Protein AF-0000000065997576 (afdb_homodimer)

Nearest PDB structures (foldseek):
  6fh1-assembly1_B  TM=9.679E-01  e=5.056E-40  Geobacillus stearothermophilus
  6fh3-assembly1_A  TM=9.622E-01  e=5.826E-39  Geobacillus stearothermophilus
  6fh3-assembly1_B  TM=9.252E-01  e=2.523E-37  Geobacillus stearothermophilus
  8gqd-assembly1_C  TM=8.980E-01  e=2.946E-28  Staphylococcus aureus
  8wtc-assembly2_C  TM=8.946E-01  e=3.321E-25  Bacillus subtilis subsp. subtilis str. 168

Sequence (680 aa):
MNVFEPRLSSWLENAGDDDDVVLSSRIRLARNLKDEQFPIYEQKEEIVDKIAGAFDDNFTLIKMNQISHLEKALLVEKHLISPYMMNKSEYGAVLLNEEENVSIMLNEEDHLRIQCMTPGLRLFDALEAALQIDGYVEEKLSYAFDKQFGYLTSCVTNIGTGMRASVMVHLPGLVTTKRIKSVIEAIRSLGFVVRGIYGEGSLPASSIFQVSNQVTLGKTETEIVEDLTQVMEQIIMQERIARTTLKQKFHIALEDRVFRSYGLLTNCRIISMREASDAISDVRLGVELGFFEHISRQKMNELVLFSQPAFLRREAGRDMDELEEKVIRAKVIREILGDKMNVFEPRLSSWLENAGDDDDVVLSSRIRLARNLKDEQFPIYEQKEEIVDKIAGAFDDNFTLIKMNQISHLEKALLVEKHLISPYMMNKSEYGAVLLNEEENVSIMLNEEDHLRIQCMTPGLRLFDALEAALQIDGYVEEKLSYAFDKQFGYLTSCVTNIGTGMRASVMVHLPGLVTTKRIKSVIEAIRSLGFVVRGIYGEGSLPASSIFQVSNQVTLGKTETEIVEDLTQVMEQIIMQERIARTTLKQKFHIALEDRVFRSYGLLTNCRIISMREASDAISDVRLGVELGFFEHISRQKMNELVLFSQPAFLRREAGRDMDELEEKVIRAKVIREILGDK

Radius of gyration: 35.47 Å; Cα contacts (8 Å, |Δi|>4): 1312; chains: 2; bounding box: 46×111×70 Å

Secondary structure (DSSP, 8-state):
--TTSS---HHHHS--BTTTTEEEEEEEEEE-BTTS--TTT---HHHHHHHHTTS-TTSEEEEGGGS-HHHHHHHHHTTSS-HHHHHH-TT-EEEE-TTS-EEEEESSSSSEEEEEEEEBS-HHHHHHHHHHHHHHHHHHS-B-EETTTEE--SSGGGTBT-EEEEEEEE-HHHHHTT-HHHHHHHHHHTTEEEEESS-SSS--TT-EEEEEE---SSS-HHHHHHHHHHHHHHHHHHHHHHHHHHHHHSHHHHHHHHHHHHHHHHH-SS--HHHHHHHHHHHHHHHHTTS-TT--HHHHHHHHHHTSHHHHHHHHTS---HHHHHHHHHHHHHHHHH--/--TTSS---HHHHS--BTTTTEEEEEEEEEE-BTTS--TTT---HHHHHHHHTTS-TTSEEEEGGGS-HHHHHHHHHTTSS-HHHHHH-TT-EEEE-TTS-EEEEESSSSSEEEEEEEEBS-HHHHHHHHHHHHHHHHHHS-B-EETTTEE--SSGGGTBT-EEEEEEEE-HHHHHTT-HHHHHHHHHHTTEEEEESS-SSS--TT-EEEEEE---SSS-HHHHHHHHHHHHHHHHHHHHHHHHHHHHHSHHHHHHHHHHHHHHHHH-SS--HHHHHHHHHHHHHHHHTTS-TT--HHHHHHHHHHTSHHHHHHHHTS---HHHHHHHHHHHHHHHHH--

pLDDT: mean 92.96, std 9.09, range [34.16, 98.69]

Solvent-accessible surface area (backbone atoms only — not comparable to full-atom values): 34540 Å² total; per-residue (Å²): 130,75,83,84,50,99,64,75,38,44,26,55,59,45,84,37,49,64,45,86,36,21,53,26,14,37,28,35,38,46,40,24,49,49,99,52,74,52,22,76,81,46,72,52,60,64,55,46,53,57,55,55,64,73,53,65,89,68,42,48,80,46,48,48,75,78,53,55,71,60,57,42,43,40,35,33,71,70,66,57,45,50,69,60,37,65,75,67,18,62,67,14,32,36,35,31,36,87,56,54,32,40,25,35,32,23,29,34,64,25,45,32,35,41,33,18,41,24,24,2,70,32,51,66,62,16,43,51,53,41,50,51,52,49,52,57,47,52,76,77,44,60,60,28,66,39,94,88,53,31,33,46,48,76,52,72,68,34,24,16,60,14,49,42,48,36,37,33,32,53,40,54,29,25,51,75,70,68,43,39,65,63,52,51,51,54,43,39,75,71,52,33,43,79,44,47,58,96,25,89,91,54,82,35,49,36,38,31,32,34,41,27,58,60,71,15,57,95,52,52,71,65,55,52,50,51,52,50,50,53,53,47,54,51,50,50,51,52,30,54,51,32,41,50,49,40,56,70,76,36,36,64,62,50,50,19,52,21,29,31,24,44,17,35,50,65,32,32,40,58,39,51,67,57,60,47,34,32,28,49,34,36,34,48,51,29,36,72,72,61,73,37,85,87,54,52,70,47,56,51,45,46,49,67,50,54,53,33,70,45,48,40,35,61,72,66,71,46,91,67,55,74,66,52,47,18,30,49,31,18,51,50,44,24,53,69,72,54,77,112,129,76,84,84,49,99,63,76,36,44,25,55,60,45,85,37,50,64,47,85,35,22,52,25,13,36,28,36,36,45,39,24,52,47,98,52,74,52,23,76,80,45,71,52,59,63,56,44,53,56,56,56,64,73,52,65,90,68,43,48,80,47,49,48,74,76,52,53,71,62,57,42,42,39,35,31,72,69,66,58,44,49,69,59,37,66,74,69,19,62,66,13,32,36,35,32,37,87,55,54,32,38,25,36,32,23,29,35,62,26,45,31,35,41,32,19,42,24,22,3,69,31,50,65,61,16,43,52,54,42,50,53,54,49,51,56,47,51,75,76,42,60,60,29,66,38,95,86,52,31,32,46,46,74,51,73,67,33,24,15,60,14,50,42,47,36,38,34,33,52,40,54,28,26,51,75,71,68,43,40,66,63,51,49,52,54,42,39,75,72,51,32,43,79,43,48,55,92,18,97,90,57,82,36,45,35,37,29,32,35,40,28,59,61,69,16,57,96,50,51,71,67,53,52,49,51,53,52,51,52,54,47,54,51,51,49,51,51,28,53,51,33,41,50,48,40,55,72,76,37,38,66,64,50,49,19,53,22,29,30,26,44,17,34,52,65,32,32,40,58,39,52,67,56,60,45,36,34,28,51,35,35,34,48,53,29,36,73,72,60,73,37,84,87,54,53,70,47,55,50,46,46,48,66,50,54,52,32,70,46,46,41,35,59,72,66,72,45,91,64,55,74,67,52,47,19,30,50,31,18,50,49,42,25,51,70,72,53,75,114

Foldseek 3Di:
DPLLDLDAFLQQQDADPLLLWFFKKKKKFFWAFPPDDWLVVPDDLVLVVLLVVLDDPQWDKDFLLVDDLLSLVLCVLNVQDPPQCSPPPNGKMWIAGPSRQWIWIASRRGRTMIMGMHHDLDHVVRVVVRVVVVVSSCVVGPTCADPQFGGDGNDSQCIARSMKIKIKTQQVLCVVVVNVVVLQVVLVVLQKHKAADPDPPPPRLASIIMIIGRHRHPDDPVRRSVSVSVSVVVSSVVSVVSLVCCCVVVVVVLVVLLVVLVVCLQDPQFDDPSSQNNSLNSVSSCVSVPVDPPDDSSLSSSLSRCLDQSNLCVVVVHDDDPRRSRRSSSVSSNCSVVVD/DPLLDLDAFLQQQDADPLLLWFFKKKKKFFWAFPPDDWLVVPDDLVLVVLLVVLDDPQWDKDFLLVDDLLSLVLCVLNVQDPPQCSPPPNGKMWIAGPSRQWIWIASRQGRTMIMGMHHDLDHVVRVVVRVVVVVSSCVVGPTCADPQFGGDGNDSQCIARSMKIKIKTQQVLCVVVVNVVVLQVVLVVLQKHKAADVDPPHPRLASIIMIIGRHRHPDDPVRRSVSVSVSVVVSSVVSVVSLVCCCPVVVVVLVVLLVVLVVCLQDPQFDDPSSQNNSLNSVSSCVSVPVDPPADSSLSSSLSRCLDQSNLCVVVVHDDDPRRSRRSSSVSSNCSVVPD

InterPro domains:
  IPR000749 ATP:guanido phosphotransferase [PTHR11547] (16-240)
  IPR014746 Glutamine synthetase/guanido kinase, catalytic domain [SSF55931] (4-256)
  IPR022414 ATP:guanido phosphotransferase, catalytic domain [PF00217] (55-240)
  IPR022414 ATP:guanido phosphotransferase, catalytic domain [PS51510] (21-242)
  IPR023660 Protein arginine kinase [MF_00602] (10-338)
  IPR023660 Protein arginine kinase [cd07930] (19-242)
  IPR060285 Protein-arginine kinase McsB, C-terminal domain [PF27454] (253-337)

Organism: Listeria monocytogenes serotype 4a (strain HCC23) (NCBI:txid552536)

Structure (mmCIF, N/CA/C/O backbone):
data_AF-0000000065997576-model_v1
#
loop_
_entity.id
_entity.type
_entity.pdbx_description
1 polymer 'Protein-arginine kinase'
#
loop_
_atom_site.group_PDB
_atom_site.id
_atom_site.type_symbol
_atom_site.label_atom_id
_atom_site.label_alt_id
_atom_site.label_comp_id
_atom_site.label_asym_id
_atom_site.label_entity_id
_atom_site.label_seq_id
_atom_site.pdbx_PDB_ins_code
_atom_site.Cartn_x
_atom_site.Cartn_y
_atom_site.Cartn_z
_atom_site.occupancy
_atom_site.B_iso_or_equiv
_atom_site.auth_seq_id
_atom_site.auth_comp_id
_atom_site.auth_asym_id
_atom_site.auth_atom_id
_atom_site.pdbx_PDB_model_num
ATOM 1 N N . MET A 1 1 ? -12.203 38.438 0.855 1 62.03 1 MET A N 1
ATOM 2 C CA . MET A 1 1 ? -11.359 37.281 1.171 1 62.03 1 MET A CA 1
ATOM 3 C C . MET A 1 1 ? -12.203 36.094 1.597 1 62.03 1 MET A C 1
ATOM 5 O O . MET A 1 1 ? -13.055 36.219 2.479 1 62.03 1 MET A O 1
ATOM 9 N N . ASN A 1 2 ? -12.359 35 0.733 1 80.94 2 ASN A N 1
ATOM 10 C CA . ASN A 1 2 ? -13.047 33.812 1.227 1 80.94 2 ASN A CA 1
ATOM 11 C C . ASN A 1 2 ? -12.078 32.844 1.91 1 80.94 2 ASN A C 1
ATOM 13 O O . ASN A 1 2 ? -11.633 31.891 1.303 1 80.94 2 ASN A O 1
ATOM 17 N N . VAL A 1 3 ? -11.805 33.062 3.219 1 85.94 3 VAL A N 1
ATOM 18 C CA . VAL A 1 3 ? -10.789 32.406 4.031 1 85.94 3 VAL A CA 1
ATOM 19 C C . VAL A 1 3 ? -11.203 30.953 4.293 1 85.94 3 VAL A C 1
ATOM 21 O O . VAL A 1 3 ? -10.375 30.125 4.672 1 85.94 3 VAL A O 1
ATOM 24 N N . PHE A 1 4 ? -12.398 30.594 3.977 1 88.69 4 PHE A N 1
ATOM 25 C CA . PHE A 1 4 ? -12.891 29.266 4.312 1 88.69 4 PHE A CA 1
ATOM 26 C C . PHE A 1 4 ? -12.797 28.328 3.117 1 88.69 4 PHE A C 1
ATOM 28 O O . PHE A 1 4 ? -13.07 27.141 3.232 1 88.69 4 PHE A O 1
ATOM 35 N N . GLU A 1 5 ? -12.367 28.906 2.004 1 87.31 5 GLU A N 1
ATOM 36 C CA . GLU A 1 5 ? -12.156 28.094 0.814 1 87.31 5 GLU A CA 1
ATOM 37 C C . GLU A 1 5 ? -10.867 27.297 0.919 1 87.31 5 GLU A C 1
ATOM 39 O O . GLU A 1 5 ? -9.922 27.703 1.6 1 87.31 5 GLU A O 1
ATOM 44 N N . PRO A 1 6 ? -10.891 26.188 0.248 1 88.5 6 PRO A N 1
ATOM 45 C CA . PRO A 1 6 ? -9.688 25.359 0.268 1 88.5 6 PRO A CA 1
ATOM 46 C C . PRO A 1 6 ? -8.562 25.922 -0.598 1 88.5 6 PRO A C 1
ATOM 48 O O . PRO A 1 6 ? -8.375 25.484 -1.737 1 88.5 6 PRO A O 1
ATOM 51 N N . ARG A 1 7 ? -7.91 26.844 -0.021 1 90.25 7 ARG A N 1
ATOM 52 C CA . ARG A 1 7 ? -6.738 27.453 -0.649 1 90.25 7 ARG A CA 1
ATOM 53 C C . ARG A 1 7 ? -5.578 27.547 0.336 1 90.25 7 ARG A C 1
ATOM 55 O O . ARG A 1 7 ? -5.789 27.75 1.533 1 90.25 7 ARG A O 1
ATOM 62 N N . LEU A 1 8 ? -4.441 27.391 -0.203 1 92.56 8 LEU A N 1
ATOM 63 C CA . LEU A 1 8 ? -3.262 27.484 0.647 1 92.56 8 LEU A CA 1
ATOM 64 C C . LEU A 1 8 ? -2.986 28.938 1.027 1 92.56 8 LEU A C 1
ATOM 66 O O . LEU A 1 8 ? -3.121 29.844 0.196 1 92.56 8 LEU A O 1
ATOM 70 N N . SER A 1 9 ? -2.639 29.125 2.301 1 90.56 9 SER A N 1
ATOM 71 C CA . SER A 1 9 ? -2.072 30.406 2.697 1 90.56 9 SER A CA 1
ATOM 72 C C . SER A 1 9 ? -0.729 30.656 2.018 1 90.56 9 SER A C 1
ATOM 74 O O . SER A 1 9 ? -0.066 29.719 1.582 1 90.56 9 SER A O 1
ATOM 76 N N . SER A 1 10 ? -0.303 31.859 1.94 1 91.38 10 SER A N 1
ATOM 77 C CA . SER A 1 10 ? 0.893 32.219 1.189 1 91.38 10 SER A CA 1
ATOM 78 C C . SER A 1 10 ? 2.135 31.547 1.76 1 91.38 10 SER A C 1
ATOM 80 O O . SER A 1 10 ? 3.066 31.234 1.021 1 91.38 10 SER A O 1
ATOM 82 N N . TRP A 1 11 ? 2.121 31.359 3 1 90.25 11 TRP A N 1
ATOM 83 C CA . TRP A 1 11 ? 3.301 30.797 3.643 1 90.25 11 TRP A CA 1
ATOM 84 C C . TRP A 1 11 ? 3.447 29.312 3.301 1 90.25 11 TRP A C 1
ATOM 86 O O . TRP A 1 11 ? 4.52 28.734 3.471 1 90.25 11 TRP A O 1
ATOM 96 N N . LEU A 1 12 ? 2.432 28.688 2.785 1 91.38 12 LEU A N 1
ATOM 97 C CA . LEU A 1 12 ? 2.484 27.297 2.338 1 91.38 12 LEU A CA 1
ATOM 98 C C . LEU A 1 12 ? 2.57 27.219 0.818 1 91.38 12 LEU A C 1
ATOM 100 O O . LEU A 1 12 ? 2.951 26.188 0.267 1 91.38 12 LEU A O 1
ATOM 104 N N . GLU A 1 13 ? 2.197 28.25 0.17 1 90.69 13 GLU A N 1
ATOM 105 C CA . GLU A 1 13 ? 2.15 28.281 -1.288 1 90.69 13 GLU A CA 1
ATOM 106 C C . GLU A 1 13 ? 3.496 28.703 -1.872 1 90.69 13 GLU A C 1
ATOM 108 O O . GLU A 1 13 ? 3.932 28.172 -2.891 1 90.69 13 GLU A O 1
ATOM 113 N N . ASN A 1 14 ? 4.129 29.609 -1.172 1 90.44 14 ASN A N 1
ATOM 114 C CA . ASN A 1 14 ? 5.355 30.203 -1.7 1 90.44 14 ASN A CA 1
ATOM 115 C C . ASN A 1 14 ? 6.59 29.438 -1.254 1 90.44 14 ASN A C 1
ATOM 117 O O . ASN A 1 14 ? 6.57 28.766 -0.222 1 90.44 14 ASN A O 1
ATOM 121 N N . ALA A 1 15 ? 7.621 29.578 -2.082 1 90.38 15 ALA A N 1
ATOM 122 C CA . ALA A 1 15 ? 8.906 29 -1.725 1 90.38 15 ALA A CA 1
ATOM 123 C C . ALA A 1 15 ? 9.648 29.875 -0.72 1 90.38 15 ALA A C 1
ATOM 125 O O . ALA A 1 15 ? 9.383 31.062 -0.617 1 90.38 15 ALA A O 1
ATOM 126 N N . GLY A 1 16 ? 10.492 29.25 0.082 1 93.19 16 GLY A N 1
ATOM 127 C CA . GLY A 1 16 ? 11.328 29.953 1.044 1 93.19 16 GLY A CA 1
ATOM 128 C C . GLY A 1 16 ? 12.688 29.312 1.235 1 93.19 16 GLY A C 1
ATOM 129 O O . GLY A 1 16 ? 13.016 28.328 0.561 1 93.19 16 GLY A O 1
ATOM 130 N N . ASP A 1 17 ? 13.414 29.875 2.094 1 95 17 ASP A N 1
ATOM 131 C CA . ASP A 1 17 ? 14.742 29.359 2.385 1 95 17 ASP A CA 1
ATOM 132 C C . ASP A 1 17 ? 14.656 27.984 3.061 1 95 17 ASP A C 1
ATOM 134 O O . ASP A 1 17 ? 13.875 27.797 3.998 1 95 17 ASP A O 1
ATOM 138 N N . ASP A 1 18 ? 15.5 27.062 2.523 1 97.5 18 ASP A N 1
ATOM 139 C CA . ASP A 1 18 ? 15.602 25.719 3.09 1 97.5 18 ASP A CA 1
ATOM 140 C C . ASP A 1 18 ? 14.234 25.047 3.129 1 97.5 18 ASP A C 1
ATOM 142 O O . ASP A 1 18 ? 13.914 24.328 4.086 1 97.5 18 ASP A O 1
ATOM 146 N N . ASP A 1 19 ? 13.406 25.297 2.121 1 95.56 19 ASP A N 1
ATOM 147 C CA . ASP A 1 19 ? 12.023 24.828 2.168 1 95.56 19 ASP A CA 1
ATOM 148 C C . ASP A 1 19 ? 11.93 23.328 1.89 1 95.56 19 ASP A C 1
ATOM 150 O O . ASP A 1 19 ? 10.852 22.75 1.997 1 95.56 19 ASP A O 1
ATOM 154 N N . ASP A 1 20 ? 13.062 22.688 1.584 1 96.19 20 ASP A N 1
ATOM 155 C CA . ASP A 1 20 ? 13.07 21.234 1.518 1 96.19 20 ASP A CA 1
ATOM 156 C C . ASP A 1 20 ? 12.945 20.625 2.91 1 96.19 20 ASP A C 1
ATOM 158 O O . ASP A 1 20 ? 12.508 19.484 3.053 1 96.19 20 ASP A O 1
ATOM 162 N N . VAL A 1 21 ? 13.336 21.375 3.938 1 97.56 21 VAL A N 1
ATOM 163 C CA . VAL A 1 21 ? 13.312 20.891 5.312 1 97.56 21 VAL A CA 1
ATOM 164 C C . VAL A 1 21 ? 12.344 21.734 6.141 1 97.56 21 VAL A C 1
ATOM 166 O O . VAL A 1 21 ? 11.578 21.188 6.941 1 97.56 21 VAL A O 1
ATOM 169 N N . VAL A 1 22 ? 12.398 23.047 5.941 1 97.69 22 VAL A N 1
ATOM 170 C CA . VAL A 1 22 ? 11.617 23.984 6.746 1 97.69 22 VAL A CA 1
ATOM 171 C C . VAL A 1 22 ? 10.312 24.312 6.027 1 97.69 22 VAL A C 1
ATOM 173 O O . VAL A 1 22 ? 10.328 24.875 4.93 1 97.69 22 VAL A O 1
ATOM 176 N N . LEU A 1 23 ? 9.234 24.031 6.652 1 94.88 23 LEU A N 1
ATOM 177 C CA . LEU A 1 23 ? 7.938 24.328 6.062 1 94.88 23 LEU A CA 1
ATOM 178 C C . LEU A 1 23 ? 7.59 25.812 6.25 1 94.88 23 LEU A C 1
ATOM 180 O O . LEU A 1 23 ? 7.137 26.469 5.309 1 94.88 23 LEU A O 1
ATOM 184 N N . SER A 1 24 ? 7.828 26.266 7.477 1 96.12 24 SER A N 1
ATOM 185 C CA . SER A 1 24 ? 7.461 27.656 7.727 1 96.12 24 SER A CA 1
ATOM 186 C C . SER A 1 24 ? 8.102 28.172 9.008 1 96.12 24 SER A C 1
ATOM 188 O O . SER A 1 24 ? 8.602 27.391 9.82 1 96.12 24 SER A O 1
ATOM 190 N N . SER A 1 25 ? 8.164 29.453 9.102 1 98.19 25 SER A N 1
ATOM 191 C CA . SER A 1 25 ? 8.547 30.188 10.297 1 98.19 25 SER A CA 1
ATOM 192 C C . SER A 1 25 ? 7.391 31.016 10.828 1 98.19 25 SER A C 1
ATOM 194 O O . SER A 1 25 ? 6.625 31.594 10.055 1 98.19 25 SER A O 1
ATOM 196 N N . ARG A 1 26 ? 7.309 31.031 12.102 1 98 26 ARG A N 1
ATOM 197 C CA . ARG A 1 26 ? 6.188 31.734 12.719 1 98 26 ARG A CA 1
ATOM 198 C C . ARG A 1 26 ? 6.645 32.562 13.922 1 98 26 ARG A C 1
ATOM 200 O O . ARG A 1 26 ? 7.434 32.062 14.742 1 98 26 ARG A O 1
ATOM 207 N N . ILE A 1 27 ? 6.207 33.812 13.992 1 98.56 27 ILE A N 1
ATOM 208 C CA . ILE A 1 27 ? 6.41 34.688 15.156 1 98.56 27 ILE A CA 1
ATOM 209 C C . ILE A 1 27 ? 5.059 35.031 15.766 1 98.56 27 ILE A C 1
ATOM 211 O O . ILE A 1 27 ? 4.129 35.438 15.062 1 98.56 27 ILE A O 1
ATOM 215 N N . ARG A 1 28 ? 4.961 34.781 17.031 1 98 28 ARG A N 1
ATOM 216 C CA . ARG A 1 28 ? 3.77 35.188 17.766 1 98 28 ARG A CA 1
ATOM 217 C C . ARG A 1 28 ? 4.125 36.188 18.891 1 98 28 ARG A C 1
ATOM 219 O O . ARG A 1 28 ? 5.098 35.969 19.609 1 98 28 ARG A O 1
ATOM 226 N N . LEU A 1 29 ? 3.395 37.312 19.016 1 97.5 29 LEU A N 1
ATOM 227 C CA . LEU A 1 29 ? 3.529 38.281 20.094 1 97.5 29 LEU A CA 1
ATOM 228 C C . LEU A 1 29 ? 2.248 38.375 20.922 1 97.5 29 LEU A C 1
ATOM 230 O O . LEU A 1 29 ? 1.159 38.531 20.359 1 97.5 29 LEU A O 1
ATOM 234 N N . ALA A 1 30 ? 2.41 38.25 22.219 1 96.75 30 ALA A N 1
ATOM 235 C CA . ALA A 1 30 ? 1.278 38.406 23.125 1 96.75 30 ALA A CA 1
ATOM 236 C C . ALA A 1 30 ? 1.314 39.781 23.797 1 96.75 30 ALA A C 1
ATOM 238 O O . ALA A 1 30 ? 2.344 40.188 24.344 1 96.75 30 ALA A O 1
ATOM 239 N N . ARG A 1 31 ? 0.227 40.562 23.75 1 97 31 ARG A N 1
ATOM 240 C CA . ARG A 1 31 ? 0.112 41.875 24.359 1 97 31 ARG A CA 1
ATOM 241 C C . ARG A 1 31 ? -1.215 42.031 25.094 1 97 31 ARG A C 1
ATOM 243 O O . ARG A 1 31 ? -2.25 41.562 24.625 1 97 31 ARG A O 1
ATOM 250 N N . ASN A 1 32 ? -1.146 42.688 26.172 1 96.5 32 ASN A N 1
ATOM 251 C CA . ASN A 1 32 ? -2.346 43.094 26.891 1 96.5 32 ASN A CA 1
ATOM 252 C C . ASN A 1 32 ? -2.404 44.625 27.062 1 96.5 32 ASN A C 1
ATOM 254 O O . ASN A 1 32 ? -1.367 45.281 27.109 1 96.5 32 ASN A O 1
ATOM 258 N N . LEU A 1 33 ? -3.645 45.094 27.062 1 95.75 33 LEU A N 1
ATOM 259 C CA . LEU A 1 33 ? -3.842 46.531 27.234 1 95.75 33 LEU A CA 1
ATOM 260 C C . LEU A 1 33 ? -3.668 46.938 28.688 1 95.75 33 LEU A C 1
ATOM 262 O O . LEU A 1 33 ? -4.07 46.219 29.594 1 95.75 33 LEU A O 1
ATOM 266 N N . LYS A 1 34 ? -3.197 48.156 28.797 1 94.75 34 LYS A N 1
ATOM 267 C CA . LYS A 1 34 ? -3.01 48.719 30.125 1 94.75 34 LYS A CA 1
ATOM 268 C C . LYS A 1 34 ? -4.352 48.969 30.812 1 94.75 34 LYS A C 1
ATOM 270 O O . LYS A 1 34 ? -5.305 49.406 30.172 1 94.75 34 LYS A O 1
ATOM 275 N N . ASP A 1 35 ? -4.516 48.656 32.125 1 90.56 35 ASP A N 1
ATOM 276 C CA . ASP A 1 35 ? -5.641 48.969 33 1 90.56 35 ASP A CA 1
ATOM 277 C C . ASP A 1 35 ? -6.891 48.188 32.562 1 90.56 35 ASP A C 1
ATOM 279 O O . ASP A 1 35 ? -8.016 48.656 32.75 1 90.56 35 ASP A O 1
ATOM 283 N N . GLU A 1 36 ? -6.766 47.188 31.812 1 93.19 36 GLU A N 1
ATOM 284 C CA . GLU A 1 36 ? -7.855 46.281 31.469 1 93.19 36 GLU A CA 1
ATOM 285 C C . GLU A 1 36 ? -7.629 44.906 32.094 1 93.19 36 GLU A C 1
ATOM 287 O O . GLU A 1 36 ? -6.492 44.438 32.156 1 93.19 36 GLU A O 1
ATOM 292 N N . GLN A 1 37 ? -8.719 44.281 32.438 1 93.25 37 GLN A N 1
ATOM 293 C CA . GLN A 1 37 ? -8.602 42.906 32.875 1 93.25 37 GLN A CA 1
ATOM 294 C C . GLN A 1 37 ? -8.242 42 31.688 1 93.25 37 GLN A C 1
ATOM 296 O O . GLN A 1 37 ? -8.758 42.156 30.594 1 93.25 37 GLN A O 1
ATOM 301 N N . PHE A 1 38 ? -7.383 41.125 32 1 93.88 38 PHE A N 1
ATOM 302 C CA . PHE A 1 38 ? -6.977 40.219 30.953 1 93.88 38 PHE A CA 1
ATOM 303 C C . PHE A 1 38 ? -8.133 39.312 30.531 1 93.88 38 PHE A C 1
ATOM 305 O O . PHE A 1 38 ? -9 39 31.344 1 93.88 38 PHE A O 1
ATOM 312 N N . PRO A 1 39 ? -8.094 38.938 29.297 1 92.62 39 PRO A N 1
ATOM 313 C CA . PRO A 1 39 ? -9.234 38.188 28.75 1 92.62 39 PRO A CA 1
ATOM 314 C C . PRO A 1 39 ? -9.492 36.875 29.469 1 92.62 39 PRO A C 1
ATOM 316 O O . PRO A 1 39 ? -10.633 36.406 29.5 1 92.62 39 PRO A O 1
ATOM 319 N N . ILE A 1 40 ? -8.469 36.188 29.953 1 88.12 40 ILE A N 1
ATOM 320 C CA . ILE A 1 40 ? -8.641 34.906 30.625 1 88.12 40 ILE A CA 1
ATOM 321 C C . ILE A 1 40 ? -9.617 35.062 31.797 1 88.12 40 ILE A C 1
ATOM 323 O O . ILE A 1 40 ? -10.266 34.094 32.188 1 88.12 40 ILE A O 1
ATOM 327 N N . TYR A 1 41 ? -9.766 36.281 32.281 1 87.94 41 TYR A N 1
ATOM 328 C CA . TYR A 1 41 ? -10.664 36.562 33.375 1 87.94 41 TYR A CA 1
ATOM 329 C C . TYR A 1 41 ? -12.008 37.062 32.875 1 87.94 41 TYR A C 1
ATOM 331 O O . TYR A 1 41 ? -13.062 36.625 33.375 1 87.94 41 TYR A O 1
ATOM 339 N N . GLU A 1 42 ? -11.891 37.969 32 1 89.75 42 GLU A N 1
ATOM 340 C CA . GLU A 1 42 ? -13.117 38.562 31.453 1 89.75 42 GLU A CA 1
ATOM 341 C C . GLU A 1 42 ? -12.898 39.062 30.031 1 89.75 42 GLU A C 1
ATOM 343 O O . GLU A 1 42 ? -12.047 39.938 29.797 1 89.75 42 GLU A O 1
ATOM 348 N N . GLN A 1 43 ? -13.688 38.562 29.156 1 91.38 43 GLN A N 1
ATOM 349 C CA . GLN A 1 43 ? -13.633 39.031 27.781 1 91.38 43 GLN A CA 1
ATOM 350 C C . GLN A 1 43 ? -14.625 40.188 27.562 1 91.38 43 GLN A C 1
ATOM 352 O O . GLN A 1 43 ? -15.805 40.062 27.875 1 91.38 43 GLN A O 1
ATOM 357 N N . LYS A 1 44 ? -14.117 41.188 27.031 1 91.31 44 LYS A N 1
ATOM 358 C CA . LYS A 1 44 ? -14.961 42.344 26.719 1 91.31 44 LYS A CA 1
ATOM 359 C C . LYS A 1 44 ? -15.016 42.594 25.219 1 91.31 44 LYS A C 1
ATOM 361 O O . LYS A 1 44 ? -13.984 42.812 24.594 1 91.31 44 LYS A O 1
ATOM 366 N N . GLU A 1 45 ? -16.141 42.625 24.703 1 91.75 45 GLU A N 1
ATOM 367 C CA . GLU A 1 45 ? -16.328 42.875 23.281 1 91.75 45 GLU A CA 1
ATOM 368 C C . GLU A 1 45 ? -15.82 44.25 22.891 1 91.75 45 GLU A C 1
ATOM 370 O O . GLU A 1 45 ? -15.336 44.469 21.781 1 91.75 45 GLU A O 1
ATOM 375 N N . GLU A 1 46 ? -15.914 45.156 23.812 1 92.31 46 GLU A N 1
ATOM 376 C CA . GLU A 1 46 ? -15.492 46.531 23.562 1 92.31 46 GLU A CA 1
ATOM 377 C C . GLU A 1 46 ? -14 46.594 23.234 1 92.31 46 GLU A C 1
ATOM 379 O O . GLU A 1 46 ? -13.57 47.438 22.453 1 92.31 46 GLU A O 1
ATOM 384 N N . ILE A 1 47 ? -13.312 45.719 23.875 1 92.62 47 ILE A N 1
ATOM 385 C CA . ILE A 1 47 ? -11.875 45.688 23.641 1 92.62 47 ILE A CA 1
ATOM 386 C C . ILE A 1 47 ? -11.586 45.25 22.203 1 92.62 47 ILE A C 1
ATOM 388 O O . ILE A 1 47 ? -10.672 45.781 21.562 1 92.62 47 ILE A O 1
ATOM 392 N N . VAL A 1 48 ? -12.344 44.281 21.672 1 94.81 48 VAL A N 1
ATOM 393 C CA . VAL A 1 48 ? -12.211 43.844 20.297 1 94.81 48 VAL A CA 1
ATOM 394 C C . VAL A 1 48 ? -12.453 45 19.328 1 94.81 48 VAL A C 1
ATOM 396 O O . VAL A 1 48 ? -11.664 45.219 18.406 1 94.81 48 VAL A O 1
ATOM 399 N N . ASP A 1 49 ? -13.484 45.688 19.641 1 93.06 49 ASP A N 1
ATOM 400 C CA . ASP A 1 49 ? -13.828 46.812 18.766 1 93.06 49 ASP A CA 1
ATOM 401 C C . ASP A 1 49 ? -12.773 47.906 18.828 1 93.06 49 ASP A C 1
ATOM 403 O O . ASP A 1 49 ? -12.445 48.531 17.812 1 93.06 49 ASP A O 1
ATOM 407 N N . LYS A 1 50 ? -12.305 48.156 19.969 1 92.44 50 LYS A N 1
ATOM 408 C CA . LYS A 1 50 ? -11.281 49.188 20.188 1 92.44 50 LYS A CA 1
ATOM 409 C C . LYS A 1 50 ? -10.008 48.844 19.406 1 92.44 50 LYS A C 1
ATOM 411 O O . LYS A 1 50 ? -9.469 49.719 18.703 1 92.44 50 LYS A O 1
ATOM 416 N N . ILE A 1 51 ? -9.57 47.625 19.484 1 93.5 51 ILE A N 1
ATOM 417 C CA . ILE A 1 51 ? -8.336 47.219 18.828 1 93.5 51 ILE A CA 1
ATOM 418 C C . ILE A 1 51 ? -8.555 47.156 17.328 1 93.5 51 ILE A C 1
ATOM 420 O O . ILE A 1 51 ? -7.742 47.656 16.547 1 93.5 51 ILE A O 1
ATOM 424 N N . ALA A 1 52 ? -9.641 46.5 16.938 1 93.62 52 ALA A N 1
ATOM 425 C CA . ALA A 1 52 ? -9.953 46.375 15.523 1 93.62 52 ALA A CA 1
ATOM 426 C C . ALA A 1 52 ? -10.039 47.719 14.844 1 93.62 52 ALA A C 1
ATOM 428 O O . ALA A 1 52 ? -9.664 47.875 13.672 1 93.62 52 ALA A O 1
ATOM 429 N N . GLY A 1 53 ? -10.508 48.625 15.57 1 90 53 GLY A N 1
ATOM 430 C CA . GLY A 1 53 ? -10.648 49.969 15.047 1 90 53 GLY A CA 1
ATOM 431 C C . GLY A 1 53 ? -9.32 50.625 14.727 1 90 53 GLY A C 1
ATOM 432 O O . GLY A 1 53 ? -9.266 51.594 13.945 1 90 53 GLY A O 1
ATOM 433 N N . ALA A 1 54 ? -8.289 50.125 15.328 1 87.75 54 ALA A N 1
ATOM 434 C CA . ALA A 1 54 ? -6.957 50.688 15.086 1 87.75 54 ALA A CA 1
ATOM 435 C C . ALA A 1 54 ? -6.418 50.219 13.734 1 87.75 54 ALA A C 1
ATOM 437 O O . ALA A 1 54 ? -5.473 50.812 13.203 1 87.75 54 ALA A O 1
ATOM 438 N N . PHE A 1 55 ? -6.973 49.156 13.141 1 90.56 55 PHE A N 1
ATOM 439 C CA . PHE A 1 55 ? -6.449 48.594 11.906 1 90.56 55 PHE A CA 1
ATOM 440 C C . PHE A 1 55 ? -7.238 49.094 10.703 1 90.56 55 PHE A C 1
ATOM 442 O O . PHE A 1 55 ? -8.414 49.469 10.828 1 90.56 55 PHE A O 1
ATOM 449 N N . ASP A 1 56 ? -6.566 49.219 9.609 1 82.69 56 ASP A N 1
ATOM 450 C CA . ASP A 1 56 ? -7.176 49.719 8.383 1 82.69 56 ASP A CA 1
ATOM 451 C C . ASP A 1 56 ? -7.957 48.625 7.664 1 82.69 56 ASP A C 1
ATOM 453 O O . ASP A 1 56 ? -8.227 47.562 8.242 1 82.69 56 ASP A O 1
ATOM 457 N N . ASP A 1 57 ? -8.289 49 6.391 1 83.12 57 ASP A N 1
ATOM 458 C CA . ASP A 1 57 ? -9.18 48.125 5.609 1 83.12 57 ASP A CA 1
ATOM 459 C C . ASP A 1 57 ? -8.422 46.969 4.965 1 83.12 57 ASP A C 1
ATOM 461 O O . ASP A 1 57 ? -9 46.188 4.223 1 83.12 57 ASP A O 1
ATOM 465 N N . ASN A 1 58 ? -7.168 46.875 5.34 1 89.44 58 ASN A N 1
ATOM 466 C CA . ASN A 1 58 ? -6.391 45.781 4.75 1 89.44 58 ASN A CA 1
ATOM 467 C C . ASN A 1 58 ? -6.574 44.5 5.516 1 89.44 58 ASN A C 1
ATOM 469 O O . ASN A 1 58 ? -6.121 43.438 5.07 1 89.44 58 ASN A O 1
ATOM 473 N N . PHE A 1 59 ? -7.219 44.5 6.633 1 94.56 59 PHE A N 1
ATOM 474 C CA . PHE A 1 59 ? -7.477 43.312 7.445 1 94.56 59 PHE A CA 1
ATOM 475 C C . PHE A 1 59 ? -8.969 43 7.48 1 94.56 59 PHE A C 1
ATOM 477 O O . PHE A 1 59 ? -9.797 43.906 7.512 1 94.56 59 PHE A O 1
ATOM 484 N N . THR A 1 60 ? -9.273 41.75 7.395 1 95 60 THR A N 1
ATOM 485 C CA . THR A 1 60 ? -10.641 41.281 7.543 1 95 60 THR A CA 1
ATOM 486 C C . THR A 1 60 ? -10.906 40.844 8.977 1 95 60 THR A C 1
ATOM 488 O O . THR A 1 60 ? -10.195 39.969 9.5 1 95 60 THR A O 1
ATOM 491 N N . LEU A 1 61 ? -11.93 41.406 9.562 1 96.25 61 LEU A N 1
ATOM 492 C CA . LEU A 1 61 ? -12.305 41.062 10.93 1 96.25 61 LEU A CA 1
ATOM 493 C C . LEU A 1 61 ? -13.312 39.938 10.945 1 96.25 61 LEU A C 1
ATOM 495 O O . LEU A 1 61 ? -14.336 40 10.266 1 96.25 61 LEU A O 1
ATOM 499 N N . ILE A 1 62 ? -12.984 38.875 11.664 1 96.75 62 ILE A N 1
ATOM 500 C CA . ILE A 1 62 ? -13.898 37.75 11.859 1 96.75 62 ILE A CA 1
ATOM 501 C C . ILE A 1 62 ? -14.141 37.531 13.352 1 96.75 62 ILE A C 1
ATOM 503 O O . ILE A 1 62 ? -13.219 37.219 14.102 1 96.75 62 ILE A O 1
ATOM 507 N N . LYS A 1 63 ? -15.328 37.656 13.773 1 96.94 63 LYS A N 1
ATOM 508 C CA . LYS A 1 63 ? -15.688 37.438 15.18 1 96.94 63 LYS A CA 1
ATOM 509 C C . LYS A 1 63 ? -16.125 36 15.438 1 96.94 63 LYS A C 1
ATOM 511 O O . LYS A 1 63 ? -16.906 35.438 14.664 1 96.94 63 LYS A O 1
ATOM 516 N N . MET A 1 64 ? -15.633 35.438 16.516 1 96.88 64 MET A N 1
ATOM 517 C CA . MET A 1 64 ? -15.852 34.031 16.812 1 96.88 64 MET A CA 1
ATOM 518 C C . MET A 1 64 ? -17.328 33.75 17.062 1 96.88 64 MET A C 1
ATOM 520 O O . MET A 1 64 ? -17.812 32.656 16.766 1 96.88 64 MET A O 1
ATOM 524 N N . ASN A 1 65 ? -18.062 34.688 17.594 1 96.06 65 ASN A N 1
ATOM 525 C CA . ASN A 1 65 ? -19.469 34.469 17.906 1 96.06 65 ASN A CA 1
ATOM 526 C C . ASN A 1 65 ? -20.359 34.656 16.688 1 96.06 65 ASN A C 1
ATOM 528 O O . ASN A 1 65 ? -21.578 34.5 16.766 1 96.06 65 ASN A O 1
ATOM 532 N N . GLN A 1 66 ? -19.75 34.938 15.5 1 96.44 66 GLN A N 1
ATOM 533 C CA . GLN A 1 66 ? -20.516 35.188 14.281 1 96.44 66 GLN A CA 1
ATOM 534 C C . GLN A 1 66 ? -20.25 34.094 13.242 1 96.44 66 GLN A C 1
ATOM 536 O O . GLN A 1 66 ? -20.719 34.188 12.102 1 96.44 66 GLN A O 1
ATOM 541 N N . ILE A 1 67 ? -19.438 33.094 13.555 1 96.19 67 ILE A N 1
ATOM 542 C CA . ILE A 1 67 ? -19.125 32.031 12.594 1 96.19 67 ILE A CA 1
ATOM 543 C C . ILE A 1 67 ? -19.391 30.672 13.234 1 96.19 67 ILE A C 1
ATOM 545 O O . ILE A 1 67 ? -19.5 30.562 14.461 1 96.19 67 ILE A O 1
ATOM 549 N N . SER A 1 68 ? -19.547 29.641 12.438 1 94.69 68 SER A N 1
ATOM 550 C CA . SER A 1 68 ? -19.875 28.297 12.898 1 94.69 68 SER A CA 1
ATOM 551 C C . SER A 1 68 ? -18.656 27.594 13.484 1 94.69 68 SER A C 1
ATOM 553 O O . SER A 1 68 ? -17.531 28.047 13.281 1 94.69 68 SER A O 1
ATOM 555 N N . HIS A 1 69 ? -18.875 26.516 14.164 1 94.81 69 HIS A N 1
ATOM 556 C CA . HIS A 1 69 ? -17.797 25.719 14.719 1 94.81 69 HIS A CA 1
ATOM 557 C C . HIS A 1 69 ? -16.906 25.172 13.609 1 94.81 69 HIS A C 1
ATOM 559 O O . HIS A 1 69 ? -15.68 25.109 13.773 1 94.81 69 HIS A O 1
ATOM 565 N N . LEU A 1 70 ? -17.5 24.797 12.539 1 94.81 70 LEU A N 1
ATOM 566 C CA . LEU A 1 70 ? -16.734 24.312 11.398 1 94.81 70 LEU A CA 1
ATOM 567 C C . LEU A 1 70 ? -15.805 25.391 10.867 1 94.81 70 LEU A C 1
ATOM 569 O O . LEU A 1 70 ? -14.641 25.125 10.578 1 94.81 70 LEU A O 1
ATOM 573 N N . GLU A 1 71 ? -16.312 26.547 10.75 1 95.94 71 GLU A N 1
ATOM 574 C CA . GLU A 1 71 ? -15.5 27.656 10.266 1 95.94 71 GLU A CA 1
ATOM 575 C C . GLU A 1 71 ? -14.336 27.938 11.211 1 95.94 71 GLU A C 1
ATOM 577 O O . GLU A 1 71 ? -13.219 28.203 10.758 1 95.94 71 GLU A O 1
ATOM 582 N N . LYS A 1 72 ? -14.57 27.891 12.523 1 97.12 72 LYS A N 1
ATOM 583 C CA . LYS A 1 72 ? -13.492 28.047 13.492 1 97.12 72 LYS A CA 1
ATOM 584 C C . LYS A 1 72 ? -12.43 26.969 13.32 1 97.12 72 LYS A C 1
ATOM 586 O O . LYS A 1 72 ? -11.234 27.25 13.328 1 97.12 72 LYS A O 1
ATOM 591 N N . ALA A 1 73 ? -12.945 25.766 13.094 1 95.56 73 ALA A N 1
ATOM 592 C CA . ALA A 1 73 ? -12.039 24.641 12.938 1 95.56 73 ALA A CA 1
ATOM 593 C C . ALA A 1 73 ? -11.188 24.781 11.68 1 95.56 73 ALA A C 1
ATOM 595 O O . ALA A 1 73 ? -10.008 24.422 11.672 1 95.56 73 ALA A O 1
ATOM 596 N N . LEU A 1 74 ? -11.75 25.312 10.648 1 95.75 74 LEU A N 1
ATOM 597 C CA . LEU A 1 74 ? -11.008 25.562 9.422 1 95.75 74 LEU A CA 1
ATOM 598 C C . LEU A 1 74 ? -9.883 26.562 9.664 1 95.75 74 LEU A C 1
ATOM 600 O O . LEU A 1 74 ? -8.766 26.391 9.18 1 95.75 74 LEU A O 1
ATOM 604 N N . LEU A 1 75 ? -10.188 27.578 10.414 1 96.69 75 LEU A N 1
ATOM 605 C CA . LEU A 1 75 ? -9.188 28.594 10.734 1 96.69 75 LEU A CA 1
ATOM 606 C C . LEU A 1 75 ? -8.047 27.984 11.555 1 96.69 75 LEU A C 1
ATOM 608 O O . LEU A 1 75 ? -6.887 28.375 11.391 1 96.69 75 LEU A O 1
ATOM 612 N N . VAL A 1 76 ? -8.414 27.047 12.43 1 96.31 76 VAL A N 1
ATOM 613 C CA . VAL A 1 76 ? -7.395 26.375 13.234 1 96.31 76 VAL A CA 1
ATOM 614 C C . VAL A 1 76 ? -6.488 25.547 12.32 1 96.31 76 VAL A C 1
ATOM 616 O O . VAL A 1 76 ? -5.262 25.641 12.406 1 96.31 76 VAL A O 1
ATOM 619 N N . GLU A 1 77 ? -7.117 24.781 11.383 1 93.94 77 GLU A N 1
ATOM 620 C CA . GLU A 1 77 ? -6.352 23.906 10.492 1 93.94 77 GLU A CA 1
ATOM 621 C C . GLU A 1 77 ? -5.477 24.719 9.547 1 93.94 77 GLU A C 1
ATOM 623 O O . GLU A 1 77 ? -4.41 24.25 9.125 1 93.94 77 GLU A O 1
ATOM 628 N N . LYS A 1 78 ? -5.871 25.953 9.312 1 94.75 78 LYS A N 1
ATOM 629 C CA . LYS A 1 78 ? -5.062 26.859 8.5 1 94.75 78 LYS A CA 1
ATOM 630 C C . LYS A 1 78 ? -4.012 27.562 9.344 1 94.75 78 LYS A C 1
ATOM 632 O O . LYS A 1 78 ? -3.215 28.359 8.82 1 94.75 78 LYS A O 1
ATOM 637 N N . HIS A 1 79 ? -4.039 27.344 10.656 1 93.88 79 HIS A N 1
ATOM 638 C CA . HIS A 1 79 ? -3.133 27.938 11.633 1 93.88 79 HIS A CA 1
ATOM 639 C C . HIS A 1 79 ? -3.365 29.438 11.758 1 93.88 79 HIS A C 1
ATOM 641 O O . HIS A 1 79 ? -2.422 30.203 12 1 93.88 79 HIS A O 1
ATOM 647 N N . LEU A 1 80 ? -4.605 29.844 11.555 1 96.5 80 LEU A N 1
ATOM 648 C CA . LEU A 1 80 ? -4.934 31.266 11.602 1 96.5 80 LEU A CA 1
ATOM 649 C C . LEU A 1 80 ? -5.457 31.656 12.977 1 96.5 80 LEU A C 1
ATOM 651 O O . LEU A 1 80 ? -5.426 32.844 13.336 1 96.5 80 LEU A O 1
ATOM 655 N N . ILE A 1 81 ? -5.953 30.688 13.688 1 97 81 ILE A N 1
ATOM 656 C CA . ILE A 1 81 ? -6.316 30.891 15.086 1 97 81 ILE A CA 1
ATOM 657 C C . ILE A 1 81 ? -5.879 29.688 15.922 1 97 81 ILE A C 1
ATOM 659 O O . ILE A 1 81 ? -5.488 28.656 15.375 1 97 81 ILE A O 1
ATOM 663 N N . SER A 1 82 ? -5.879 29.844 17.219 1 95.56 82 SER A N 1
ATOM 664 C CA . SER A 1 82 ? -5.496 28.766 18.125 1 95.56 82 SER A CA 1
ATOM 665 C C . SER A 1 82 ? -6.695 27.891 18.484 1 95.56 82 SER A C 1
ATOM 667 O O . SER A 1 82 ? -7.84 28.344 18.406 1 95.56 82 SER A O 1
ATOM 669 N N . PRO A 1 83 ? -6.398 26.688 18.844 1 94.31 83 PRO A N 1
ATOM 670 C CA . PRO A 1 83 ? -7.484 25.875 19.391 1 94.31 83 PRO A CA 1
ATOM 671 C C . PRO A 1 83 ? -8.148 26.516 20.609 1 94.31 83 PRO A C 1
ATOM 673 O O . PRO A 1 83 ? -9.359 26.359 20.812 1 94.31 83 PRO A O 1
ATOM 676 N N . TYR A 1 84 ? -7.359 27.203 21.391 1 93.19 84 TYR A N 1
ATOM 677 C CA . TYR A 1 84 ? -7.914 27.891 22.547 1 93.19 84 TYR A CA 1
ATOM 678 C C . TYR A 1 84 ? -8.992 28.891 22.125 1 93.19 84 TYR A C 1
ATOM 680 O O . TYR A 1 84 ? -10.078 28.906 22.703 1 93.19 84 TYR A O 1
ATOM 688 N N . MET A 1 85 ? -8.672 29.688 21.156 1 94.88 85 MET A N 1
ATOM 689 C CA . MET A 1 85 ? -9.625 30.688 20.688 1 94.88 85 MET A CA 1
ATOM 690 C C . MET A 1 85 ? -10.906 30.031 20.188 1 94.88 85 MET A C 1
ATOM 692 O O . MET A 1 85 ? -12.008 30.516 20.469 1 94.88 85 MET A O 1
ATOM 696 N N . MET A 1 86 ? -10.727 28.969 19.438 1 94.94 86 MET A N 1
ATOM 697 C CA . MET A 1 86 ? -11.875 28.234 18.906 1 94.94 86 MET A CA 1
ATOM 698 C C . MET A 1 86 ? -12.797 27.766 20.016 1 94.94 86 MET A C 1
ATOM 700 O O . MET A 1 86 ? -14.016 27.859 19.906 1 94.94 86 MET A O 1
ATOM 704 N N . ASN A 1 87 ? -12.242 27.391 21.156 1 94.25 87 ASN A N 1
ATOM 705 C CA . ASN A 1 87 ? -13.016 26.672 22.156 1 94.25 87 ASN A CA 1
ATOM 706 C C . ASN A 1 87 ? -13.398 27.578 23.328 1 94.25 87 ASN A C 1
ATOM 708 O O . ASN A 1 87 ? -14.414 27.359 23.984 1 94.25 87 ASN A O 1
ATOM 712 N N . LYS A 1 88 ? -12.578 28.594 23.594 1 92.69 88 LYS A N 1
ATOM 713 C CA . LYS A 1 88 ? -12.719 29.25 24.891 1 92.69 88 LYS A CA 1
ATOM 714 C C . LYS A 1 88 ? -13.016 30.734 24.719 1 92.69 88 LYS A C 1
ATOM 716 O O . LYS A 1 88 ? -13.383 31.422 25.672 1 92.69 88 LYS A O 1
ATOM 721 N N . SER A 1 89 ? -12.867 31.219 23.562 1 93 89 SER A N 1
ATOM 722 C CA . SER A 1 89 ? -13 32.656 23.375 1 93 89 SER A CA 1
ATOM 723 C C . SER A 1 89 ? -14.297 33.031 22.672 1 93 89 SER A C 1
ATOM 725 O O . SER A 1 89 ? -14.281 33.406 21.5 1 93 89 SER A O 1
ATOM 727 N N . GLU A 1 90 ? -15.336 33.062 23.406 1 90.69 90 GLU A N 1
ATOM 728 C CA . GLU A 1 90 ? -16.656 33.344 22.828 1 90.69 90 GLU A CA 1
ATOM 729 C C . GLU A 1 90 ? -16.672 34.688 22.156 1 90.69 90 GLU A C 1
ATOM 731 O O . GLU A 1 90 ? -17.25 34.844 21.078 1 90.69 90 GLU A O 1
ATOM 736 N N . TYR A 1 91 ? -16.031 35.656 22.781 1 93.06 91 TYR A N 1
ATOM 737 C CA . TYR A 1 91 ? -16.016 37.031 22.219 1 93.06 91 TYR A CA 1
ATOM 738 C C . TYR A 1 91 ? -14.656 37.344 21.609 1 93.06 91 TYR A C 1
ATOM 740 O O . TYR A 1 91 ? -14.219 38.5 21.609 1 93.06 91 TYR A O 1
ATOM 748 N N . GLY A 1 92 ? -14.008 36.281 21.203 1 96.38 92 GLY A N 1
ATOM 749 C CA . GLY A 1 92 ? -12.766 36.469 20.469 1 96.38 92 GLY A CA 1
ATOM 750 C C . GLY A 1 92 ? -12.977 36.875 19.031 1 96.38 92 GLY A C 1
ATOM 751 O O . GLY A 1 92 ? -14.094 36.812 18.516 1 96.38 92 GLY A O 1
ATOM 752 N N . ALA A 1 93 ? -11.961 37.375 18.422 1 97.81 93 ALA A N 1
ATOM 753 C CA . ALA A 1 93 ? -11.969 37.75 17 1 97.81 93 ALA A CA 1
ATOM 754 C C . ALA A 1 93 ? -10.57 37.594 16.391 1 97.81 93 ALA A C 1
ATOM 756 O O . ALA A 1 93 ? -9.586 37.469 17.125 1 97.81 93 ALA A O 1
ATOM 757 N N . VAL A 1 94 ? -10.539 37.594 15.086 1 98 94 VAL A N 1
ATOM 758 C CA . VAL A 1 94 ? -9.25 37.531 14.406 1 98 94 VAL A CA 1
ATOM 759 C C . VAL A 1 94 ? -9.258 38.5 13.219 1 98 94 VAL A C 1
ATOM 761 O O . VAL A 1 94 ? -10.266 38.625 12.531 1 98 94 VAL A O 1
ATOM 764 N N . LEU A 1 95 ? -8.203 39.25 13.086 1 97.69 95 LEU A N 1
ATOM 765 C CA . LEU A 1 95 ? -7.93 40.062 11.906 1 97.69 95 LEU A CA 1
ATOM 766 C C . LEU A 1 95 ? -6.957 39.375 10.969 1 97.69 95 LEU A C 1
ATOM 768 O O . LEU A 1 95 ? -5.855 39 11.375 1 97.69 95 LEU A O 1
ATOM 772 N N . LEU A 1 96 ? -7.367 39.188 9.719 1 97.19 96 LEU A N 1
ATOM 773 C CA . LEU A 1 96 ? -6.559 38.438 8.742 1 97.19 96 LEU A CA 1
ATOM 774 C C . LEU A 1 96 ? -6.242 39.344 7.539 1 97.19 96 LEU A C 1
ATOM 776 O O . LEU A 1 96 ? -7.102 40.094 7.07 1 97.19 96 LEU A O 1
ATOM 780 N N . ASN A 1 97 ? -4.996 39.281 7.109 1 95.75 97 ASN A N 1
ATOM 781 C CA . ASN A 1 97 ? -4.699 39.906 5.832 1 95.75 97 ASN A CA 1
ATOM 782 C C . ASN A 1 97 ? -5.039 39 4.66 1 95.75 97 ASN A C 1
ATOM 784 O O . ASN A 1 97 ? -5.352 37.844 4.848 1 95.75 97 ASN A O 1
ATOM 788 N N . GLU A 1 98 ? -4.98 39.469 3.453 1 93.44 98 GLU A N 1
ATOM 789 C CA . GLU A 1 98 ? -5.402 38.75 2.256 1 93.44 98 GLU A CA 1
ATOM 790 C C . GLU A 1 98 ? -4.52 37.531 2.004 1 93.44 98 GLU A C 1
ATOM 792 O O . GLU A 1 98 ? -5.004 36.5 1.547 1 93.44 98 GLU A O 1
ATOM 797 N N . GLU A 1 99 ? -3.262 37.625 2.258 1 94.69 99 GLU A N 1
ATOM 798 C CA . GLU A 1 99 ? -2.293 36.562 1.995 1 94.69 99 GLU A CA 1
ATOM 799 C C . GLU A 1 99 ? -2.365 35.469 3.059 1 94.69 99 GLU A C 1
ATOM 801 O O . GLU A 1 99 ? -1.774 34.406 2.9 1 94.69 99 GLU A O 1
ATOM 806 N N . GLU A 1 100 ? -3.107 35.688 4.117 1 96.38 100 GLU A N 1
ATOM 807 C CA . GLU A 1 100 ? -3.287 34.75 5.238 1 96.38 100 GLU A CA 1
ATOM 808 C C . GLU A 1 100 ? -1.948 34.406 5.883 1 96.38 100 GLU A C 1
ATOM 810 O O . GLU A 1 100 ? -1.739 33.281 6.312 1 96.38 100 GLU A O 1
ATOM 815 N N . ASN A 1 101 ? -0.982 35.312 5.875 1 97.25 101 ASN A N 1
ATOM 816 C CA . ASN A 1 101 ? 0.283 35.094 6.57 1 97.25 101 ASN A CA 1
ATOM 817 C C . ASN A 1 101 ? 0.396 35.969 7.816 1 97.25 101 ASN A C 1
ATOM 819 O O . ASN A 1 101 ? 1.372 35.875 8.562 1 97.25 101 ASN A O 1
ATOM 823 N N . VAL A 1 102 ? -0.59 36.844 8.062 1 97.75 102 VAL A N 1
ATOM 824 C CA . VAL A 1 102 ? -0.711 37.625 9.281 1 97.75 102 VAL A CA 1
ATOM 825 C C . VAL A 1 102 ? -2.076 37.406 9.922 1 97.75 102 VAL A C 1
ATOM 827 O O . VAL A 1 102 ? -3.111 37.562 9.273 1 97.75 102 VAL A O 1
ATOM 830 N N . SER A 1 103 ? -2.031 36.969 11.133 1 97.88 103 SER A N 1
ATOM 831 C CA . SER A 1 103 ? -3.236 36.781 11.938 1 97.88 103 SER A CA 1
ATOM 832 C C . SER A 1 103 ? -3.117 37.469 13.289 1 97.88 103 SER A C 1
ATOM 834 O O . SER A 1 103 ? -2.184 37.188 14.055 1 97.88 103 SER A O 1
ATOM 836 N N . ILE A 1 104 ? -4.043 38.312 13.547 1 97.94 104 ILE A N 1
ATOM 837 C CA . ILE A 1 104 ? -4.078 39 14.836 1 97.94 104 ILE A CA 1
ATOM 838 C C . ILE A 1 104 ? -5.305 38.562 15.625 1 97.94 104 ILE A C 1
ATOM 840 O O . ILE A 1 104 ? -6.43 38.969 15.328 1 97.94 104 ILE A O 1
ATOM 844 N N . MET A 1 105 ? -5.074 37.781 16.578 1 98.06 105 MET A N 1
ATOM 845 C CA . MET A 1 105 ? -6.164 37.281 17.406 1 98.06 105 MET A CA 1
ATOM 846 C C . MET A 1 105 ? -6.461 38.219 18.562 1 98.06 105 MET A C 1
ATOM 848 O O . MET A 1 105 ? -5.543 38.688 19.25 1 98.06 105 MET A O 1
ATOM 852 N N . LEU A 1 106 ? -7.715 38.531 18.75 1 97.75 106 LEU A N 1
ATOM 853 C CA . LEU A 1 106 ? -8.195 39.406 19.812 1 97.75 106 LEU A CA 1
ATOM 854 C C . LEU A 1 106 ? -8.977 38.625 20.859 1 97.75 106 LEU A C 1
ATOM 856 O O . LEU A 1 106 ? -9.773 37.75 20.516 1 97.75 106 LEU A O 1
ATOM 860 N N . ASN A 1 107 ? -8.789 38.938 22.094 1 96.75 107 ASN A N 1
ATOM 861 C CA . ASN A 1 107 ? -9.422 38.25 23.203 1 96.75 107 ASN A CA 1
ATOM 862 C C . ASN A 1 107 ? -9.133 36.75 23.188 1 96.75 107 ASN A C 1
ATOM 864 O O . ASN A 1 107 ? -10.047 35.938 23.344 1 96.75 107 ASN A O 1
ATOM 868 N N . GLU A 1 108 ? -8.016 36.469 22.766 1 94.81 108 GLU A N 1
ATOM 869 C CA . GLU A 1 108 ? -7.527 35.094 22.969 1 94.81 108 GLU A CA 1
ATOM 870 C C . GLU A 1 108 ? -7.117 34.875 24.422 1 94.81 108 GLU A C 1
ATOM 872 O O . GLU A 1 108 ? -7.852 35.219 25.344 1 94.81 108 GLU A O 1
ATOM 877 N N . GLU A 1 109 ? -6.012 34.312 24.734 1 93.44 109 GLU A N 1
ATOM 878 C CA . GLU A 1 109 ? -5.539 34.312 26.125 1 93.44 109 GLU A CA 1
ATOM 879 C C . GLU A 1 109 ? -5.129 35.719 26.562 1 93.44 109 GLU A C 1
ATOM 881 O O . GLU A 1 109 ? -5.277 36.062 27.734 1 93.44 109 GLU A O 1
ATOM 886 N N . ASP A 1 110 ? -4.691 36.469 25.672 1 96.56 110 ASP A N 1
ATOM 887 C CA . ASP A 1 110 ? -4.332 37.875 25.812 1 96.56 110 ASP A CA 1
ATOM 888 C C . ASP A 1 110 ? -5.191 38.75 24.922 1 96.56 110 ASP A C 1
ATOM 890 O O . ASP A 1 110 ? -5.906 38.25 24.047 1 96.56 110 ASP A O 1
ATOM 894 N N . HIS A 1 111 ? -5.164 40.062 25.172 1 96.88 111 HIS A N 1
ATOM 895 C CA . HIS A 1 111 ? -5.988 40.969 24.391 1 96.88 111 HIS A CA 1
ATOM 896 C C . HIS A 1 111 ? -5.598 40.938 22.906 1 96.88 111 HIS A C 1
ATOM 898 O O . HIS A 1 111 ? -6.449 41.125 22.031 1 96.88 111 HIS A O 1
ATOM 904 N N . LEU A 1 112 ? -4.25 40.812 22.672 1 96.12 112 LEU A N 1
ATOM 905 C CA . LEU A 1 112 ? -3.717 40.781 21.328 1 96.12 112 LEU A CA 1
ATOM 906 C C . LEU A 1 112 ? -2.67 39.688 21.172 1 96.12 112 LEU A C 1
ATOM 908 O O . LEU A 1 112 ? -1.755 39.594 22 1 96.12 112 LEU A O 1
ATOM 912 N N . ARG A 1 113 ? -2.865 38.844 20.234 1 97.31 113 ARG A N 1
ATOM 913 C CA . ARG A 1 113 ? -1.839 37.906 19.797 1 97.31 113 ARG A CA 1
ATOM 914 C C . ARG A 1 113 ? -1.521 38.094 18.328 1 97.31 113 ARG A C 1
ATOM 916 O O . ARG A 1 113 ? -2.287 37.656 17.453 1 97.31 113 ARG A O 1
ATOM 923 N N . ILE A 1 114 ? -0.437 38.688 18.031 1 97.88 114 ILE A N 1
ATOM 924 C CA . ILE A 1 114 ? 0.003 38.938 16.656 1 97.88 114 ILE A CA 1
ATOM 925 C C . ILE A 1 114 ? 0.79 37.75 16.141 1 97.88 114 ILE A C 1
ATOM 927 O O . ILE A 1 114 ? 1.773 37.312 16.75 1 97.88 114 ILE A O 1
ATOM 931 N N . GLN A 1 115 ? 0.347 37.188 15.094 1 98.38 115 GLN A N 1
ATOM 932 C CA . GLN A 1 115 ? 1.019 36.031 14.477 1 98.38 115 GLN A CA 1
ATOM 933 C C . GLN A 1 115 ? 1.433 36.344 13.039 1 98.38 115 GLN A C 1
ATOM 935 O O . GLN A 1 115 ? 0.605 36.75 12.227 1 98.38 115 GLN A O 1
ATOM 940 N N . CYS A 1 116 ? 2.65 36.188 12.719 1 98.62 116 CYS A N 1
ATOM 941 C CA . CYS A 1 116 ? 3.193 36.344 11.375 1 98.62 116 CYS A CA 1
ATOM 942 C C . CYS A 1 116 ? 3.914 35.094 10.922 1 98.62 116 CYS A C 1
ATOM 944 O O . CYS A 1 116 ? 4.738 34.531 11.656 1 98.62 116 CYS A O 1
ATOM 946 N N . MET A 1 117 ? 3.537 34.625 9.75 1 97.81 117 MET A N 1
ATOM 947 C CA . MET A 1 117 ? 4.125 33.375 9.219 1 97.81 117 MET A CA 1
ATOM 948 C C . MET A 1 117 ? 4.812 33.656 7.879 1 97.81 117 MET A C 1
ATOM 950 O O . MET A 1 117 ? 4.348 34.469 7.086 1 97.81 117 MET A O 1
ATOM 954 N N . THR A 1 118 ? 5.922 33.062 7.648 1 97.94 118 THR A N 1
ATOM 955 C CA . THR A 1 118 ? 6.676 33.125 6.402 1 97.94 118 THR A CA 1
ATOM 956 C C . THR A 1 118 ? 7.051 31.734 5.91 1 97.94 118 THR A C 1
ATOM 958 O O . THR A 1 118 ? 7.145 30.797 6.707 1 97.94 118 THR A O 1
ATOM 961 N N . PRO A 1 119 ? 7.188 31.609 4.566 1 96.75 119 PRO A N 1
ATOM 962 C CA . PRO A 1 119 ? 7.688 30.328 4.055 1 96.75 119 PRO A CA 1
ATOM 963 C C . PRO A 1 119 ? 9.156 30.094 4.402 1 96.75 119 PRO A C 1
ATOM 965 O O . PRO A 1 119 ? 9.961 31.031 4.383 1 96.75 119 PRO A O 1
ATOM 968 N N . GLY A 1 120 ? 9.523 28.859 4.66 1 97.12 120 GLY A N 1
ATOM 969 C CA . GLY A 1 120 ? 10.906 28.5 4.906 1 97.12 120 GLY A CA 1
ATOM 970 C C . GLY A 1 120 ? 11.477 29.141 6.16 1 97.12 120 GLY A C 1
ATOM 971 O O . GLY A 1 120 ? 10.727 29.484 7.074 1 97.12 120 GLY A O 1
ATOM 972 N N . LEU A 1 121 ? 12.789 29.172 6.211 1 98.12 121 LEU A N 1
ATOM 973 C CA . LEU A 1 121 ? 13.484 29.688 7.387 1 98.12 121 LEU A CA 1
ATOM 974 C C . LEU A 1 121 ? 13.703 31.188 7.273 1 98.12 121 LEU A C 1
ATOM 976 O O . LEU A 1 121 ? 14.828 31.641 7.039 1 98.12 121 LEU A O 1
ATOM 980 N N . ARG A 1 122 ? 12.633 31.906 7.469 1 97.88 122 ARG A N 1
ATOM 981 C CA . ARG A 1 122 ? 12.688 33.375 7.387 1 97.88 122 ARG A CA 1
ATOM 982 C C . ARG A 1 122 ? 12.141 34 8.656 1 97.88 122 ARG A C 1
ATOM 984 O O . ARG A 1 122 ? 11.258 34.875 8.594 1 97.88 122 ARG A O 1
ATOM 991 N N . LEU A 1 123 ? 12.742 33.656 9.734 1 98.38 123 LEU A N 1
ATOM 992 C CA . LEU A 1 123 ? 12.289 34.125 11.039 1 98.38 123 LEU A CA 1
ATOM 993 C C . LEU A 1 123 ? 12.445 35.625 11.172 1 98.38 123 LEU A C 1
ATOM 995 O O . LEU A 1 123 ? 11.594 36.281 11.766 1 98.38 123 LEU A O 1
ATOM 999 N N . PHE A 1 124 ? 13.484 36.188 10.617 1 98.5 124 PHE A N 1
ATOM 1000 C CA . PHE A 1 124 ? 13.727 37.594 10.734 1 98.5 124 PHE A CA 1
ATOM 1001 C C . PHE A 1 124 ? 12.656 38.406 10 1 98.5 124 PHE A C 1
ATOM 1003 O O . PHE A 1 124 ? 12.211 39.438 10.477 1 98.5 124 PHE A O 1
ATOM 1010 N N . ASP A 1 125 ? 12.273 37.906 8.82 1 98.31 125 ASP A N 1
ATOM 1011 C CA . ASP A 1 125 ? 11.188 38.531 8.086 1 98.31 125 ASP A CA 1
ATOM 1012 C C . ASP A 1 125 ? 9.891 38.531 8.891 1 98.31 125 ASP A C 1
ATOM 1014 O O . ASP A 1 125 ? 9.18 39.531 8.938 1 98.31 125 ASP A O 1
ATOM 1018 N N . ALA A 1 126 ? 9.594 37.406 9.477 1 98.56 126 ALA A N 1
ATOM 1019 C CA . ALA A 1 126 ? 8.398 37.281 10.305 1 98.56 126 ALA A CA 1
ATOM 1020 C C . ALA A 1 126 ? 8.469 38.219 11.508 1 98.56 126 ALA A C 1
ATOM 1022 O O . ALA A 1 126 ? 7.473 38.844 11.875 1 98.56 126 ALA A O 1
ATOM 1023 N N . LEU A 1 127 ? 9.633 38.312 12.117 1 98.69 127 LEU A N 1
ATOM 1024 C CA . LEU A 1 127 ? 9.836 39.188 13.266 1 98.69 127 LEU A CA 1
ATOM 1025 C C . LEU A 1 127 ? 9.609 40.656 12.891 1 98.69 127 LEU A C 1
ATOM 1027 O O . LEU A 1 127 ? 8.914 41.375 13.602 1 98.69 127 LEU A O 1
ATOM 1031 N N . GLU A 1 128 ? 10.203 41 11.82 1 98.56 128 GLU A N 1
ATOM 1032 C CA . GLU A 1 128 ? 10.047 42.406 11.359 1 98.56 128 GLU A CA 1
ATOM 1033 C C . GLU A 1 128 ? 8.578 42.75 11.141 1 98.56 128 GLU A C 1
ATOM 1035 O O . GLU A 1 128 ? 8.117 43.812 11.562 1 98.56 128 GLU A O 1
ATOM 1040 N N . ALA A 1 129 ? 7.887 41.875 10.469 1 98.19 129 ALA A N 1
ATOM 1041 C CA . ALA A 1 129 ? 6.465 42.062 10.227 1 98.19 129 ALA A CA 1
ATOM 1042 C C . ALA A 1 129 ? 5.695 42.188 11.539 1 98.19 129 ALA A C 1
ATOM 1044 O O . ALA A 1 129 ? 4.855 43.094 11.703 1 98.19 129 ALA A O 1
ATOM 1045 N N . ALA A 1 130 ? 5.969 41.344 12.477 1 98.44 130 ALA A N 1
ATOM 1046 C CA . ALA A 1 130 ? 5.281 41.312 13.758 1 98.44 130 ALA A CA 1
ATOM 1047 C C . ALA A 1 130 ? 5.547 42.594 14.539 1 98.44 130 ALA A C 1
ATOM 1049 O O . ALA A 1 130 ? 4.629 43.188 15.125 1 98.44 130 ALA A O 1
ATOM 1050 N N . LEU A 1 131 ? 6.801 43.031 14.539 1 97.88 131 LEU A N 1
ATOM 1051 C CA . LEU A 1 131 ? 7.18 44.219 15.289 1 97.88 131 LEU A CA 1
ATOM 1052 C C . LEU A 1 131 ? 6.57 45.469 14.656 1 97.88 131 LEU A C 1
ATOM 1054 O O . LEU A 1 131 ? 6.227 46.406 15.367 1 97.88 131 LEU A O 1
ATOM 1058 N N . GLN A 1 132 ? 6.516 45.469 13.375 1 97.44 132 GLN A N 1
ATOM 1059 C CA . GLN A 1 132 ? 5.863 46.594 12.703 1 97.44 132 GLN A CA 1
ATOM 1060 C C . GLN A 1 132 ? 4.406 46.719 13.133 1 97.44 132 GLN A C 1
ATOM 1062 O O . GLN A 1 132 ? 3.934 47.812 13.422 1 97.44 132 GLN A O 1
ATOM 1067 N N . ILE A 1 133 ? 3.725 45.625 13.141 1 96.81 133 ILE A N 1
ATOM 1068 C CA . ILE A 1 133 ? 2.328 45.625 13.555 1 96.81 133 ILE A CA 1
ATOM 1069 C C . ILE A 1 133 ? 2.227 46 15.031 1 96.81 133 ILE A C 1
ATOM 1071 O O . ILE A 1 133 ? 1.377 46.812 15.406 1 96.81 133 ILE A O 1
ATOM 1075 N N . ASP A 1 134 ? 3.039 45.438 15.82 1 96.62 134 ASP A N 1
ATOM 1076 C CA . ASP A 1 134 ? 3.09 45.719 17.25 1 96.62 134 ASP A CA 1
ATOM 1077 C C . ASP A 1 134 ? 3.283 47.219 17.5 1 96.62 134 ASP A C 1
ATOM 1079 O O . ASP A 1 134 ? 2.584 47.812 18.328 1 96.62 134 ASP A O 1
ATOM 1083 N N . GLY A 1 135 ? 4.27 47.812 16.812 1 95.06 135 GLY A N 1
ATOM 1084 C CA . GLY A 1 135 ? 4.539 49.219 16.922 1 95.06 135 GLY A CA 1
ATOM 1085 C C . GLY A 1 135 ? 3.365 50.094 16.5 1 95.06 135 GLY A C 1
ATOM 1086 O O . GLY A 1 135 ? 3.066 51.094 17.141 1 95.06 135 GLY A O 1
ATOM 1087 N N . TYR A 1 136 ? 2.805 49.656 15.477 1 94.5 136 TYR A N 1
ATOM 1088 C CA . TYR A 1 136 ? 1.645 50.375 14.977 1 94.5 136 TYR A CA 1
ATOM 1089 C C . TYR A 1 136 ? 0.542 50.438 16.031 1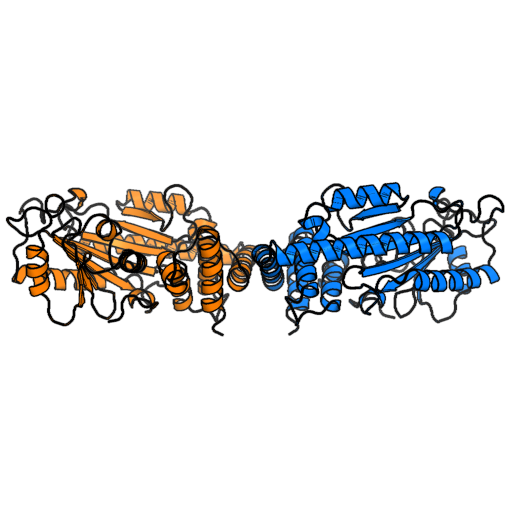 94.5 136 TYR A C 1
ATOM 1091 O O . TYR A 1 136 ? -0.057 51.5 16.25 1 94.5 136 TYR A O 1
ATOM 1099 N N . VAL A 1 137 ? 0.233 49.375 16.656 1 94.44 137 VAL A N 1
ATOM 1100 C CA . VAL A 1 137 ? -0.812 49.312 17.672 1 94.44 137 VAL A CA 1
ATOM 1101 C C . VAL A 1 137 ? -0.393 50.094 18.906 1 94.44 137 VAL A C 1
ATOM 1103 O O . VAL A 1 137 ? -1.209 50.812 19.5 1 94.44 137 VAL A O 1
ATOM 1106 N N . GLU A 1 138 ? 0.819 49.938 19.234 1 92.88 138 GLU A N 1
ATOM 1107 C CA . GLU A 1 138 ? 1.345 50.594 20.422 1 92.88 138 GLU A CA 1
ATOM 1108 C C . GLU A 1 138 ? 1.225 52.125 20.328 1 92.88 138 GLU A C 1
ATOM 1110 O O . GLU A 1 138 ? 1.132 52.812 21.328 1 92.88 138 GLU A O 1
ATOM 1115 N N . GLU A 1 139 ? 1.277 52.625 19.172 1 93.44 139 GLU A N 1
ATOM 1116 C CA . GLU A 1 139 ? 1.121 54.062 18.953 1 93.44 139 GLU A CA 1
ATOM 1117 C C . GLU A 1 139 ? -0.291 54.531 19.297 1 93.44 139 GLU A C 1
ATOM 1119 O O . GLU A 1 139 ? -0.504 55.688 19.641 1 93.44 139 GLU A O 1
ATOM 1124 N N . LYS A 1 140 ? -1.19 53.625 19.234 1 92.38 140 LYS A N 1
ATOM 1125 C CA . LYS A 1 140 ? -2.598 54 19.391 1 92.38 140 LYS A CA 1
ATOM 1126 C C . LYS A 1 140 ? -3.141 53.531 20.734 1 92.38 140 LYS A C 1
ATOM 1128 O O . LYS A 1 140 ? -4.082 54.125 21.281 1 92.38 140 LYS A O 1
ATOM 1133 N N . LEU A 1 141 ? -2.6 52.5 21.188 1 93.38 141 LEU A N 1
ATOM 1134 C CA . LEU A 1 141 ? -3.059 51.875 22.438 1 93.38 141 LEU A CA 1
ATOM 1135 C C . LEU A 1 141 ? -1.893 51.656 23.391 1 93.38 141 LEU A C 1
ATOM 1137 O O . LEU A 1 141 ? -0.757 51.469 22.953 1 93.38 141 LEU A O 1
ATOM 1141 N N . SER A 1 142 ? -2.215 51.656 24.719 1 94.06 142 SER A N 1
ATOM 1142 C CA . SER A 1 142 ? -1.178 51.438 25.734 1 94.06 142 SER A CA 1
ATOM 1143 C C . SER A 1 142 ? -1.169 50 26.203 1 94.06 142 SER A C 1
ATOM 1145 O O . SER A 1 142 ? -2.199 49.469 26.641 1 94.06 142 SER A O 1
ATOM 1147 N N . TYR A 1 143 ? -0.01 49.438 26.156 1 95.69 143 TYR A N 1
ATOM 1148 C CA . TYR A 1 143 ? 0.143 48.031 26.578 1 95.69 143 TYR A CA 1
ATOM 1149 C C . TYR A 1 143 ? 0.43 47.938 28.078 1 95.69 143 TYR A C 1
ATOM 1151 O O . TYR A 1 143 ? 0.99 48.875 28.656 1 95.69 143 TYR A O 1
ATOM 1159 N N . ALA A 1 144 ? 0.021 46.875 28.625 1 95.06 144 ALA A N 1
ATOM 1160 C CA . ALA A 1 144 ? 0.478 46.531 29.969 1 95.06 144 ALA A CA 1
ATOM 1161 C C . ALA A 1 144 ? 1.957 46.156 29.953 1 95.06 144 ALA A C 1
ATOM 1163 O O . ALA A 1 144 ? 2.336 45.094 29.438 1 95.06 144 ALA A O 1
ATOM 1164 N N . PHE A 1 145 ? 2.779 46.969 30.5 1 94.5 145 PHE A N 1
ATOM 1165 C CA . PHE A 1 145 ? 4.227 46.844 30.453 1 94.5 145 PHE A CA 1
ATOM 1166 C C . PHE A 1 145 ? 4.855 47.188 31.797 1 94.5 145 PHE A C 1
ATOM 1168 O O . PHE A 1 145 ? 4.434 48.156 32.438 1 94.5 145 PHE A O 1
ATOM 1175 N N . ASP A 1 146 ? 5.758 46.375 32.219 1 93.69 146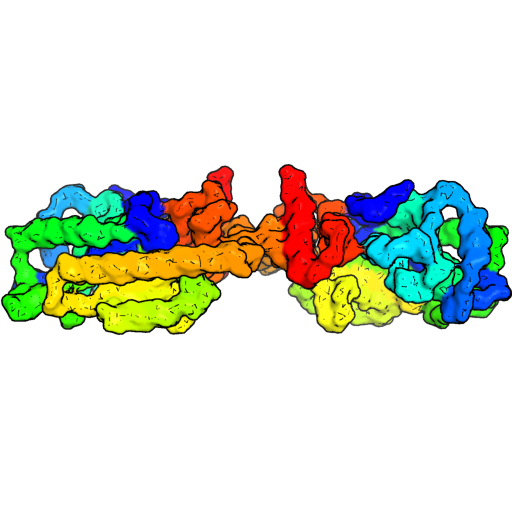 ASP A N 1
ATOM 1176 C CA . ASP A 1 146 ? 6.543 46.625 33.406 1 93.69 146 ASP A CA 1
ATOM 1177 C C . ASP A 1 146 ? 8.023 46.812 33.094 1 93.69 146 ASP A C 1
ATOM 1179 O O . ASP A 1 146 ? 8.594 46.031 32.312 1 93.69 146 ASP A O 1
ATOM 1183 N N . LYS A 1 147 ? 8.656 47.75 33.656 1 91.5 147 LYS A N 1
ATOM 1184 C CA . LYS A 1 147 ? 10.039 48.062 33.312 1 91.5 147 LYS A CA 1
ATOM 1185 C C . LYS A 1 147 ? 10.969 46.906 33.656 1 91.5 147 LYS A C 1
ATOM 1187 O O . LYS A 1 147 ? 11.977 46.688 32.969 1 91.5 147 LYS A O 1
ATOM 1192 N N . GLN A 1 148 ? 10.602 46.188 34.625 1 91.44 148 GLN A N 1
ATOM 1193 C CA . GLN A 1 148 ? 11.453 45.094 35.062 1 91.44 148 GLN A CA 1
ATOM 1194 C C . GLN A 1 148 ? 11.117 43.781 34.344 1 91.44 148 GLN A C 1
ATOM 1196 O O . GLN A 1 148 ? 12.008 43 34 1 91.44 148 GLN A O 1
ATOM 1201 N N . PHE A 1 149 ? 9.891 43.625 34.031 1 91.69 149 PHE A N 1
ATOM 1202 C CA . PHE A 1 149 ? 9.461 42.312 33.562 1 91.69 149 PHE A CA 1
ATOM 1203 C C . PHE A 1 149 ? 9.102 42.312 32.094 1 91.69 149 PHE A C 1
ATOM 1205 O O . PHE A 1 149 ? 8.945 41.25 31.484 1 91.69 149 PHE A O 1
ATOM 1212 N N . GLY A 1 150 ? 8.961 43.531 31.547 1 93.25 150 GLY A N 1
ATOM 1213 C CA . GLY A 1 150 ? 8.57 43.625 30.141 1 93.25 150 GLY A CA 1
ATOM 1214 C C . GLY A 1 150 ? 7.07 43.594 29.938 1 93.25 150 GLY A C 1
ATOM 1215 O O . GLY A 1 150 ? 6.328 44.188 30.734 1 93.25 150 GLY A O 1
ATOM 1216 N N . TYR A 1 151 ? 6.676 43.062 28.875 1 94.69 151 TYR A N 1
ATOM 1217 C CA . TYR A 1 151 ? 5.25 43 28.578 1 94.69 151 TYR A CA 1
ATOM 1218 C C . TYR A 1 151 ? 4.566 41.969 29.5 1 94.69 151 TYR A C 1
ATOM 1220 O O . TYR A 1 151 ? 5.051 40.844 29.672 1 94.69 151 TYR A O 1
ATOM 1228 N N . LEU A 1 152 ? 3.467 42.344 30.062 1 94.38 152 LEU A N 1
ATOM 1229 C CA . LEU A 1 152 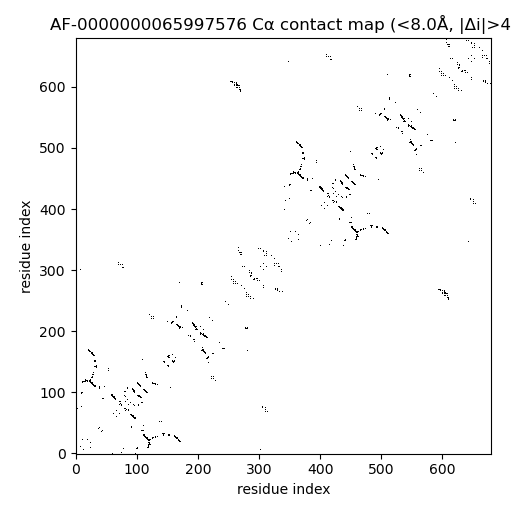? 2.705 41.5 30.953 1 94.38 152 LEU A CA 1
ATOM 1230 C C . LEU A 1 152 ? 1.664 40.688 30.172 1 94.38 152 LEU A C 1
ATOM 1232 O O . LEU A 1 152 ? 0.913 41.25 29.375 1 94.38 152 LEU A O 1
ATOM 1236 N N . THR A 1 153 ? 1.694 39.406 30.344 1 93.38 153 THR A N 1
ATOM 1237 C CA . THR A 1 153 ? 0.805 38.5 29.609 1 93.38 153 THR A CA 1
ATOM 1238 C C . THR A 1 153 ? 0.016 37.625 30.562 1 93.38 153 THR A C 1
ATOM 1240 O O . THR A 1 153 ? 0.294 37.594 31.766 1 93.38 153 THR A O 1
ATOM 1243 N N . SER A 1 154 ? -0.992 37 30.062 1 91.38 154 SER A N 1
ATOM 1244 C CA . SER A 1 154 ? -1.827 36.094 30.859 1 91.38 154 SER A CA 1
ATOM 1245 C C . SER A 1 154 ? -1.037 34.875 31.328 1 91.38 154 SER A C 1
ATOM 1247 O O . SER A 1 154 ? -1.235 34.406 32.469 1 91.38 154 SER A O 1
ATOM 1249 N N . CYS A 1 155 ? -0.238 34.312 30.531 1 88.12 155 CYS A N 1
ATOM 1250 C CA . CYS A 1 155 ? 0.65 33.219 30.875 1 88.12 155 CYS A CA 1
ATOM 1251 C C . CYS A 1 155 ? 2.014 33.75 31.312 1 88.12 155 CYS A C 1
ATOM 1253 O O . CYS A 1 155 ? 2.707 34.406 30.547 1 88.12 155 CYS A O 1
ATOM 1255 N N . VAL A 1 156 ? 2.475 33.438 32.375 1 84.75 156 VAL A N 1
ATOM 1256 C CA . VAL A 1 156 ? 3.682 33.938 33 1 84.75 156 VAL A CA 1
ATOM 1257 C C . VAL A 1 156 ? 4.902 33.594 32.156 1 84.75 156 VAL A C 1
ATOM 1259 O O . VAL A 1 156 ? 5.867 34.375 32.094 1 84.75 156 VAL A O 1
ATOM 1262 N N . THR A 1 157 ? 4.777 32.5 31.469 1 83.06 157 THR A N 1
ATOM 1263 C CA . THR A 1 157 ? 5.926 32.062 30.688 1 83.06 157 THR A CA 1
ATOM 1264 C C . THR A 1 157 ? 6.176 32.969 29.5 1 83.06 157 THR A C 1
ATOM 1266 O O . THR A 1 157 ? 7.238 32.906 28.875 1 83.06 157 THR A O 1
ATOM 1269 N N . ASN A 1 158 ? 5.227 33.75 29.219 1 87.81 158 ASN A N 1
ATOM 1270 C CA . ASN A 1 158 ? 5.352 34.625 28.062 1 87.81 158 ASN A CA 1
ATOM 1271 C C . ASN A 1 158 ? 5.77 36.031 28.469 1 87.81 158 ASN A C 1
ATOM 1273 O O . ASN A 1 158 ? 5.957 36.906 27.609 1 87.81 158 ASN A O 1
ATOM 1277 N N . ILE A 1 159 ? 5.879 36.188 29.828 1 91.25 159 ILE A N 1
ATOM 1278 C CA . ILE A 1 159 ? 6.281 37.531 30.281 1 91.25 159 ILE A CA 1
ATOM 1279 C C . ILE A 1 159 ? 7.66 37.875 29.719 1 91.25 159 ILE A C 1
ATOM 1281 O O . ILE A 1 159 ? 8.484 36.969 29.484 1 91.25 159 ILE A O 1
ATOM 1285 N N . GLY A 1 160 ? 7.957 39.125 29.625 1 93.88 160 GLY A N 1
ATOM 1286 C CA . GLY A 1 160 ? 9.18 39.562 28.969 1 93.88 160 GLY A CA 1
ATOM 1287 C C . GLY A 1 160 ? 8.938 40.125 27.594 1 93.88 160 GLY A C 1
ATOM 1288 O O . GLY A 1 160 ? 8.219 41.125 27.453 1 93.88 160 GLY A O 1
ATOM 1289 N N . THR A 1 161 ? 9.406 39.438 26.609 1 93.56 161 THR A N 1
ATOM 1290 C CA . THR A 1 161 ? 9.164 39.906 25.25 1 93.56 161 THR A CA 1
ATOM 1291 C C . THR A 1 161 ? 7.754 39.562 24.797 1 93.56 161 THR A C 1
ATOM 1293 O O . THR A 1 161 ? 7.23 40.156 23.859 1 93.56 161 THR A O 1
ATOM 1296 N N . GLY A 1 162 ? 7.156 38.5 25.422 1 95.19 162 GLY A N 1
ATOM 1297 C CA . GLY A 1 162 ? 5.863 37.969 24.984 1 95.19 162 GLY A CA 1
ATOM 1298 C C . GLY A 1 162 ? 5.91 37.344 23.609 1 95.19 162 GLY A C 1
ATOM 1299 O O . GLY A 1 162 ? 4.898 37.281 22.906 1 95.19 162 GLY A O 1
ATOM 1300 N N . MET A 1 163 ? 7.113 36.938 23.188 1 96.69 163 MET A N 1
ATOM 1301 C CA . MET A 1 163 ? 7.281 36.438 21.828 1 96.69 163 MET A CA 1
ATOM 1302 C C . MET A 1 163 ? 7.559 34.938 21.828 1 96.69 163 MET A C 1
ATOM 1304 O O . MET A 1 163 ? 8.367 34.438 22.625 1 96.69 163 MET A O 1
ATOM 1308 N N . ARG A 1 164 ? 6.91 34.219 21.031 1 95.88 164 ARG A N 1
ATOM 1309 C CA . ARG A 1 164 ? 7.242 32.844 20.688 1 95.88 164 ARG A CA 1
ATOM 1310 C C . ARG A 1 164 ? 7.641 32.719 19.234 1 95.88 164 ARG A C 1
ATOM 1312 O O . ARG A 1 164 ? 6.887 33.125 18.344 1 95.88 164 ARG A O 1
ATOM 1319 N N . ALA A 1 165 ? 8.844 32.344 19.016 1 97.44 165 ALA A N 1
ATOM 1320 C CA . ALA A 1 165 ? 9.328 32.031 17.672 1 97.44 165 ALA A CA 1
ATOM 1321 C C . ALA A 1 165 ? 9.305 30.516 17.438 1 97.44 165 ALA A C 1
ATOM 1323 O O . ALA A 1 165 ? 9.672 29.734 18.312 1 97.44 165 ALA A O 1
ATOM 1324 N N . SER A 1 166 ? 8.812 30.125 16.297 1 96.75 166 SER A N 1
ATOM 1325 C CA . SER A 1 166 ? 8.75 28.703 16.016 1 96.75 166 SER A CA 1
ATOM 1326 C C . SER A 1 166 ? 9.07 28.422 14.555 1 96.75 166 SER A C 1
ATOM 1328 O O . SER A 1 166 ? 8.891 29.281 13.695 1 96.75 166 SER A O 1
ATOM 1330 N N . VAL A 1 167 ? 9.625 27.297 14.305 1 97.25 167 VAL A N 1
ATOM 1331 C CA . VAL A 1 167 ? 9.914 26.797 12.961 1 97.25 167 VAL A CA 1
ATOM 1332 C C . VAL A 1 167 ? 9.344 25.391 12.789 1 97.25 167 VAL A C 1
ATOM 1334 O O . VAL A 1 167 ? 9.555 24.531 13.633 1 97.25 167 VAL A O 1
ATOM 1337 N N . MET A 1 168 ? 8.547 25.188 11.773 1 94.88 168 MET A N 1
ATOM 1338 C CA . MET A 1 168 ? 8.008 23.891 11.422 1 94.88 168 MET A CA 1
ATOM 1339 C C . MET A 1 168 ? 8.922 23.172 10.438 1 94.88 168 MET A C 1
ATOM 1341 O O . MET A 1 168 ? 9.266 23.719 9.391 1 94.88 168 MET A O 1
ATOM 1345 N N . VAL A 1 169 ? 9.273 21.938 10.75 1 96.25 169 VAL A N 1
ATOM 1346 C CA . VAL A 1 169 ? 10.273 21.25 9.938 1 96.25 169 VAL A CA 1
ATOM 1347 C C . VAL A 1 169 ? 9.812 19.828 9.664 1 96.25 169 VAL A C 1
ATOM 1349 O O . VAL A 1 169 ? 9.078 19.234 10.461 1 96.25 169 VAL A O 1
ATOM 1352 N N . HIS A 1 170 ? 10.172 19.328 8.508 1 96.19 170 HIS A N 1
ATOM 1353 C CA . HIS A 1 170 ? 10.016 17.938 8.117 1 96.19 170 HIS A CA 1
ATOM 1354 C C . HIS A 1 170 ? 11.336 17.172 8.234 1 96.19 170 HIS A C 1
ATOM 1356 O O . HIS A 1 170 ? 12.266 17.422 7.457 1 96.19 170 HIS A O 1
ATOM 1362 N N . LEU A 1 171 ? 11.43 16.172 9.18 1 96.88 171 LEU A N 1
ATOM 1363 C CA . LEU A 1 171 ? 12.711 15.562 9.516 1 96.88 171 LEU A CA 1
ATOM 1364 C C . LEU A 1 171 ? 12.648 14.047 9.352 1 96.88 171 LEU A C 1
ATOM 1366 O O . LEU A 1 171 ? 13.023 13.305 10.258 1 96.88 171 LEU A O 1
ATOM 1370 N N . PRO A 1 172 ? 12.25 13.539 8.18 1 96.38 172 PRO A N 1
ATOM 1371 C CA . PRO A 1 172 ? 12.133 12.086 7.992 1 96.38 172 PRO A CA 1
ATOM 1372 C C . PRO A 1 172 ? 13.477 11.375 8.039 1 96.38 172 PRO A C 1
ATOM 1374 O O . PRO A 1 172 ? 13.555 10.219 8.461 1 96.38 172 PRO A O 1
ATOM 1377 N N . GLY A 1 173 ? 14.555 12.039 7.547 1 96.5 173 GLY A N 1
ATOM 1378 C CA . GLY A 1 173 ? 15.875 11.43 7.602 1 96.5 173 GLY A CA 1
ATOM 1379 C C . GLY A 1 173 ? 16.328 11.102 9.008 1 96.5 173 GLY A C 1
ATOM 1380 O O . GLY A 1 173 ? 16.75 9.977 9.281 1 96.5 173 GLY A O 1
ATOM 1381 N N . LEU A 1 174 ? 16.219 12.109 9.844 1 96.38 174 LEU A N 1
ATOM 1382 C CA . LEU A 1 174 ? 16.625 11.93 11.234 1 96.38 174 LEU A CA 1
ATOM 1383 C C . LEU A 1 174 ? 15.766 10.875 11.922 1 96.38 174 LEU A C 1
ATOM 1385 O O . LEU A 1 174 ? 16.266 10.094 12.742 1 96.38 174 LEU A O 1
ATOM 1389 N N . VAL A 1 175 ? 14.484 10.836 11.617 1 94.56 175 VAL A N 1
ATOM 1390 C CA . VAL A 1 175 ? 13.57 9.867 12.211 1 94.56 175 VAL A CA 1
ATOM 1391 C C . VAL A 1 175 ? 13.938 8.461 11.742 1 94.56 175 VAL A C 1
ATOM 1393 O O . VAL A 1 175 ? 14.086 7.543 12.555 1 94.56 175 VAL A O 1
ATOM 1396 N N . THR A 1 176 ? 14.102 8.289 10.438 1 93.44 176 THR A N 1
ATOM 1397 C CA . THR A 1 176 ? 14.328 6.977 9.844 1 93.44 176 THR A CA 1
ATOM 1398 C C . THR A 1 176 ? 15.688 6.418 10.258 1 93.44 176 THR A C 1
ATOM 1400 O O . THR A 1 176 ? 15.836 5.207 10.445 1 93.44 176 THR A O 1
ATOM 1403 N N . THR A 1 177 ? 16.672 7.254 10.422 1 94.06 177 THR A N 1
ATOM 1404 C CA . THR A 1 177 ? 18.016 6.816 10.82 1 94.06 177 THR A CA 1
ATOM 1405 C C . THR A 1 177 ? 18.109 6.711 12.336 1 94.06 177 THR A C 1
ATOM 1407 O O . THR A 1 177 ? 19.203 6.512 12.883 1 94.06 177 THR A O 1
ATOM 1410 N N . LYS A 1 178 ? 17 6.988 13.109 1 92.62 178 LYS A N 1
ATOM 1411 C CA . LYS A 1 178 ? 16.875 6.848 14.555 1 92.62 178 LYS A CA 1
ATOM 1412 C C . LYS A 1 178 ? 17.797 7.828 15.281 1 92.62 178 LYS A C 1
ATOM 1414 O O . LYS A 1 178 ? 18.328 7.516 16.344 1 92.62 178 LYS A O 1
ATOM 1419 N N . ARG A 1 179 ? 18 8.938 14.719 1 94.19 179 ARG A N 1
ATOM 1420 C CA . ARG A 1 179 ? 18.844 9.961 15.312 1 94.19 179 ARG A CA 1
ATOM 1421 C C . ARG A 1 179 ? 18.016 11.086 15.914 1 94.19 179 ARG A C 1
ATOM 1423 O O . ARG A 1 179 ? 18.547 11.969 16.594 1 94.19 179 ARG A O 1
ATOM 1430 N N . ILE A 1 180 ? 16.75 11.094 15.734 1 93.88 180 ILE A N 1
ATOM 1431 C CA . ILE A 1 180 ? 15.859 12.195 16.078 1 93.88 180 ILE A CA 1
ATOM 1432 C C . ILE A 1 180 ? 15.891 12.422 17.594 1 93.88 180 ILE A C 1
ATOM 1434 O O . ILE A 1 180 ? 15.852 13.57 18.062 1 93.88 180 ILE A O 1
ATOM 1438 N N . LYS A 1 181 ? 15.961 11.367 18.359 1 92.31 181 LYS A N 1
ATOM 1439 C CA . LYS A 1 181 ? 15.93 11.492 19.812 1 92.31 181 LYS A CA 1
ATOM 1440 C C . LYS A 1 181 ? 17.125 12.281 20.312 1 92.31 181 LYS A C 1
ATOM 1442 O O . LYS A 1 181 ? 16.969 13.188 21.141 1 92.31 181 LYS A O 1
ATOM 1447 N N . SER A 1 182 ? 18.297 11.922 19.828 1 94.62 182 SER A N 1
ATOM 1448 C CA . SER A 1 182 ? 19.516 12.625 20.234 1 94.62 182 SER A CA 1
ATOM 1449 C C . SER A 1 182 ? 19.469 14.094 19.828 1 94.62 182 SER A C 1
ATOM 1451 O O . SER A 1 182 ? 19.906 14.969 20.594 1 94.62 182 SER A O 1
ATOM 1453 N N . VAL A 1 183 ? 18.891 14.352 18.672 1 94.25 183 VAL A N 1
ATOM 1454 C CA . VAL A 1 183 ? 18.797 15.719 18.172 1 94.25 183 VAL A CA 1
ATOM 1455 C C . VAL A 1 183 ? 17.828 16.516 19.047 1 94.25 183 VAL A C 1
ATOM 1457 O O . VAL A 1 183 ? 18.109 17.672 19.391 1 94.25 183 VAL A O 1
ATOM 1460 N N . ILE A 1 184 ? 16.734 15.914 19.422 1 92.19 184 ILE A N 1
ATOM 1461 C CA . ILE A 1 184 ? 15.742 16.562 20.266 1 92.19 184 ILE A CA 1
ATOM 1462 C C . ILE A 1 184 ? 16.359 16.906 21.625 1 92.19 184 ILE A C 1
ATOM 1464 O O . ILE A 1 184 ? 16.141 18 22.141 1 92.19 184 ILE A O 1
ATOM 1468 N N . GLU A 1 185 ? 17.109 16.031 22.172 1 94.12 185 GLU A N 1
ATOM 1469 C CA . GLU A 1 185 ? 17.766 16.266 23.453 1 94.12 185 GLU A CA 1
ATOM 1470 C C . GLU A 1 185 ? 18.75 17.422 23.375 1 94.12 185 GLU A C 1
ATOM 1472 O O . GLU A 1 185 ? 18.844 18.234 24.281 1 94.12 185 GLU A O 1
ATOM 1477 N N . ALA A 1 186 ? 19.484 17.406 22.312 1 94 186 ALA A N 1
ATOM 1478 C CA . ALA A 1 186 ? 20.438 18.484 22.109 1 94 186 ALA A CA 1
ATOM 1479 C C . ALA A 1 186 ? 19.734 19.844 22.016 1 94 186 ALA A C 1
ATOM 1481 O O . ALA A 1 186 ? 20.188 20.828 22.578 1 94 186 ALA A O 1
ATOM 1482 N N . ILE A 1 187 ? 18.609 19.906 21.281 1 94.19 187 ILE A N 1
ATOM 1483 C CA . ILE A 1 187 ? 17.828 21.125 21.094 1 94.19 187 ILE A CA 1
ATOM 1484 C C . ILE A 1 187 ? 17.312 21.609 22.453 1 94.19 187 ILE A C 1
ATOM 1486 O O . ILE A 1 187 ? 17.375 22.797 22.766 1 94.19 187 ILE A O 1
ATOM 1490 N N . ARG A 1 188 ? 16.875 20.672 23.203 1 91.75 188 ARG A N 1
ATOM 1491 C CA . ARG A 1 188 ? 16.344 21 24.531 1 91.75 188 ARG A CA 1
ATOM 1492 C C . ARG A 1 188 ? 17.422 21.594 25.422 1 91.75 188 ARG A C 1
ATOM 1494 O O . ARG A 1 188 ? 17.188 22.547 26.156 1 91.75 188 ARG A O 1
ATOM 1501 N N . SER A 1 189 ? 18.578 21.062 25.375 1 93.12 189 SER A N 1
ATOM 1502 C CA . SER A 1 189 ? 19.703 21.531 26.172 1 93.12 189 SER A CA 1
ATOM 1503 C C . SER A 1 189 ? 20.078 22.969 25.812 1 93.12 189 SER A C 1
ATOM 1505 O O . SER A 1 189 ? 20.656 23.688 26.625 1 93.12 189 SER A O 1
ATOM 1507 N N . LEU A 1 190 ? 19.734 23.328 24.625 1 91.44 190 LEU A N 1
ATOM 1508 C CA . LEU A 1 190 ? 20.047 24.672 24.156 1 91.44 190 LEU A CA 1
ATOM 1509 C C . LEU A 1 190 ? 18.938 25.656 24.5 1 91.44 190 LEU A C 1
ATOM 1511 O O . LEU A 1 190 ? 19 26.828 24.141 1 91.44 190 LEU A O 1
ATOM 1515 N N . GLY A 1 191 ? 17.875 25.172 25.156 1 88.69 191 GLY A N 1
ATOM 1516 C CA . GLY A 1 191 ? 16.828 26.062 25.641 1 88.69 191 GLY A CA 1
ATOM 1517 C C . GLY A 1 191 ? 15.656 26.156 24.688 1 88.69 191 GLY A C 1
ATOM 1518 O O . GLY A 1 191 ? 14.883 27.125 24.75 1 88.69 191 GLY A O 1
ATOM 1519 N N . PHE A 1 192 ? 15.539 25.203 23.797 1 94.06 192 PHE A N 1
ATOM 1520 C CA . PHE A 1 192 ? 14.43 25.188 22.844 1 94.06 192 PHE A CA 1
ATOM 1521 C C . PHE A 1 192 ? 13.555 23.953 23.062 1 94.06 192 PHE A C 1
ATOM 1523 O O . PHE A 1 192 ? 13.953 23.016 23.75 1 94.06 192 PHE A O 1
ATOM 1530 N N . VAL A 1 193 ? 12.359 24.047 22.578 1 92.56 193 VAL A N 1
ATOM 1531 C CA . VAL A 1 193 ? 11.391 22.953 22.719 1 92.56 193 VAL A CA 1
ATOM 1532 C C . VAL A 1 193 ? 11.055 22.391 21.344 1 92.56 193 VAL A C 1
ATOM 1534 O O . VAL A 1 193 ? 10.945 23.125 20.375 1 92.56 193 VAL A O 1
ATOM 1537 N N . VAL A 1 194 ? 10.938 21.094 21.297 1 92.31 194 VAL A N 1
ATOM 1538 C CA . VAL A 1 194 ? 10.516 20.406 20.078 1 92.31 194 VAL A CA 1
ATOM 1539 C C . VAL A 1 194 ? 9.164 19.734 20.297 1 92.31 194 VAL A C 1
ATOM 1541 O O . VAL A 1 194 ? 9 18.969 21.25 1 92.31 194 VAL A O 1
ATOM 1544 N N . ARG A 1 195 ? 8.234 20.062 19.531 1 87.81 195 ARG A N 1
ATOM 1545 C CA . ARG A 1 195 ? 6.918 19.438 19.578 1 87.81 195 ARG A CA 1
ATOM 1546 C C . ARG A 1 195 ? 6.586 18.75 18.25 1 87.81 195 ARG A C 1
ATOM 1548 O O . ARG A 1 195 ? 7.004 19.219 17.188 1 87.81 195 ARG A O 1
ATOM 1555 N N . GLY A 1 196 ? 5.91 17.609 18.219 1 77.06 196 GLY A N 1
ATOM 1556 C CA . GLY A 1 196 ? 5.438 16.938 17.031 1 77.06 196 GLY A CA 1
ATOM 1557 C C . GLY A 1 196 ? 4.039 17.359 16.609 1 77.06 196 GLY A C 1
ATOM 1558 O O . GLY A 1 196 ? 3.24 17.766 17.453 1 77.06 196 GLY A O 1
ATOM 1559 N N . ILE A 1 197 ? 3.82 17.656 15.375 1 59.59 197 ILE A N 1
ATOM 1560 C CA . ILE A 1 197 ? 2.486 17.938 14.852 1 59.59 197 ILE A CA 1
ATOM 1561 C C . ILE A 1 197 ? 1.69 16.641 14.758 1 59.59 197 ILE A C 1
ATOM 1563 O O . ILE A 1 197 ? 2.129 15.672 14.125 1 59.59 197 ILE A O 1
ATOM 1567 N N . TYR A 1 198 ? 0.459 16.438 15.539 1 52.22 198 TYR A N 1
ATOM 1568 C CA . TYR A 1 198 ? -0.594 15.445 15.68 1 52.22 198 TYR A CA 1
ATOM 1569 C C . TYR A 1 198 ? -0.159 14.32 16.609 1 52.22 198 TYR A C 1
ATOM 1571 O O . TYR A 1 198 ? -0.927 13.391 16.859 1 52.22 198 TYR A O 1
ATOM 1579 N N . GLY A 1 199 ? 1.222 14.188 17.266 1 40.38 199 GLY A N 1
ATOM 1580 C CA . GLY A 1 199 ? 1.628 13.141 18.188 1 40.38 199 GLY A CA 1
ATOM 1581 C C . GLY A 1 199 ? 1.704 13.609 19.625 1 40.38 199 GLY A C 1
ATOM 1582 O O . GLY A 1 199 ? 2.727 14.141 20.062 1 40.38 199 GLY A O 1
ATOM 1583 N N . GLU A 1 200 ? 0.961 13.914 20.438 1 34.16 200 GLU A N 1
ATOM 1584 C CA . GLU A 1 200 ? 1.312 13.898 21.844 1 34.16 200 GLU A CA 1
ATOM 1585 C C . GLU A 1 200 ? 1.715 12.5 22.312 1 34.16 200 GLU A C 1
ATOM 1587 O O . GLU A 1 200 ? 0.972 11.539 22.109 1 34.16 200 GLU A O 1
ATOM 1592 N N . GLY A 1 201 ? 2.992 11.852 22.781 1 38.59 201 GLY A N 1
ATOM 1593 C CA . GLY A 1 201 ? 3.742 10.703 23.266 1 38.59 201 GLY A CA 1
ATOM 1594 C C . GLY A 1 201 ? 4.234 9.797 22.156 1 38.59 201 GLY A C 1
ATOM 1595 O O . GLY A 1 201 ? 5.125 8.969 22.375 1 38.59 201 GLY A O 1
ATOM 1596 N N . SER A 1 202 ? 3.59 9.25 21.312 1 41.22 202 SER A N 1
ATOM 1597 C CA . SER A 1 202 ? 4.016 8.297 20.297 1 41.22 202 SER A CA 1
ATOM 1598 C C . SER A 1 202 ? 4.625 9.008 19.094 1 41.22 202 SER A C 1
ATOM 1600 O O . SER A 1 202 ? 4.375 10.195 18.875 1 41.22 202 SER A O 1
ATOM 1602 N N . LEU A 1 203 ? 5.824 8.734 18.531 1 47.34 203 LEU A N 1
ATOM 1603 C CA . LEU A 1 203 ? 6.516 9.188 17.328 1 47.34 203 LEU A CA 1
ATOM 1604 C C . LEU A 1 203 ? 5.527 9.758 16.312 1 47.34 203 LEU A C 1
ATOM 1606 O O . LEU A 1 203 ? 4.5 9.141 16.031 1 47.34 203 LEU A O 1
ATOM 1610 N N . PRO A 1 204 ? 5.758 11.211 16.016 1 53.62 204 PRO A N 1
ATOM 1611 C CA . PRO A 1 204 ? 4.82 11.875 15.109 1 53.62 204 PRO A CA 1
ATOM 1612 C C . PRO A 1 204 ? 4.582 11.086 13.82 1 53.62 204 PRO A C 1
ATOM 1614 O O . PRO A 1 204 ? 5.527 10.547 13.242 1 53.62 204 PRO A O 1
ATOM 1617 N N . ALA A 1 205 ? 3.408 10.742 13.445 1 62.97 205 ALA A N 1
ATOM 1618 C CA . ALA A 1 205 ? 2.924 10.039 12.258 1 62.97 205 ALA A CA 1
ATOM 1619 C C . ALA A 1 205 ? 3.42 10.703 10.984 1 62.97 205 ALA A C 1
ATOM 1621 O O . ALA A 1 205 ? 3.555 10.047 9.945 1 62.97 205 ALA A O 1
ATOM 1622 N N . SER A 1 206 ? 4.051 12.062 11 1 81.81 206 SER A N 1
ATOM 1623 C CA . SER A 1 206 ? 4.34 12.766 9.758 1 81.81 206 SER A CA 1
ATOM 1624 C C . SER A 1 206 ? 5.777 13.273 9.727 1 81.81 206 SER A C 1
ATOM 1626 O O . SER A 1 206 ? 6.207 13.875 8.742 1 81.81 206 SER A O 1
ATOM 1628 N N . SER A 1 207 ? 6.645 12.914 10.766 1 91.62 207 SER A N 1
ATOM 1629 C CA . SER A 1 207 ? 8.008 13.422 10.883 1 91.62 207 SER A CA 1
ATOM 1630 C C . SER A 1 207 ? 8.039 14.945 10.789 1 91.62 207 SER A C 1
ATOM 1632 O O . SER A 1 207 ? 8.992 15.523 10.25 1 91.62 207 SER A O 1
ATOM 1634 N N . ILE A 1 208 ? 6.941 15.609 11.062 1 92.94 208 ILE A N 1
ATOM 1635 C CA . ILE A 1 208 ? 6.871 17.062 11.133 1 92.94 208 ILE A CA 1
ATOM 1636 C C . ILE A 1 208 ? 6.965 17.516 12.594 1 92.94 208 ILE A C 1
ATOM 1638 O O . ILE A 1 208 ? 6.293 16.953 13.461 1 92.94 208 ILE A O 1
ATOM 1642 N N . PHE A 1 209 ? 7.812 18.5 12.781 1 93.62 209 PHE A N 1
ATOM 1643 C CA . PHE A 1 209 ? 8.078 18.984 14.133 1 93.62 209 PHE A CA 1
ATOM 1644 C C . PHE A 1 209 ? 8.031 20.516 14.172 1 93.62 209 PHE A C 1
ATOM 1646 O O . PHE A 1 209 ? 8.164 21.172 13.133 1 93.62 209 PHE A O 1
ATOM 1653 N N . GLN A 1 210 ? 7.789 20.969 15.344 1 93.5 210 GLN A N 1
ATOM 1654 C CA . GLN A 1 210 ? 7.887 22.406 15.609 1 93.5 210 GLN A CA 1
ATOM 1655 C C . GLN A 1 210 ? 8.953 22.703 16.656 1 93.5 210 GLN A C 1
ATOM 1657 O O . GLN A 1 210 ? 8.945 22.125 17.75 1 93.5 210 GLN A O 1
ATOM 1662 N N . VAL A 1 211 ? 9.859 23.531 16.328 1 95.62 211 VAL A N 1
ATOM 1663 C CA . VAL A 1 211 ? 10.898 23.969 17.25 1 95.62 211 VAL A CA 1
ATOM 1664 C C . VAL A 1 211 ? 10.656 25.406 17.672 1 95.62 211 VAL A C 1
ATOM 1666 O O . VAL A 1 211 ? 10.484 26.281 16.812 1 95.62 211 VAL A O 1
ATOM 1669 N N . SER A 1 212 ? 10.609 25.656 18.922 1 96 212 SER A N 1
ATOM 1670 C CA . SER A 1 212 ? 10.289 27 19.391 1 96 212 SER A CA 1
ATOM 1671 C C . SER A 1 212 ? 11.086 27.344 20.641 1 96 212 SER A C 1
ATOM 1673 O O . SER A 1 212 ? 11.68 26.469 21.266 1 96 212 SER A O 1
ATOM 1675 N N . ASN A 1 213 ? 11.211 28.578 20.938 1 94.31 213 ASN A N 1
ATOM 1676 C CA . ASN A 1 213 ? 11.891 29.016 22.156 1 94.31 213 ASN A CA 1
ATOM 1677 C C . ASN A 1 213 ? 11.039 28.781 23.391 1 94.31 213 ASN A C 1
ATOM 1679 O O . ASN A 1 213 ? 9.812 28.828 23.328 1 94.31 213 ASN A O 1
ATOM 1683 N N . GLN A 1 214 ? 11.711 28.625 24.453 1 87.44 214 GLN A N 1
ATOM 1684 C CA . GLN A 1 214 ? 11.039 28.422 25.734 1 87.44 214 GLN A CA 1
ATOM 1685 C C . GLN A 1 214 ? 11.094 29.688 26.578 1 87.44 214 GLN A C 1
ATOM 1687 O O . GLN A 1 214 ? 10.164 29.984 27.328 1 87.44 214 GLN A O 1
ATOM 1692 N N . VAL A 1 215 ? 12.125 30.391 26.406 1 84.69 215 VAL A N 1
ATOM 1693 C CA . VAL A 1 215 ? 12.398 31.516 27.297 1 84.69 215 VAL A CA 1
ATOM 1694 C C . VAL A 1 215 ? 12.062 32.812 26.594 1 84.69 215 VAL A C 1
ATOM 1696 O O . VAL A 1 215 ? 12.422 33.031 25.422 1 84.69 215 VAL A O 1
ATOM 1699 N N . THR A 1 216 ? 11.336 33.656 27.266 1 87.75 216 THR A N 1
ATOM 1700 C CA . THR A 1 216 ? 10.938 34.969 26.703 1 87.75 216 THR A CA 1
ATOM 1701 C C . THR A 1 216 ? 11.461 36.094 27.547 1 87.75 216 THR A C 1
ATOM 1703 O O . THR A 1 216 ? 11.352 37.281 27.156 1 87.75 216 THR A O 1
ATOM 1706 N N . LEU A 1 217 ? 12.023 35.75 28.734 1 88.06 217 LEU A N 1
ATOM 1707 C CA . LEU A 1 217 ? 12.555 36.75 29.641 1 88.06 217 LEU A CA 1
ATOM 1708 C C . LEU A 1 217 ? 14.07 36.812 29.547 1 88.06 217 LEU A C 1
ATOM 1710 O O . LEU A 1 217 ? 14.742 35.812 29.453 1 88.06 217 LEU A O 1
ATOM 1714 N N . GLY A 1 218 ? 14.633 38 29.594 1 85.62 218 GLY A N 1
ATOM 1715 C CA . GLY A 1 218 ? 16.078 38.156 29.672 1 85.62 218 GLY A CA 1
ATOM 1716 C C . GLY A 1 218 ? 16.75 38.188 28.328 1 85.62 218 GLY A C 1
ATOM 1717 O O . GLY A 1 218 ? 17.984 38.312 28.25 1 85.62 218 GLY A O 1
ATOM 1718 N N . LYS A 1 219 ? 16.031 38 27.312 1 89.81 219 LYS A N 1
ATOM 1719 C CA . LYS A 1 219 ? 16.531 38.094 25.953 1 89.81 219 LYS A CA 1
ATOM 1720 C C . LYS A 1 219 ? 15.695 39.062 25.109 1 89.81 219 LYS A C 1
ATOM 1722 O O . LYS A 1 219 ? 14.516 39.281 25.406 1 89.81 219 LYS A O 1
ATOM 1727 N N . THR A 1 220 ? 16.344 39.625 24.125 1 93.94 220 THR A N 1
ATOM 1728 C CA . THR A 1 220 ? 15.594 40.438 23.188 1 93.94 220 THR A CA 1
ATOM 1729 C C . THR A 1 220 ? 14.961 39.594 22.094 1 93.94 220 THR A C 1
ATOM 1731 O O . THR A 1 220 ? 15.344 38.438 21.891 1 93.94 220 THR A O 1
ATOM 1734 N N . GLU A 1 221 ? 13.984 40.156 21.469 1 96.31 221 GLU A N 1
ATOM 1735 C CA . GLU A 1 221 ? 13.344 39.438 20.359 1 96.31 221 GLU A CA 1
ATOM 1736 C C . GLU A 1 221 ? 14.367 39.031 19.312 1 96.31 221 GLU A C 1
ATOM 1738 O O . GLU A 1 221 ? 14.344 37.906 18.828 1 96.31 221 GLU A O 1
ATOM 1743 N N . THR A 1 222 ? 15.289 39.906 18.969 1 97.31 222 THR A N 1
ATOM 1744 C CA . THR A 1 222 ? 16.297 39.656 17.953 1 97.31 222 THR A CA 1
ATOM 1745 C C . THR A 1 222 ? 17.234 38.531 18.391 1 97.31 222 THR A C 1
ATOM 1747 O O . THR A 1 222 ? 17.609 37.688 17.578 1 97.31 222 THR A O 1
ATOM 1750 N N . GLU A 1 223 ? 17.609 38.5 19.625 1 96.25 223 GLU A N 1
ATOM 1751 C CA . GLU A 1 223 ? 18.484 37.469 20.156 1 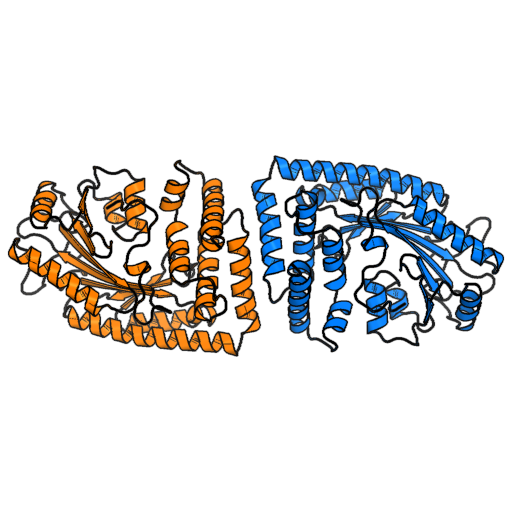96.25 223 GLU A CA 1
ATOM 1752 C C . GLU A 1 223 ? 17.812 36.094 20.062 1 96.25 223 GLU A C 1
ATOM 1754 O O . GLU A 1 223 ? 18.453 35.094 19.719 1 96.25 223 GLU A O 1
ATOM 1759 N N . ILE A 1 224 ? 16.562 36.031 20.438 1 95.94 224 ILE A N 1
ATOM 1760 C CA . ILE A 1 224 ? 15.805 34.781 20.391 1 95.94 224 ILE A CA 1
ATOM 1761 C C . ILE A 1 224 ? 15.789 34.25 18.953 1 95.94 224 ILE A C 1
ATOM 1763 O O . ILE A 1 224 ? 16.078 33.062 18.719 1 95.94 224 ILE A O 1
ATOM 1767 N N . VAL A 1 225 ? 15.492 35.125 18 1 97.75 225 VAL A N 1
ATOM 1768 C CA . VAL A 1 225 ? 15.398 34.75 16.594 1 97.75 225 VAL A CA 1
ATOM 1769 C C . VAL A 1 225 ? 16.766 34.312 16.078 1 97.75 225 VAL A C 1
ATOM 1771 O O . VAL A 1 225 ? 16.875 33.344 15.312 1 97.75 225 VAL A O 1
ATOM 1774 N N . GLU A 1 226 ? 17.797 35.062 16.453 1 97.56 226 GLU A N 1
ATOM 1775 C CA . GLU A 1 226 ? 19.156 34.688 16.062 1 97.56 226 GLU A CA 1
ATOM 1776 C C . GLU A 1 226 ? 19.547 33.312 16.578 1 97.56 226 GLU A C 1
ATOM 1778 O O . GLU A 1 226 ? 20.062 32.5 15.82 1 97.56 226 GLU A O 1
ATOM 1783 N N . ASP A 1 227 ? 19.281 33.062 17.828 1 96.69 227 ASP A N 1
ATOM 1784 C CA . ASP A 1 227 ? 19.625 31.766 18.438 1 96.69 227 ASP A CA 1
ATOM 1785 C C . ASP A 1 227 ? 18.859 30.625 17.766 1 96.69 227 ASP A C 1
ATOM 1787 O O . ASP A 1 227 ? 19.453 29.594 17.438 1 96.69 227 ASP A O 1
ATOM 1791 N N . LEU A 1 228 ? 17.562 30.812 17.625 1 97.88 228 LEU A N 1
ATOM 1792 C CA . LEU A 1 228 ? 16.75 29.781 17 1 97.88 228 LEU A CA 1
ATOM 1793 C C . LEU A 1 228 ? 17.188 29.516 15.562 1 97.88 228 LEU A C 1
ATOM 1795 O O . LEU A 1 228 ? 17.234 28.375 15.125 1 97.88 228 LEU A O 1
ATOM 1799 N N . THR A 1 229 ? 17.484 30.578 14.836 1 98.19 229 THR A N 1
ATOM 1800 C CA . THR A 1 229 ? 17.938 30.438 13.461 1 98.19 229 THR A CA 1
ATOM 1801 C C . THR A 1 229 ? 19.219 29.594 13.398 1 98.19 229 THR A C 1
ATOM 1803 O O . THR A 1 229 ? 19.344 28.719 12.547 1 98.19 229 THR A O 1
ATOM 1806 N N . GLN A 1 230 ? 20.109 29.844 14.297 1 97.31 230 GLN A N 1
ATOM 1807 C CA . GLN A 1 230 ? 21.375 29.094 14.336 1 97.31 230 GLN A CA 1
ATOM 1808 C C . GLN A 1 230 ? 21.125 27.625 14.633 1 97.31 230 GLN A C 1
ATOM 1810 O O . GLN A 1 230 ? 21.734 26.75 13.992 1 97.31 230 GLN A O 1
ATOM 1815 N N . VAL A 1 231 ? 20.312 27.359 15.562 1 97.25 231 VAL A N 1
ATOM 1816 C CA . VAL A 1 231 ? 19.969 25.984 15.906 1 97.25 231 VAL A CA 1
ATOM 1817 C C . VAL A 1 231 ? 19.328 25.281 14.711 1 97.25 231 VAL A C 1
ATOM 1819 O O . VAL A 1 231 ? 19.641 24.125 14.406 1 97.25 231 VAL A O 1
ATOM 1822 N N . MET A 1 232 ? 18.453 25.984 14.047 1 98.06 232 MET A N 1
ATOM 1823 C CA . MET A 1 232 ? 17.734 25.422 12.898 1 98.06 232 MET A CA 1
ATOM 1824 C C . MET A 1 232 ? 18.719 25.094 11.766 1 98.06 232 MET A C 1
ATOM 1826 O O . MET A 1 232 ? 18.547 24.094 11.07 1 98.06 232 MET A O 1
ATOM 1830 N N . GLU A 1 233 ? 19.688 25.969 11.547 1 97.88 233 GLU A N 1
ATOM 1831 C CA . GLU A 1 233 ? 20.688 25.703 10.523 1 97.88 233 GLU A CA 1
ATOM 1832 C C . GLU A 1 233 ? 21.406 24.375 10.781 1 97.88 233 GLU A C 1
ATOM 1834 O O . GLU A 1 233 ? 21.688 23.625 9.852 1 97.88 233 GLU A O 1
ATOM 1839 N N . GLN A 1 234 ? 21.641 24.078 12.039 1 97.12 234 GLN A N 1
ATOM 1840 C CA . GLN A 1 234 ? 22.281 22.828 12.406 1 97.12 234 GLN A CA 1
ATOM 1841 C C . GLN A 1 234 ? 21.344 21.641 12.156 1 97.12 234 GLN A C 1
ATOM 1843 O O . GLN A 1 234 ? 21.766 20.609 11.656 1 97.12 234 GLN A O 1
ATOM 1848 N N . ILE A 1 235 ? 20.125 21.797 12.523 1 97.5 235 ILE A N 1
ATOM 1849 C CA . ILE A 1 235 ? 19.141 20.75 12.352 1 97.5 235 ILE A CA 1
ATOM 1850 C C . ILE A 1 235 ? 18.969 20.438 10.859 1 97.5 235 ILE A C 1
ATOM 1852 O O . ILE A 1 235 ? 18.906 19.266 10.469 1 97.5 235 ILE A O 1
ATOM 1856 N N . ILE A 1 236 ? 18.875 21.516 10.094 1 98.31 236 ILE A N 1
ATOM 1857 C CA . ILE A 1 236 ? 18.734 21.391 8.648 1 98.31 236 ILE A CA 1
ATOM 1858 C C . ILE A 1 236 ? 19.906 20.609 8.078 1 98.31 236 ILE A C 1
ATOM 1860 O O . ILE A 1 236 ? 19.703 19.688 7.277 1 98.31 236 ILE A O 1
ATOM 1864 N N . MET A 1 237 ? 21.109 20.969 8.508 1 97.88 237 MET A N 1
ATOM 1865 C CA . MET A 1 237 ? 22.312 20.281 8.031 1 97.88 237 MET A CA 1
ATOM 1866 C C . MET A 1 237 ? 22.281 18.797 8.422 1 97.88 237 MET A C 1
ATOM 1868 O O . MET A 1 237 ? 22.562 17.938 7.594 1 97.88 237 MET A O 1
ATOM 1872 N N . GLN A 1 238 ? 21.906 18.516 9.641 1 97.81 238 GLN A N 1
ATOM 1873 C CA . GLN A 1 238 ? 21.844 17.125 10.109 1 97.81 238 GLN A CA 1
ATOM 1874 C C . GLN A 1 238 ? 20.797 16.328 9.328 1 97.81 238 GLN A C 1
ATOM 1876 O O . GLN A 1 238 ? 21.016 15.164 9.008 1 97.81 238 GLN A O 1
ATOM 1881 N N . GLU A 1 239 ? 19.672 16.922 9.047 1 98.31 239 GLU A N 1
ATOM 1882 C CA . GLU A 1 239 ? 18.625 16.266 8.273 1 98.31 239 GLU A CA 1
ATOM 1883 C C . GLU A 1 239 ? 19.109 15.938 6.863 1 98.31 239 GLU A C 1
ATOM 1885 O O . GLU A 1 239 ? 18.891 14.828 6.371 1 98.31 239 GLU A O 1
ATOM 1890 N N . ARG A 1 240 ? 19.75 16.922 6.242 1 98.12 240 ARG A N 1
ATOM 1891 C CA . ARG A 1 240 ? 20.25 16.703 4.891 1 98.12 240 ARG A CA 1
ATOM 1892 C C . ARG A 1 240 ? 21.312 15.594 4.871 1 98.12 240 ARG A C 1
ATOM 1894 O O . ARG A 1 240 ? 21.344 14.781 3.947 1 98.12 240 ARG A O 1
ATOM 1901 N N . ILE A 1 241 ? 22.172 15.508 5.906 1 97.56 241 ILE A N 1
ATOM 1902 C CA . ILE A 1 241 ? 23.156 14.438 6.031 1 97.56 241 ILE A CA 1
ATOM 1903 C C . ILE A 1 241 ? 22.438 13.094 6.172 1 97.56 241 ILE A C 1
ATOM 1905 O O . ILE A 1 241 ? 22.812 12.117 5.516 1 97.56 241 ILE A O 1
ATOM 1909 N N . ALA A 1 242 ? 21.469 13.07 7.039 1 97.44 242 ALA A N 1
ATOM 1910 C CA . ALA A 1 242 ? 20.703 11.844 7.258 1 97.44 242 ALA A CA 1
ATOM 1911 C C . ALA A 1 242 ? 20.031 11.375 5.969 1 97.44 242 ALA A C 1
ATOM 1913 O O . ALA A 1 242 ? 20.031 10.18 5.672 1 97.44 242 ALA A O 1
ATOM 1914 N N . ARG A 1 243 ? 19.438 12.289 5.207 1 97.38 243 ARG A N 1
ATOM 1915 C CA . ARG A 1 243 ? 18.828 11.953 3.93 1 97.38 243 ARG A CA 1
ATOM 1916 C C . ARG A 1 243 ? 19.844 11.383 2.957 1 97.38 243 ARG A C 1
ATOM 1918 O O . ARG A 1 243 ? 19.562 10.422 2.238 1 97.38 243 ARG A O 1
ATOM 1925 N N . THR A 1 244 ? 21 11.961 2.906 1 96.44 244 THR A N 1
ATOM 1926 C CA . THR A 1 244 ? 22.078 11.477 2.045 1 96.44 244 THR A CA 1
ATOM 1927 C C . THR A 1 244 ? 22.484 10.055 2.443 1 96.44 244 THR A C 1
ATOM 1929 O O . THR A 1 244 ? 22.703 9.203 1.583 1 96.44 244 THR A O 1
ATOM 1932 N N . THR A 1 245 ? 22.594 9.875 3.727 1 95.75 245 THR A N 1
ATOM 1933 C CA . THR A 1 245 ? 22.922 8.547 4.234 1 95.75 245 THR A CA 1
ATOM 1934 C C . THR A 1 245 ? 21.875 7.52 3.803 1 95.75 245 THR A C 1
ATOM 1936 O O . THR A 1 245 ? 22.219 6.418 3.377 1 95.75 245 THR A O 1
ATOM 1939 N N . LEU A 1 246 ? 20.625 7.875 3.896 1 95 246 LEU A N 1
ATOM 1940 C CA . LEU A 1 246 ? 19.531 6.996 3.488 1 95 246 LEU A CA 1
ATOM 1941 C C . LEU A 1 246 ? 19.641 6.656 2.006 1 95 246 LEU A C 1
ATOM 1943 O O . LEU A 1 246 ? 19.484 5.496 1.617 1 95 246 LEU A O 1
ATOM 1947 N N . LYS A 1 247 ? 19.844 7.648 1.23 1 93.88 247 LYS A N 1
ATOM 1948 C CA . LYS A 1 247 ? 19.906 7.48 -0.218 1 93.88 247 LYS A CA 1
ATOM 1949 C C . LYS A 1 247 ? 21.094 6.602 -0.614 1 93.88 247 LYS A C 1
ATOM 1951 O O . LYS A 1 247 ? 21 5.82 -1.562 1 93.88 247 LYS A O 1
ATOM 1956 N N . GLN A 1 248 ? 22.203 6.656 0.08 1 94.12 248 GLN A N 1
ATOM 1957 C CA . GLN A 1 248 ? 23.422 5.945 -0.284 1 94.12 248 GLN A CA 1
ATOM 1958 C C . GLN A 1 248 ? 23.422 4.527 0.282 1 94.12 248 GLN A C 1
ATOM 1960 O O . GLN A 1 248 ? 23.766 3.574 -0.42 1 94.12 248 GLN A O 1
ATOM 1965 N N . LYS A 1 249 ? 23.031 4.395 1.496 1 93.19 249 LYS A N 1
ATOM 1966 C CA . LYS A 1 249 ? 23.203 3.121 2.189 1 93.19 249 LYS A CA 1
ATOM 1967 C C . LYS A 1 249 ? 21.922 2.287 2.113 1 93.19 249 LYS A C 1
ATOM 1969 O O . LYS A 1 249 ? 21.969 1.058 2.193 1 93.19 249 LYS A O 1
ATOM 1974 N N . PHE A 1 250 ? 20.797 2.938 1.977 1 92.62 250 PHE A N 1
ATOM 1975 C CA . PHE A 1 250 ? 19.516 2.229 2.02 1 92.62 250 PHE A CA 1
ATOM 1976 C C . PHE A 1 250 ? 18.656 2.588 0.817 1 92.62 250 PHE A C 1
ATOM 1978 O O . PHE A 1 250 ? 17.453 2.773 0.948 1 92.62 250 PHE A O 1
ATOM 1985 N N . HIS A 1 251 ? 19.234 2.686 -0.278 1 93.12 251 HIS A N 1
ATOM 1986 C CA . HIS A 1 251 ? 18.609 3.258 -1.466 1 93.12 251 HIS A CA 1
ATOM 1987 C C . HIS A 1 251 ? 17.359 2.479 -1.858 1 93.12 251 HIS A C 1
ATOM 1989 O O . HIS A 1 251 ? 16.266 3.053 -1.96 1 93.12 251 HIS A O 1
ATOM 1995 N N . ILE A 1 252 ? 17.453 1.116 -1.996 1 95.62 252 ILE A N 1
ATOM 1996 C CA . ILE A 1 252 ? 16.328 0.339 -2.527 1 95.62 252 ILE A CA 1
ATOM 1997 C C . ILE A 1 252 ? 15.203 0.279 -1.497 1 95.62 252 ILE A C 1
ATOM 1999 O O . ILE A 1 252 ? 14.023 0.358 -1.851 1 95.62 252 ILE A O 1
ATOM 2003 N N . ALA A 1 253 ? 15.57 0.168 -0.253 1 96.25 253 ALA A N 1
ATOM 2004 C CA . ALA A 1 253 ? 14.578 0.149 0.817 1 96.25 253 ALA A CA 1
ATOM 2005 C C . ALA A 1 253 ? 13.852 1.488 0.916 1 96.25 253 ALA A C 1
ATOM 2007 O O . ALA A 1 253 ? 12.633 1.529 1.133 1 96.25 253 ALA A O 1
ATOM 2008 N N . LEU A 1 254 ? 14.586 2.592 0.805 1 96.94 254 LEU A N 1
ATOM 2009 C CA . LEU A 1 254 ? 14 3.926 0.824 1 96.94 254 LEU A CA 1
ATOM 2010 C C . LEU A 1 254 ? 13.055 4.121 -0.355 1 96.94 254 LEU A C 1
ATOM 2012 O O . LEU A 1 254 ? 11.93 4.613 -0.183 1 96.94 254 LEU A O 1
ATOM 2016 N N . GLU A 1 255 ? 13.508 3.734 -1.497 1 97.56 255 GLU A N 1
ATOM 2017 C CA . GLU A 1 255 ? 12.656 3.836 -2.682 1 97.56 255 GLU A CA 1
ATOM 2018 C C . GLU A 1 255 ? 11.375 3.027 -2.512 1 97.56 255 GLU A C 1
ATOM 2020 O O . GLU A 1 255 ? 10.289 3.488 -2.879 1 97.56 255 GLU A O 1
ATOM 2025 N N . ASP A 1 256 ? 11.531 1.817 -2.006 1 98.31 256 ASP A N 1
ATOM 2026 C CA . ASP A 1 256 ? 10.367 0.966 -1.795 1 98.31 256 ASP A CA 1
ATOM 2027 C C . ASP A 1 256 ? 9.359 1.636 -0.861 1 98.31 256 ASP A C 1
ATOM 2029 O O . ASP A 1 256 ? 8.164 1.676 -1.156 1 98.31 256 ASP A O 1
ATOM 2033 N N . ARG A 1 257 ? 9.852 2.154 0.233 1 97.62 257 ARG A N 1
ATOM 2034 C CA . ARG A 1 257 ? 8.984 2.805 1.212 1 97.62 257 ARG A CA 1
ATOM 2035 C C . ARG A 1 257 ? 8.234 3.979 0.59 1 97.62 257 ARG A C 1
ATOM 2037 O O . ARG A 1 257 ? 7.016 4.09 0.73 1 97.62 257 ARG A O 1
ATOM 2044 N N . VAL A 1 258 ? 8.93 4.84 -0.103 1 97.94 258 VAL A N 1
ATOM 2045 C CA . VAL A 1 258 ? 8.375 6.051 -0.702 1 97.94 258 VAL A CA 1
ATOM 2046 C C . VAL A 1 258 ? 7.348 5.676 -1.766 1 97.94 258 VAL A C 1
ATOM 2048 O O . VAL A 1 258 ? 6.238 6.215 -1.784 1 97.94 258 VAL A O 1
ATOM 2051 N N . PHE A 1 259 ? 7.641 4.719 -2.584 1 98.5 259 PHE A N 1
ATOM 2052 C CA . PHE A 1 259 ? 6.758 4.371 -3.691 1 98.5 259 PHE A CA 1
ATOM 2053 C C . PHE A 1 259 ? 5.551 3.582 -3.195 1 98.5 259 PHE A C 1
ATOM 2055 O O . PHE A 1 259 ? 4.457 3.701 -3.744 1 98.5 259 PHE A O 1
ATOM 2062 N N . ARG A 1 260 ? 5.758 2.721 -2.188 1 98.5 260 ARG A N 1
ATOM 2063 C CA . ARG A 1 260 ? 4.609 2.064 -1.569 1 98.5 260 ARG A CA 1
ATOM 2064 C C . ARG A 1 260 ? 3.631 3.092 -1.007 1 98.5 260 ARG A C 1
ATOM 2066 O O . ARG A 1 260 ? 2.416 2.945 -1.157 1 98.5 260 ARG A O 1
ATOM 2073 N N . SER A 1 261 ? 4.207 4.109 -0.354 1 98.38 261 SER A N 1
ATOM 2074 C CA . SER A 1 261 ? 3.367 5.176 0.182 1 98.38 261 SER A CA 1
ATOM 2075 C C . SER A 1 261 ? 2.635 5.918 -0.933 1 98.38 261 SER A C 1
ATOM 2077 O O . SER A 1 261 ? 1.453 6.242 -0.797 1 98.38 261 SER A O 1
ATOM 2079 N N . TYR A 1 262 ? 3.367 6.168 -2.02 1 98.56 262 TYR A N 1
ATOM 2080 C CA . TYR A 1 262 ? 2.744 6.812 -3.172 1 98.56 262 TYR A CA 1
ATOM 2081 C C . TYR A 1 262 ? 1.611 5.957 -3.725 1 98.56 262 TYR A C 1
ATOM 2083 O O . TYR A 1 262 ? 0.522 6.465 -4.004 1 98.56 262 TYR A O 1
ATOM 2091 N N . GLY A 1 263 ? 1.846 4.688 -3.875 1 98.31 263 GLY A N 1
ATOM 2092 C CA . GLY A 1 263 ? 0.811 3.77 -4.324 1 98.31 263 GLY A CA 1
ATOM 2093 C C . GLY A 1 263 ? -0.401 3.744 -3.412 1 98.31 263 GLY A C 1
ATOM 2094 O O . GLY A 1 263 ? -1.539 3.701 -3.885 1 98.31 263 GLY A O 1
ATOM 2095 N N . LEU A 1 264 ? -0.137 3.721 -2.125 1 98.5 264 LEU A N 1
ATOM 2096 C CA . LEU A 1 264 ? -1.21 3.75 -1.137 1 98.5 264 LEU A CA 1
ATOM 2097 C C . LEU A 1 264 ? -2.074 4.996 -1.308 1 98.5 264 LEU A C 1
ATOM 2099 O O . LEU A 1 264 ? -3.295 4.895 -1.448 1 98.5 264 LEU A O 1
ATOM 2103 N N . LEU A 1 265 ? -1.439 6.18 -1.375 1 98.56 265 LEU A N 1
ATOM 2104 C CA . LEU A 1 265 ? -2.156 7.453 -1.412 1 98.56 265 LEU A CA 1
ATOM 2105 C C . LEU A 1 265 ? -2.939 7.598 -2.713 1 98.56 265 LEU A C 1
ATOM 2107 O O . LEU A 1 265 ? -4.035 8.164 -2.723 1 98.56 265 LEU A O 1
ATOM 2111 N N . THR A 1 266 ? -2.475 7.082 -3.787 1 98.25 266 THR A N 1
ATOM 2112 C CA . THR A 1 266 ? -3.105 7.293 -5.086 1 98.25 266 THR A CA 1
ATOM 2113 C C . THR A 1 266 ? -4.203 6.262 -5.328 1 98.25 266 THR A C 1
ATOM 2115 O O . THR A 1 266 ? -4.973 6.383 -6.281 1 98.25 266 THR A O 1
ATOM 2118 N N . ASN A 1 267 ? -4.297 5.238 -4.41 1 98.31 267 ASN A N 1
ATOM 2119 C CA . ASN A 1 267 ? -5.211 4.164 -4.77 1 98.31 267 ASN A CA 1
ATOM 2120 C C . ASN A 1 267 ? -6.168 3.836 -3.623 1 98.31 267 ASN A C 1
ATOM 2122 O O . ASN A 1 267 ? -7.211 3.217 -3.838 1 98.31 267 ASN A O 1
ATOM 2126 N N . CYS A 1 268 ? -5.875 4.23 -2.387 1 98.31 268 CYS A N 1
ATOM 2127 C CA . CYS A 1 268 ? -6.691 3.857 -1.236 1 98.31 268 CYS A CA 1
ATOM 2128 C C . CYS A 1 268 ? -8.102 4.418 -1.363 1 98.31 268 CYS A C 1
ATOM 2130 O O . CYS A 1 268 ? -8.312 5.445 -2.014 1 98.31 268 CYS A O 1
ATOM 2132 N N . ARG A 1 269 ? -9.109 3.703 -0.701 1 98.5 269 ARG A N 1
ATOM 2133 C CA . ARG A 1 269 ? -10.484 4.188 -0.631 1 98.5 269 ARG A CA 1
ATOM 2134 C C . ARG A 1 269 ? -10.875 4.531 0.802 1 98.5 269 ARG A C 1
ATOM 2136 O O . ARG A 1 269 ? -11.867 5.223 1.033 1 98.5 269 ARG A O 1
ATOM 2143 N N . ILE A 1 270 ? -10.164 4.023 1.725 1 98.38 270 ILE A N 1
ATOM 2144 C CA . ILE A 1 270 ? -10.289 4.285 3.154 1 98.38 270 ILE A CA 1
ATOM 2145 C C . ILE A 1 270 ? -8.914 4.543 3.758 1 98.38 270 ILE A C 1
ATOM 2147 O O . ILE A 1 270 ? -8 3.725 3.619 1 98.38 270 ILE A O 1
ATOM 2151 N N . ILE A 1 271 ? -8.766 5.609 4.449 1 98.06 271 ILE A N 1
ATOM 2152 C CA . ILE A 1 271 ? -7.461 5.844 5.059 1 98.06 271 ILE A CA 1
ATOM 2153 C C . ILE A 1 271 ? -7.629 6.676 6.328 1 98.06 271 ILE A C 1
ATOM 2155 O O . ILE A 1 27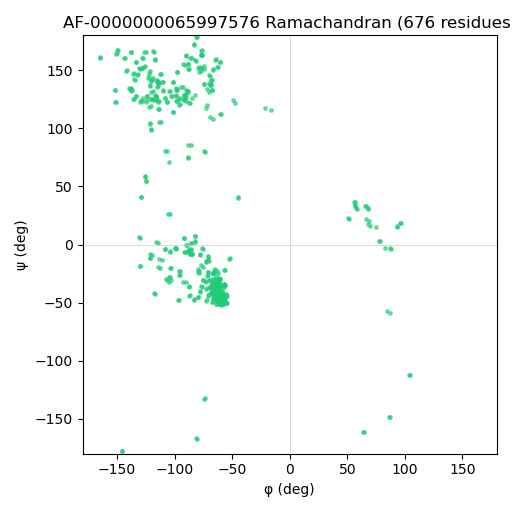1 ? -8.359 7.672 6.336 1 98.06 271 ILE A O 1
ATOM 2159 N N . SER A 1 272 ? -7.016 6.27 7.344 1 96.44 272 SER A N 1
ATOM 2160 C CA . SER A 1 272 ? -7.047 7.008 8.602 1 96.44 272 SER A CA 1
ATOM 2161 C C . SER A 1 272 ? -6.137 8.234 8.555 1 96.44 272 SER A C 1
ATOM 2163 O O . SER A 1 272 ? -5.293 8.344 7.66 1 96.44 272 SER A O 1
ATOM 2165 N N . MET A 1 273 ? -6.316 9.125 9.438 1 93.25 273 MET A N 1
ATOM 2166 C CA . MET A 1 273 ? -5.492 10.328 9.523 1 93.25 273 MET A CA 1
ATOM 2167 C C . MET A 1 273 ? -4.027 9.961 9.758 1 93.25 273 MET A C 1
ATOM 2169 O O . MET A 1 273 ? -3.137 10.531 9.117 1 93.25 273 MET A O 1
ATOM 2173 N N . ARG A 1 274 ? -3.811 9.062 10.641 1 92.75 274 ARG A N 1
ATOM 2174 C CA . ARG A 1 274 ? -2.447 8.656 10.961 1 92.75 274 ARG A CA 1
ATOM 2175 C C . ARG A 1 274 ? -1.758 8.031 9.758 1 92.75 274 ARG A C 1
ATOM 2177 O O . ARG A 1 274 ? -0.633 8.406 9.414 1 92.75 274 ARG A O 1
ATOM 2184 N N . GLU A 1 275 ? -2.416 7.066 9.141 1 95.81 275 GLU A N 1
ATOM 2185 C CA . GLU A 1 275 ? -1.859 6.402 7.965 1 95.81 275 GLU A CA 1
ATOM 2186 C C . GLU A 1 275 ? -1.579 7.402 6.844 1 95.81 275 GLU A C 1
ATOM 2188 O O . GLU A 1 275 ? -0.541 7.328 6.184 1 95.81 275 GLU A O 1
ATOM 2193 N N . ALA A 1 276 ? -2.52 8.32 6.688 1 96.25 276 ALA A N 1
ATOM 2194 C CA . ALA A 1 276 ? -2.352 9.359 5.668 1 96.25 276 ALA A CA 1
ATOM 2195 C C . ALA A 1 276 ? -1.142 10.234 5.973 1 96.25 276 ALA A C 1
ATOM 2197 O O . ALA A 1 276 ? -0.329 10.508 5.09 1 96.25 276 ALA A O 1
ATOM 2198 N N . SER A 1 277 ? -1.008 10.617 7.191 1 94.25 277 SER A N 1
ATOM 2199 C CA . SER A 1 277 ? 0.081 11.5 7.598 1 94.25 277 SER A CA 1
ATOM 2200 C C . SER A 1 277 ? 1.438 10.852 7.367 1 94.25 277 SER A C 1
ATOM 2202 O O . SER A 1 277 ? 2.359 11.484 6.844 1 94.25 277 SER A O 1
ATOM 2204 N N . ASP A 1 278 ? 1.546 9.625 7.699 1 94.75 278 ASP A N 1
ATOM 2205 C CA . ASP A 1 278 ? 2.793 8.891 7.516 1 94.75 278 ASP A CA 1
ATOM 2206 C C . ASP A 1 278 ? 3.133 8.75 6.031 1 94.75 278 ASP A C 1
ATOM 2208 O O . ASP A 1 278 ? 4.281 8.961 5.633 1 94.75 278 ASP A O 1
ATOM 2212 N N . ALA A 1 279 ? 2.139 8.367 5.273 1 97.31 279 ALA A N 1
ATOM 2213 C CA . ALA A 1 279 ? 2.357 8.172 3.842 1 97.31 279 ALA A CA 1
ATOM 2214 C C . ALA A 1 279 ? 2.701 9.484 3.152 1 97.31 279 ALA A C 1
ATOM 2216 O O . ALA A 1 279 ? 3.562 9.523 2.27 1 97.31 279 ALA A O 1
ATOM 2217 N N . ILE A 1 280 ? 2.027 10.531 3.541 1 97 280 ILE A N 1
ATOM 2218 C CA . ILE A 1 280 ? 2.309 11.844 2.969 1 97 280 ILE A CA 1
ATOM 2219 C C . ILE A 1 280 ? 3.742 12.258 3.293 1 97 280 ILE A C 1
ATOM 2221 O O . ILE A 1 280 ? 4.449 12.797 2.439 1 97 280 ILE A O 1
ATOM 2225 N N . SER A 1 281 ? 4.156 12.008 4.508 1 96 281 SER A N 1
ATOM 2226 C CA . SER A 1 281 ? 5.527 12.281 4.918 1 96 281 SER A CA 1
ATOM 2227 C C . SER A 1 281 ? 6.527 11.539 4.035 1 96 281 SER A C 1
ATOM 2229 O O . SER A 1 281 ? 7.516 12.117 3.58 1 96 281 SER A O 1
ATOM 2231 N N . ASP A 1 282 ? 6.285 10.297 3.77 1 97.06 282 ASP A N 1
ATOM 2232 C CA . ASP A 1 282 ? 7.16 9.492 2.926 1 97.06 282 ASP A CA 1
ATOM 2233 C C . ASP A 1 282 ? 7.227 10.055 1.508 1 97.06 282 ASP A C 1
ATOM 2235 O O . ASP A 1 282 ? 8.312 10.188 0.937 1 97.06 282 ASP A O 1
ATOM 2239 N N . VAL A 1 283 ? 6.105 10.375 0.963 1 98.06 283 VAL A N 1
ATOM 2240 C CA . VAL A 1 283 ? 6.059 10.891 -0.402 1 98.06 283 VAL A CA 1
ATOM 2241 C C . VAL A 1 283 ? 6.773 12.234 -0.473 1 98.06 283 VAL A C 1
ATOM 2243 O O . VAL A 1 283 ? 7.469 12.523 -1.447 1 98.06 283 VAL A O 1
ATOM 2246 N N . ARG A 1 284 ? 6.559 13.078 0.576 1 97.25 284 ARG A N 1
ATOM 2247 C CA . ARG A 1 284 ? 7.27 14.352 0.614 1 97.25 284 ARG A CA 1
ATOM 2248 C C . ARG A 1 284 ? 8.781 14.133 0.567 1 97.25 284 ARG A C 1
ATOM 2250 O O . ARG A 1 284 ? 9.484 14.836 -0.158 1 97.25 284 ARG A O 1
ATOM 2257 N N . LEU A 1 285 ? 9.242 13.195 1.401 1 97 285 LEU A N 1
ATOM 2258 C CA . LEU A 1 285 ? 10.656 12.859 1.344 1 97 285 LEU A CA 1
ATOM 2259 C C . LEU A 1 285 ? 11.062 12.461 -0.072 1 97 285 LEU A C 1
ATOM 2261 O O . LEU A 1 285 ? 12.109 12.898 -0.568 1 97 285 LEU A O 1
ATOM 2265 N N . GLY A 1 286 ? 10.242 11.648 -0.744 1 97.19 286 GLY A N 1
ATOM 2266 C CA . GLY A 1 286 ? 10.5 11.258 -2.119 1 97.19 286 GLY A CA 1
ATOM 2267 C C . GLY A 1 286 ? 10.594 12.438 -3.068 1 97.19 286 GLY A C 1
ATOM 2268 O O . GLY A 1 286 ? 11.453 12.461 -3.957 1 97.19 286 GLY A O 1
ATOM 2269 N N . VAL A 1 287 ? 9.703 13.383 -2.91 1 97.12 287 VAL A N 1
ATOM 2270 C CA . VAL A 1 287 ? 9.719 14.586 -3.729 1 97.12 287 VAL A CA 1
ATOM 2271 C C . VAL A 1 287 ? 11.047 15.32 -3.553 1 97.12 287 VAL A C 1
ATOM 2273 O O . VAL A 1 287 ? 11.695 15.688 -4.535 1 97.12 287 VAL A O 1
ATOM 2276 N N . GLU A 1 288 ? 11.492 15.469 -2.332 1 96 288 GLU A N 1
ATOM 2277 C CA . GLU A 1 288 ? 12.727 16.188 -2.035 1 96 288 GLU A CA 1
ATOM 2278 C C . GLU A 1 288 ? 13.945 15.453 -2.574 1 96 288 GLU A C 1
ATOM 2280 O O . GLU A 1 288 ? 14.945 16.078 -2.941 1 96 288 GLU A O 1
ATOM 2285 N N . LEU A 1 289 ? 13.836 14.156 -2.633 1 95.69 289 LEU A N 1
ATOM 2286 C CA . LEU A 1 289 ? 14.961 13.352 -3.102 1 95.69 289 LEU A CA 1
ATOM 2287 C C . LEU A 1 289 ? 14.922 13.195 -4.617 1 95.69 289 LEU A C 1
ATOM 2289 O O . LEU A 1 289 ? 15.805 12.57 -5.203 1 95.69 289 LEU A O 1
ATOM 2293 N N . GLY A 1 290 ? 13.852 13.68 -5.277 1 95 290 GLY A N 1
ATOM 2294 C CA . GLY A 1 290 ? 13.789 13.703 -6.73 1 95 290 GLY A CA 1
ATOM 2295 C C . GLY A 1 290 ? 13.125 12.477 -7.32 1 95 290 GLY A C 1
ATOM 2296 O O . GLY A 1 290 ? 13.25 12.211 -8.516 1 95 290 GLY A O 1
ATOM 2297 N N . PHE A 1 291 ? 12.414 11.711 -6.484 1 95.81 291 PHE A N 1
ATOM 2298 C CA . PHE A 1 291 ? 11.766 10.508 -6.984 1 95.81 291 PHE A CA 1
ATOM 2299 C C . PHE A 1 291 ? 10.523 10.852 -7.793 1 95.81 291 PHE A C 1
ATOM 2301 O O . PHE A 1 291 ? 10.102 10.086 -8.664 1 95.81 291 PHE A O 1
ATOM 2308 N N . PHE A 1 292 ? 9.875 11.953 -7.434 1 96.25 292 PHE A N 1
ATOM 2309 C CA . PHE A 1 292 ? 8.633 12.359 -8.078 1 96.25 292 PHE A CA 1
ATOM 2310 C C . PHE A 1 292 ? 8.781 13.742 -8.711 1 96.25 292 PHE A C 1
ATOM 2312 O O . PHE A 1 292 ? 8.539 14.758 -8.055 1 96.25 292 PHE A O 1
ATOM 2319 N N . GLU A 1 293 ? 9.008 13.867 -9.906 1 93.38 293 GLU A N 1
ATOM 2320 C CA . GLU A 1 293 ? 9.227 15.141 -10.586 1 93.38 293 GLU A CA 1
ATOM 2321 C C . GLU A 1 293 ? 7.902 15.852 -10.852 1 93.38 293 GLU A C 1
ATOM 2323 O O . GLU A 1 293 ? 7.863 17.078 -10.961 1 93.38 293 GLU A O 1
ATOM 2328 N N . HIS A 1 294 ? 6.863 15.07 -10.875 1 93.69 294 HIS A N 1
ATOM 2329 C CA . HIS A 1 294 ? 5.566 15.625 -11.258 1 93.69 294 HIS A CA 1
ATOM 2330 C C . HIS A 1 294 ? 4.801 16.125 -10.031 1 93.69 294 HIS A C 1
ATOM 2332 O O . HIS A 1 294 ? 3.715 16.688 -10.172 1 93.69 294 HIS A O 1
ATOM 2338 N N . ILE A 1 295 ? 5.254 15.922 -8.914 1 96.44 295 ILE A N 1
ATOM 2339 C CA . ILE A 1 295 ? 4.582 16.359 -7.695 1 96.44 295 ILE A CA 1
ATOM 2340 C C . ILE A 1 295 ? 5.324 17.547 -7.094 1 96.44 295 ILE A C 1
ATOM 2342 O O . ILE A 1 295 ? 6.496 17.438 -6.727 1 96.44 295 ILE A O 1
ATOM 2346 N N . SER A 1 296 ? 4.656 18.625 -6.922 1 94.88 296 SER A N 1
ATOM 2347 C CA . SER A 1 296 ? 5.277 19.828 -6.383 1 94.88 296 SER A CA 1
ATOM 2348 C C . SER A 1 296 ? 5.184 19.875 -4.863 1 94.88 296 SER A C 1
ATOM 2350 O O . SER A 1 296 ? 4.371 19.156 -4.27 1 94.88 296 SER A O 1
ATOM 2352 N N . ARG A 1 297 ? 5.973 20.672 -4.25 1 94.06 297 ARG A N 1
ATOM 2353 C CA . ARG A 1 297 ? 5.898 20.906 -2.811 1 94.06 297 ARG A CA 1
ATOM 2354 C C . ARG A 1 297 ? 4.543 21.484 -2.42 1 94.06 297 ARG A C 1
ATOM 2356 O O . ARG A 1 297 ? 4.023 21.188 -1.343 1 94.06 297 ARG A O 1
ATOM 2363 N N . GLN A 1 298 ? 4.035 22.312 -3.301 1 93.38 298 GLN A N 1
ATOM 2364 C CA . GLN A 1 298 ? 2.723 22.906 -3.059 1 93.38 298 GLN A CA 1
ATOM 2365 C C . GLN A 1 298 ? 1.652 21.828 -2.92 1 93.38 298 GLN A C 1
ATOM 2367 O O . GLN A 1 298 ? 0.778 21.906 -2.057 1 93.38 298 GLN A O 1
ATOM 2372 N N . LYS A 1 299 ? 1.752 20.906 -3.789 1 94.75 299 LYS A N 1
ATOM 2373 C CA . LYS A 1 299 ? 0.802 19.797 -3.723 1 94.75 299 LYS A CA 1
ATOM 2374 C C . LYS A 1 299 ? 0.939 19.031 -2.408 1 94.75 299 LYS A C 1
ATOM 2376 O O . LYS A 1 299 ? -0.059 18.594 -1.832 1 94.75 299 LYS A O 1
ATOM 2381 N N . MET A 1 300 ? 2.178 18.828 -1.975 1 95.75 300 MET A N 1
ATOM 2382 C CA . MET A 1 300 ? 2.406 18.172 -0.691 1 95.75 300 MET A CA 1
ATOM 2383 C C . MET A 1 300 ? 1.774 18.969 0.447 1 95.75 300 MET A C 1
ATOM 2385 O O . MET A 1 300 ? 1.183 18.391 1.36 1 95.75 300 MET A O 1
ATOM 2389 N N . ASN A 1 301 ? 1.896 20.281 0.373 1 94.5 301 ASN A N 1
ATOM 2390 C CA . ASN A 1 301 ? 1.28 21.125 1.382 1 94.5 301 ASN A CA 1
ATOM 2391 C C . ASN A 1 301 ? -0.242 21.031 1.354 1 94.5 301 ASN A C 1
ATOM 2393 O O . ASN A 1 301 ? -0.89 21.047 2.4 1 94.5 301 ASN A O 1
ATOM 2397 N N . GLU A 1 302 ? -0.78 20.969 0.148 1 95.25 302 GLU A N 1
ATOM 2398 C CA . GLU A 1 302 ? -2.221 20.766 0.009 1 95.25 302 GLU A CA 1
ATOM 2399 C C . GLU A 1 302 ? -2.674 19.484 0.691 1 95.25 302 GLU A C 1
ATOM 2401 O O . GLU A 1 302 ? -3.703 19.469 1.369 1 95.25 302 GLU A O 1
ATOM 2406 N N . LEU A 1 303 ? -1.918 18.422 0.473 1 95.94 303 LEU A N 1
ATOM 2407 C CA . LEU A 1 303 ? -2.27 17.141 1.07 1 95.94 303 LEU A CA 1
ATOM 2408 C C . LEU A 1 303 ? -2.324 17.25 2.59 1 95.94 303 LEU A C 1
ATOM 2410 O O . LEU A 1 303 ? -3.273 16.781 3.217 1 95.94 303 LEU A O 1
ATOM 2414 N N . VAL A 1 304 ? -1.342 17.875 3.184 1 92.56 304 VAL A N 1
ATOM 2415 C CA . VAL A 1 304 ? -1.245 17.984 4.637 1 92.56 304 VAL A CA 1
ATOM 2416 C C . VAL A 1 304 ? -2.432 18.766 5.176 1 92.56 304 VAL A C 1
ATOM 2418 O O . VAL A 1 304 ? -3.041 18.391 6.176 1 92.56 304 VAL A O 1
ATOM 2421 N N . LEU A 1 305 ? -2.791 19.766 4.457 1 93.12 305 LEU A N 1
ATOM 2422 C CA . LEU A 1 305 ? -3.822 20.688 4.945 1 93.12 305 LEU A CA 1
ATOM 2423 C C . LEU A 1 305 ? -5.215 20.125 4.66 1 93.12 305 LEU A C 1
ATOM 2425 O O . LEU A 1 305 ? -6.043 20.031 5.566 1 93.12 305 LEU A O 1
ATOM 2429 N N . PHE A 1 306 ? -5.438 19.688 3.486 1 94.38 306 PHE A N 1
ATOM 2430 C CA . PHE A 1 306 ? -6.801 19.422 3.037 1 94.38 306 PHE A CA 1
ATOM 2431 C C . PHE A 1 306 ? -7.23 18.016 3.408 1 94.38 306 PHE A C 1
ATOM 2433 O O . PHE A 1 306 ? -8.383 17.641 3.205 1 94.38 306 PHE A O 1
ATOM 2440 N N . SER A 1 307 ? -6.328 17.234 3.98 1 94.25 307 SER A N 1
ATOM 2441 C CA . SER A 1 307 ? -6.719 15.922 4.477 1 94.25 307 SER A CA 1
ATOM 2442 C C . SER A 1 307 ? -7.129 15.984 5.941 1 94.25 307 SER A C 1
ATOM 2444 O O . SER A 1 307 ? -7.445 14.953 6.547 1 94.25 307 SER A O 1
ATOM 2446 N N . GLN A 1 308 ? -7.191 17.156 6.508 1 94.25 308 GLN A N 1
ATOM 2447 C CA . GLN A 1 308 ? -7.559 17.359 7.91 1 94.25 308 GLN A CA 1
ATOM 2448 C C . GLN A 1 308 ? -9.078 17.344 8.086 1 94.25 308 GLN A C 1
ATOM 2450 O O . GLN A 1 308 ? -9.812 17.609 7.133 1 94.25 308 GLN A O 1
ATOM 2455 N N . PRO A 1 309 ? -9.578 17.078 9.281 1 93.75 309 PRO A N 1
ATOM 2456 C CA . PRO A 1 309 ? -11 16.797 9.547 1 93.75 309 PRO A CA 1
ATOM 2457 C C . PRO A 1 309 ? -11.906 17.953 9.133 1 93.75 309 PRO A C 1
ATOM 2459 O O . PRO A 1 309 ? -12.945 17.734 8.5 1 93.75 309 PRO A O 1
ATOM 2462 N N . ALA A 1 310 ? -11.555 19.188 9.445 1 94.19 310 ALA A N 1
ATOM 2463 C CA . ALA A 1 310 ? -12.445 20.312 9.156 1 94.19 310 ALA A CA 1
ATOM 2464 C C . ALA A 1 310 ? -12.594 20.516 7.652 1 94.19 310 ALA A C 1
ATOM 2466 O O . ALA A 1 310 ? -13.703 20.766 7.16 1 94.19 310 ALA A O 1
ATOM 2467 N N . PHE A 1 311 ? -11.523 20.391 6.984 1 94.94 311 PHE A N 1
ATOM 2468 C CA . PHE A 1 311 ? -11.586 20.547 5.535 1 94.94 311 PHE A CA 1
ATOM 2469 C C . PHE A 1 311 ? -12.367 19.406 4.902 1 94.94 311 PHE A C 1
ATOM 2471 O O . PHE A 1 311 ? -13.07 19.594 3.914 1 94.94 311 PHE A O 1
ATOM 2478 N N . LEU A 1 312 ? -12.203 18.219 5.434 1 95.31 312 LEU A N 1
ATOM 2479 C CA . LEU A 1 312 ? -12.977 17.094 4.93 1 95.31 312 LEU A CA 1
ATOM 2480 C C . LEU A 1 312 ? -14.469 17.312 5.129 1 95.31 312 LEU A C 1
ATOM 2482 O O . LEU A 1 312 ? -15.273 16.984 4.254 1 95.31 312 LEU A O 1
ATOM 2486 N N . ARG A 1 313 ? -14.844 17.844 6.316 1 93.81 313 ARG A N 1
ATOM 2487 C CA . ARG A 1 313 ? -16.25 18.125 6.598 1 93.81 313 ARG A CA 1
ATOM 2488 C C . ARG A 1 313 ? -16.797 19.188 5.645 1 93.81 313 ARG A C 1
ATOM 2490 O O . ARG A 1 313 ? -17.938 19.109 5.207 1 93.81 313 ARG A O 1
ATOM 2497 N N . ARG A 1 314 ? -15.953 20.156 5.422 1 91.81 314 ARG A N 1
ATOM 2498 C CA . ARG A 1 314 ? -16.344 21.172 4.449 1 91.81 314 ARG A CA 1
ATOM 2499 C C . ARG A 1 314 ? -16.578 20.547 3.076 1 91.81 314 ARG A C 1
ATOM 2501 O O . ARG A 1 314 ? -17.562 20.891 2.4 1 91.81 314 ARG A O 1
ATOM 2508 N N . GLU A 1 315 ? -15.742 19.688 2.658 1 88.12 315 GLU A N 1
ATOM 2509 C CA . GLU A 1 315 ? -15.852 19 1.377 1 88.12 315 GLU A CA 1
ATOM 2510 C C . GLU A 1 315 ? -17.125 18.156 1.314 1 88.12 315 GLU A C 1
ATOM 2512 O O . GLU A 1 315 ? -17.812 18.141 0.293 1 88.12 315 GLU A O 1
ATOM 2517 N N . ALA A 1 316 ? -17.422 17.484 2.373 1 89.31 316 ALA A N 1
ATOM 2518 C CA . ALA A 1 316 ? -18.594 16.609 2.428 1 89.31 316 ALA A CA 1
ATOM 2519 C C . ALA A 1 316 ? -19.875 17.406 2.508 1 89.31 316 ALA A C 1
ATOM 2521 O O . ALA A 1 316 ? -20.938 16.953 2.053 1 89.31 316 ALA A O 1
ATOM 2522 N N . GLY A 1 317 ? -19.828 18.578 3.156 1 87.06 317 GLY A N 1
ATOM 2523 C CA . GLY A 1 317 ? -20.984 19.422 3.33 1 87.06 317 GLY A CA 1
ATOM 2524 C C . GLY A 1 317 ? -21.922 18.953 4.426 1 87.06 317 GLY A C 1
ATOM 2525 O O . GLY A 1 317 ? -23.062 19.406 4.527 1 87.06 317 GLY A O 1
ATOM 2526 N N . ARG A 1 318 ? -21.469 17.844 5.105 1 86.38 318 ARG A N 1
ATOM 2527 C CA . ARG A 1 318 ? -22.281 17.266 6.164 1 86.38 318 ARG A CA 1
ATOM 2528 C C . ARG A 1 318 ? -21.422 16.625 7.238 1 86.38 318 ARG A C 1
ATOM 2530 O O . ARG A 1 318 ? -20.219 16.484 7.066 1 86.38 318 ARG A O 1
ATOM 2537 N N . ASP A 1 319 ? -22.109 16.328 8.336 1 87.44 319 ASP A N 1
ATOM 2538 C CA . ASP A 1 319 ? -21.438 15.562 9.375 1 87.44 319 ASP A CA 1
ATOM 2539 C C . ASP A 1 319 ? -21.141 14.141 8.906 1 87.44 319 ASP A C 1
ATOM 2541 O O . ASP A 1 319 ? -21.938 13.555 8.156 1 87.44 319 ASP A O 1
ATOM 2545 N N . MET A 1 320 ? -20 13.758 9.336 1 90.94 320 MET A N 1
ATOM 2546 C CA . MET A 1 320 ? -19.547 12.445 8.891 1 90.94 320 MET A CA 1
ATOM 2547 C C . MET A 1 320 ? -19.25 11.531 10.078 1 90.94 320 MET A C 1
ATOM 2549 O O . MET A 1 320 ? -18.797 12 11.125 1 90.94 320 MET A O 1
ATOM 2553 N N . ASP A 1 321 ? -19.562 10.305 9.883 1 92.75 321 ASP A N 1
ATOM 2554 C CA . ASP A 1 321 ? -19.062 9.352 10.859 1 92.75 321 ASP A CA 1
ATOM 2555 C C . ASP A 1 321 ? -17.594 8.992 10.578 1 92.75 321 ASP A C 1
ATOM 2557 O O . ASP A 1 321 ? -17 9.531 9.648 1 92.75 321 ASP A O 1
ATOM 2561 N N . GLU A 1 322 ? -17.062 8.195 11.375 1 93.69 322 GLU A N 1
ATOM 2562 C CA . GLU A 1 322 ? -15.633 7.891 11.305 1 93.69 322 GLU A CA 1
ATOM 2563 C C . GLU A 1 322 ? -15.266 7.273 9.961 1 93.69 322 GLU A C 1
ATOM 2565 O O . GLU A 1 322 ? -14.266 7.652 9.352 1 93.69 322 GLU A O 1
ATOM 2570 N N . LEU A 1 323 ? -16.016 6.32 9.508 1 94.88 323 LEU A N 1
ATOM 2571 C CA . LEU A 1 323 ? -15.727 5.664 8.234 1 94.88 323 LEU A CA 1
ATOM 2572 C C . LEU A 1 323 ? -15.875 6.645 7.074 1 94.88 323 LEU A C 1
ATOM 2574 O O . LEU A 1 323 ? -15.031 6.672 6.172 1 94.88 323 LEU A O 1
ATOM 2578 N N . GLU A 1 324 ? -16.891 7.391 7.117 1 95.69 324 GLU A N 1
ATOM 2579 C CA . GLU A 1 324 ? -17.109 8.383 6.066 1 95.69 324 GLU A CA 1
ATOM 2580 C C . GLU A 1 324 ? -15.93 9.344 5.961 1 95.69 324 GLU A C 1
ATOM 2582 O O . GLU A 1 324 ? -15.523 9.727 4.859 1 95.69 324 GLU A O 1
ATOM 2587 N N . GLU A 1 325 ? -15.422 9.781 7.09 1 96.62 325 GLU A N 1
ATOM 2588 C CA . GLU A 1 325 ? -14.273 10.688 7.102 1 96.62 325 GLU A CA 1
ATOM 2589 C C . GLU A 1 325 ? -13.07 10.047 6.414 1 96.62 325 GLU A C 1
ATOM 2591 O O . GLU A 1 325 ? -12.383 10.703 5.625 1 96.62 325 GLU A O 1
ATOM 2596 N N . LYS A 1 326 ? -12.867 8.789 6.762 1 97.81 326 LYS A N 1
ATOM 2597 C CA . LYS A 1 326 ? -11.742 8.078 6.16 1 97.81 326 LYS A CA 1
ATOM 2598 C C . LYS A 1 326 ? -11.922 7.949 4.648 1 97.81 326 LYS A C 1
ATOM 2600 O O . LYS A 1 326 ? -10.953 8.039 3.896 1 97.81 326 LYS A O 1
ATOM 2605 N N . VAL A 1 327 ? -13.148 7.699 4.215 1 97.56 327 VAL A N 1
ATOM 2606 C CA . VAL A 1 327 ? -13.461 7.543 2.797 1 97.56 327 VAL A CA 1
ATOM 2607 C C . VAL A 1 327 ? -13.266 8.875 2.078 1 97.56 327 VAL A C 1
ATOM 2609 O O . VAL A 1 327 ? -12.656 8.93 1.004 1 97.56 327 VAL A O 1
ATOM 2612 N N . ILE A 1 328 ? -13.75 9.93 2.627 1 97.25 328 ILE A N 1
ATOM 2613 C CA . ILE A 1 328 ? -13.633 11.25 2.02 1 97.25 328 ILE A CA 1
ATOM 2614 C C . ILE A 1 328 ? -12.164 11.68 1.999 1 97.25 328 ILE A C 1
ATOM 2616 O O . ILE A 1 328 ? -11.703 12.297 1.034 1 97.25 328 ILE A O 1
ATOM 2620 N N . ARG A 1 329 ? -11.422 11.414 3.082 1 97.75 329 ARG A N 1
ATOM 2621 C CA . ARG A 1 329 ? -9.992 11.711 3.109 1 97.75 329 ARG A CA 1
ATOM 2622 C C . ARG A 1 329 ? -9.273 11.055 1.938 1 97.75 329 ARG A C 1
ATOM 2624 O O . ARG A 1 329 ? -8.508 11.711 1.226 1 97.75 329 ARG A O 1
ATOM 2631 N N . ALA A 1 330 ? -9.547 9.758 1.796 1 98.12 330 ALA A N 1
ATOM 2632 C CA . ALA A 1 330 ? -8.938 9.031 0.687 1 98.12 330 ALA A CA 1
ATOM 2633 C C . ALA A 1 330 ? -9.273 9.688 -0.649 1 98.12 330 ALA A C 1
ATOM 2635 O O . ALA A 1 330 ? -8.398 9.852 -1.502 1 98.12 330 ALA A O 1
ATOM 2636 N N . LYS A 1 331 ? -10.523 10.039 -0.839 1 97.19 331 LYS A N 1
ATOM 2637 C CA . LYS A 1 331 ? -10.969 10.672 -2.074 1 97.19 331 LYS A CA 1
ATOM 2638 C C . LYS A 1 331 ? -10.234 11.992 -2.311 1 97.19 331 LYS A C 1
ATOM 2640 O O . LYS A 1 331 ? -9.727 12.234 -3.408 1 97.19 331 LYS A O 1
ATOM 2645 N N . VAL A 1 332 ? -10.141 12.82 -1.304 1 96.81 332 VAL A N 1
ATOM 2646 C CA . VAL A 1 332 ? -9.508 14.133 -1.404 1 96.81 332 VAL A CA 1
ATOM 2647 C C . VAL A 1 332 ? -8.031 13.969 -1.756 1 96.81 332 VAL A C 1
ATOM 2649 O O . VAL A 1 332 ? -7.508 14.672 -2.625 1 96.81 332 VAL A O 1
ATOM 2652 N N . ILE A 1 333 ? -7.398 13.039 -1.14 1 97.88 333 ILE A N 1
ATOM 2653 C CA . ILE A 1 333 ? -5.98 12.789 -1.372 1 97.88 333 ILE A CA 1
ATOM 2654 C C . ILE A 1 333 ? -5.762 12.359 -2.82 1 97.88 333 ILE A C 1
ATOM 2656 O O . ILE A 1 333 ? -4.879 12.883 -3.506 1 97.88 333 ILE A O 1
ATOM 2660 N N . ARG A 1 334 ? -6.555 11.406 -3.307 1 97.81 334 ARG A N 1
ATOM 2661 C CA . ARG A 1 334 ? -6.434 10.945 -4.688 1 97.81 334 ARG A CA 1
ATOM 2662 C C . ARG A 1 334 ? -6.684 12.094 -5.664 1 97.81 334 ARG A C 1
ATOM 2664 O O . ARG A 1 334 ? -6.012 12.195 -6.691 1 97.81 334 ARG A O 1
ATOM 2671 N N . GLU A 1 335 ? -7.621 12.945 -5.387 1 96.5 335 GLU A N 1
ATOM 2672 C CA . GLU A 1 335 ? -7.941 14.078 -6.262 1 96.5 335 GLU A CA 1
ATOM 2673 C C . GLU A 1 335 ? -6.781 15.07 -6.328 1 96.5 335 GLU A C 1
ATOM 2675 O O . GLU A 1 335 ? -6.449 15.57 -7.402 1 96.5 335 GLU A O 1
ATOM 2680 N N . ILE A 1 336 ? -6.191 15.32 -5.195 1 96.12 336 ILE A N 1
ATOM 2681 C CA . ILE A 1 336 ? -5.07 16.25 -5.152 1 96.12 336 ILE A CA 1
ATOM 2682 C C . ILE A 1 336 ? -3.893 15.68 -5.941 1 96.12 336 ILE A C 1
ATOM 2684 O O . ILE A 1 336 ? -3.264 16.391 -6.727 1 96.12 336 ILE A O 1
ATOM 2688 N N . LEU A 1 337 ? -3.623 14.375 -5.777 1 96.19 337 LEU A N 1
ATOM 2689 C CA . LEU A 1 337 ? -2.475 13.758 -6.434 1 96.19 337 LEU A CA 1
ATOM 2690 C C . LEU A 1 337 ? -2.77 13.484 -7.902 1 96.19 337 LEU A C 1
ATOM 2692 O O . LEU A 1 337 ? -1.849 13.398 -8.719 1 96.19 337 LEU A O 1
ATOM 2696 N N . GLY A 1 338 ? -4.051 12.992 -8.328 1 85.75 338 GLY A N 1
ATOM 2697 C CA . GLY A 1 338 ? -4.449 12.609 -9.672 1 85.75 338 GLY A CA 1
ATOM 2698 C C . GLY A 1 338 ? -4.625 13.789 -10.602 1 85.75 338 GLY A C 1
ATOM 2699 O O . GLY A 1 338 ? -4.832 13.617 -11.805 1 85.75 338 GLY A O 1
ATOM 2700 N N . ASP A 1 339 ? -4.961 15.07 -10.18 1 65 339 ASP A N 1
ATOM 2701 C CA . ASP A 1 339 ? -5.121 16.234 -11.047 1 65 339 ASP A CA 1
ATOM 2702 C C . ASP A 1 339 ? -3.98 16.328 -12.055 1 65 339 ASP A C 1
ATOM 2704 O O . ASP A 1 339 ? -3.891 17.297 -12.82 1 65 339 ASP A O 1
ATOM 2708 N N . LYS A 1 340 ? -3.551 15.07 -12.625 1 44.44 340 LYS A N 1
ATOM 2709 C CA . LYS A 1 340 ? -2.863 15.211 -13.898 1 44.44 340 LYS A CA 1
ATOM 2710 C C . LYS A 1 340 ? -3.859 15.312 -15.055 1 44.44 340 LYS A C 1
ATOM 2712 O O . LYS A 1 340 ? -4.887 14.625 -15.055 1 44.44 340 LYS A O 1
ATOM 2717 N N . MET B 1 1 ? 10.242 -24.875 -30.781 1 61.56 1 MET B N 1
ATOM 2718 C CA . MET B 1 1 ? 9.508 -24.438 -29.594 1 61.56 1 MET B CA 1
ATOM 2719 C C . MET B 1 1 ? 10.461 -23.922 -28.516 1 61.56 1 MET B C 1
ATOM 2721 O O . MET B 1 1 ? 11.422 -24.625 -28.172 1 61.56 1 MET B O 1
ATOM 2725 N N . ASN B 1 2 ? 10.57 -22.562 -28.281 1 80.5 2 ASN B N 1
ATOM 2726 C CA . ASN B 1 2 ? 11.391 -22.125 -27.141 1 80.5 2 ASN B CA 1
ATOM 2727 C C . ASN B 1 2 ? 10.586 -22.109 -25.844 1 80.5 2 ASN B C 1
ATOM 2729 O O . ASN B 1 2 ? 10.109 -21.047 -25.422 1 80.5 2 ASN B O 1
ATOM 2733 N N . VAL B 1 3 ? 10.484 -23.266 -25.141 1 85.44 3 VAL B N 1
ATOM 2734 C CA . VAL B 1 3 ? 9.641 -23.531 -23.984 1 85.44 3 VAL B CA 1
ATOM 2735 C C . VAL B 1 3 ? 10.172 -22.781 -22.766 1 85.44 3 VAL B C 1
ATOM 2737 O O . VAL B 1 3 ? 9.469 -22.609 -21.781 1 85.44 3 VAL B O 1
ATOM 2740 N N . PHE B 1 4 ? 11.328 -22.219 -22.859 1 88.12 4 PHE B N 1
ATOM 2741 C CA . PHE B 1 4 ? 11.953 -21.609 -21.703 1 88.12 4 PHE B CA 1
ATOM 2742 C C . PHE B 1 4 ? 11.758 -20.094 -21.719 1 88.12 4 PHE B C 1
ATOM 2744 O O . PHE B 1 4 ? 12.125 -19.406 -20.766 1 88.12 4 PHE B O 1
ATOM 2751 N N . GLU B 1 5 ? 11.133 -19.641 -22.797 1 86.94 5 GLU B N 1
ATOM 2752 C CA . GLU B 1 5 ? 10.805 -18.219 -22.875 1 86.94 5 GLU B CA 1
ATOM 2753 C C . GLU B 1 5 ? 9.594 -17.875 -22.031 1 86.94 5 GLU B C 1
ATOM 2755 O O . GLU B 1 5 ? 8.734 -18.719 -21.781 1 86.94 5 GLU B O 1
ATOM 2760 N N . PRO B 1 6 ? 9.602 -16.656 -21.594 1 88.06 6 PRO B N 1
ATOM 2761 C CA . PRO B 1 6 ? 8.461 -16.219 -20.781 1 88.06 6 PRO B CA 1
ATOM 2762 C C . PRO B 1 6 ? 7.199 -15.992 -21.609 1 88.06 6 PRO B C 1
ATOM 2764 O O . PRO B 1 6 ? 6.887 -14.852 -21.969 1 88.06 6 PRO B O 1
ATOM 2767 N N . ARG B 1 7 ? 6.578 -17.078 -21.891 1 90 7 ARG B N 1
ATOM 2768 C CA . ARG B 1 7 ? 5.297 -17.047 -22.578 1 90 7 ARG B CA 1
ATOM 2769 C C . ARG B 1 7 ? 4.277 -17.938 -21.875 1 90 7 ARG B C 1
ATOM 2771 O O . ARG B 1 7 ? 4.633 -18.984 -21.312 1 90 7 ARG B O 1
ATOM 2778 N N . LEU B 1 8 ? 3.09 -17.5 -21.953 1 92.31 8 LEU B N 1
ATOM 2779 C CA . LEU B 1 8 ? 2.031 -18.297 -21.328 1 92.31 8 LEU B CA 1
ATOM 2780 C C . LEU B 1 8 ? 1.72 -19.531 -22.172 1 92.31 8 LEU B C 1
ATOM 2782 O O . LEU B 1 8 ? 1.685 -19.453 -23.406 1 92.31 8 LEU B O 1
ATOM 2786 N N . SER B 1 9 ? 1.539 -20.641 -21.469 1 90.31 9 SER B N 1
ATOM 2787 C CA . SER B 1 9 ? 0.951 -21.812 -22.125 1 90.31 9 SER B CA 1
ATOM 2788 C C . SER B 1 9 ? -0.485 -21.531 -22.547 1 90.31 9 SER B C 1
ATOM 2790 O O . SER B 1 9 ? -1.14 -20.641 -22.016 1 90.31 9 SER B O 1
ATOM 2792 N N . SER B 1 10 ? -0.993 -22.266 -23.484 1 91.06 10 SER B N 1
ATOM 2793 C CA . SER B 1 10 ? -2.299 -22 -24.078 1 91.06 10 SER B CA 1
ATOM 2794 C C . SER B 1 10 ? -3.408 -22.078 -23.031 1 91.06 10 SER B C 1
ATOM 2796 O O . SER B 1 10 ? -4.406 -21.359 -23.125 1 91.06 10 SER B O 1
ATOM 2798 N N . TRP B 1 11 ? -3.217 -22.906 -22.094 1 90 11 TRP B N 1
ATOM 2799 C CA . TRP B 1 11 ? -4.262 -23.109 -21.094 1 90 11 TRP B CA 1
ATOM 2800 C C . TRP B 1 11 ? -4.355 -21.922 -20.156 1 90 11 TRP B C 1
ATOM 2802 O O . TRP B 1 11 ? -5.359 -21.75 -19.469 1 90 11 TRP B O 1
ATOM 2812 N N . LEU B 1 12 ? -3.379 -21.062 -20.156 1 91.25 12 LEU B N 1
ATOM 2813 C CA . LEU B 1 12 ? -3.4 -19.844 -19.359 1 91.25 12 LEU B CA 1
ATOM 2814 C C . LEU B 1 12 ? -3.688 -18.625 -20.234 1 91.25 12 LEU B C 1
ATOM 2816 O O . LEU B 1 12 ? -4.07 -17.578 -19.734 1 91.25 12 LEU B O 1
ATOM 2820 N N . GLU B 1 13 ? -3.475 -18.766 -21.484 1 90.62 13 GLU B N 1
ATOM 2821 C CA . GLU B 1 13 ? -3.633 -17.656 -22.438 1 90.62 13 GLU B CA 1
ATOM 2822 C C . GLU B 1 13 ? -5.07 -17.578 -22.938 1 90.62 13 GLU B C 1
ATOM 2824 O O . GLU B 1 13 ? -5.605 -16.469 -23.094 1 90.62 13 GLU B O 1
ATOM 2829 N N . ASN B 1 14 ? -5.664 -18.734 -23.094 1 90.44 14 ASN B N 1
ATOM 2830 C CA . ASN B 1 14 ? -6.984 -18.781 -23.719 1 90.44 14 ASN B CA 1
ATOM 2831 C C . ASN B 1 14 ? -8.094 -18.719 -22.672 1 90.44 14 ASN B C 1
ATOM 2833 O O . ASN B 1 14 ? -7.891 -19.078 -21.516 1 90.44 14 ASN B O 1
ATOM 2837 N N . ALA B 1 15 ? -9.234 -18.25 -23.172 1 90.44 15 ALA B N 1
ATOM 2838 C CA . ALA B 1 15 ? -10.422 -18.234 -22.328 1 90.44 15 ALA B CA 1
ATOM 2839 C C . ALA B 1 15 ? -11.078 -19.609 -22.25 1 90.44 15 ALA B C 1
ATOM 2841 O O . ALA B 1 15 ? -10.875 -20.438 -23.141 1 90.44 15 ALA B O 1
ATOM 2842 N N . GLY B 1 16 ? -11.758 -19.875 -21.156 1 93.25 16 GLY B N 1
ATOM 2843 C CA . GLY B 1 16 ? -12.5 -21.125 -20.969 1 93.25 16 GLY B CA 1
ATOM 2844 C C . GLY B 1 16 ? -13.773 -20.938 -20.172 1 93.25 16 GLY B C 1
ATOM 2845 O O . GLY B 1 16 ? -14.117 -19.828 -19.781 1 93.25 16 GLY B O 1
ATOM 2846 N N . ASP B 1 17 ? -14.406 -22.016 -19.969 1 95.12 17 ASP B N 1
ATOM 2847 C CA . ASP B 1 17 ? -15.648 -21.984 -19.203 1 95.12 17 ASP B CA 1
ATOM 2848 C C . ASP B 1 17 ? -15.383 -21.625 -17.75 1 95.12 17 ASP B C 1
ATOM 2850 O O . ASP B 1 17 ? -14.477 -22.172 -17.125 1 95.12 17 ASP B O 1
ATOM 2854 N N . ASP B 1 18 ? -16.219 -20.672 -17.266 1 97.5 18 ASP B N 1
ATOM 2855 C CA . ASP B 1 18 ? -16.156 -20.25 -15.867 1 97.5 18 ASP B CA 1
ATOM 2856 C C . ASP B 1 18 ? -14.758 -19.766 -15.5 1 97.5 18 ASP B C 1
ATOM 2858 O O . ASP B 1 18 ? -14.266 -20.016 -14.398 1 97.5 18 ASP B O 1
ATOM 2862 N N . ASP B 1 19 ? -14.094 -19.094 -16.453 1 95.56 19 ASP B N 1
ATOM 2863 C CA . ASP B 1 19 ? -12.695 -18.75 -16.266 1 95.56 19 ASP B CA 1
ATOM 2864 C C . ASP B 1 19 ? -12.539 -17.578 -15.297 1 95.56 19 ASP B C 1
ATOM 2866 O O . ASP B 1 19 ? -11.422 -17.203 -14.938 1 95.56 19 ASP B O 1
ATOM 2870 N N . ASP B 1 20 ? -13.656 -17 -14.844 1 96.12 20 ASP B N 1
ATOM 2871 C CA . ASP B 1 20 ? -13.578 -16.016 -13.766 1 96.12 20 ASP B CA 1
ATOM 2872 C C . ASP B 1 20 ? -13.227 -16.672 -12.438 1 96.12 20 ASP B C 1
ATOM 2874 O O . ASP B 1 20 ? -12.695 -16.031 -11.531 1 96.12 20 ASP B O 1
ATOM 2878 N N . VAL B 1 21 ? -13.523 -17.969 -12.312 1 97.56 21 VAL B N 1
ATOM 2879 C CA . VAL B 1 21 ? -13.273 -18.703 -11.078 1 97.56 21 VAL B CA 1
ATOM 2880 C C . VAL B 1 21 ? -12.266 -19.828 -11.336 1 97.56 21 VAL B C 1
ATOM 2882 O O . VAL B 1 21 ? -11.352 -20.047 -10.531 1 97.56 21 VAL B O 1
ATOM 2885 N N . VAL B 1 22 ? -12.43 -20.516 -12.461 1 97.69 22 VAL B N 1
ATOM 2886 C CA . VAL B 1 22 ? -11.609 -21.688 -12.781 1 97.69 22 VAL B CA 1
ATOM 2887 C C . VAL B 1 22 ? -10.445 -21.266 -13.672 1 97.69 22 VAL B C 1
ATOM 2889 O O . VAL B 1 22 ? -10.648 -20.781 -14.789 1 97.69 22 VAL B O 1
ATOM 2892 N N . LEU B 1 23 ? -9.273 -21.484 -13.211 1 94.88 23 LEU B N 1
ATOM 2893 C CA . LEU B 1 23 ? -8.094 -21.141 -13.992 1 94.88 23 LEU B CA 1
ATOM 2894 C C . LEU B 1 23 ? -7.82 -22.203 -15.055 1 94.88 23 LEU B C 1
ATOM 2896 O O . LEU B 1 23 ? -7.551 -21.875 -16.203 1 94.88 23 LEU B O 1
ATOM 2900 N N . SER B 1 24 ? -7.914 -23.453 -14.594 1 96.06 24 SER B N 1
ATOM 2901 C CA . SER B 1 24 ? -7.609 -24.516 -15.555 1 96.06 24 SER B CA 1
ATOM 2902 C C . SER B 1 24 ? -8.102 -25.859 -15.055 1 96.06 24 SER B C 1
ATOM 2904 O O . SER B 1 24 ? -8.438 -26.016 -13.875 1 96.06 24 SER B O 1
ATOM 2906 N N . SER B 1 25 ? -8.227 -26.766 -15.969 1 98.12 25 SER B N 1
ATOM 2907 C CA . SER B 1 25 ? -8.492 -28.172 -15.727 1 98.12 25 SER B CA 1
ATOM 2908 C C . SER B 1 25 ? -7.324 -29.047 -16.188 1 98.12 25 SER B C 1
ATOM 2910 O O . SER B 1 25 ? -6.703 -28.766 -17.219 1 98.12 25 SER B O 1
ATOM 2912 N N . ARG B 1 26 ? -7.078 -30.031 -15.422 1 97.94 26 ARG B N 1
ATOM 2913 C CA . ARG B 1 26 ? -5.93 -30.875 -15.719 1 97.94 26 ARG B CA 1
ATOM 2914 C C . ARG B 1 26 ? -6.273 -32.344 -15.531 1 97.94 26 ARG B C 1
ATOM 2916 O O . ARG B 1 26 ? -6.906 -32.719 -14.539 1 97.94 26 ARG B O 1
ATOM 2923 N N . ILE B 1 27 ? -5.91 -33.188 -16.531 1 98.5 27 ILE B N 1
ATOM 2924 C CA . ILE B 1 27 ? -6.004 -34.625 -16.422 1 98.5 27 ILE B CA 1
ATOM 2925 C C . ILE B 1 27 ? -4.605 -35.25 -16.5 1 98.5 27 ILE B C 1
ATOM 2927 O O . ILE B 1 27 ? -3.809 -34.875 -17.375 1 98.5 27 ILE B O 1
ATOM 2931 N N . ARG B 1 28 ? -4.32 -36.062 -15.531 1 97.94 28 ARG B N 1
ATOM 2932 C CA . ARG B 1 28 ? -3.07 -36.781 -15.539 1 97.94 28 ARG B CA 1
ATOM 2933 C C . ARG B 1 28 ? -3.33 -38.312 -15.539 1 97.94 28 ARG B C 1
ATOM 2935 O O . ARG B 1 28 ? -4.184 -38.781 -14.797 1 97.94 28 ARG B O 1
ATOM 2942 N N . LEU B 1 29 ? -2.672 -39.094 -16.438 1 97.38 29 LEU B N 1
ATOM 2943 C CA . LEU B 1 29 ? -2.723 -40.531 -16.5 1 97.38 29 LEU B CA 1
ATOM 2944 C C . LEU B 1 29 ? -1.35 -41.156 -16.219 1 97.38 29 LEU B C 1
ATOM 2946 O O . LEU B 1 29 ? -0.359 -40.75 -16.844 1 97.38 29 LEU B O 1
ATOM 2950 N N . ALA B 1 30 ? -1.324 -42.094 -15.289 1 96.69 30 ALA B N 1
ATOM 2951 C CA . ALA B 1 30 ? -0.093 -42.812 -15 1 96.69 30 ALA B CA 1
ATOM 2952 C C . ALA B 1 30 ? -0.123 -44.219 -15.625 1 96.69 30 ALA B C 1
ATOM 2954 O O . ALA B 1 30 ? -1.095 -44.938 -15.453 1 96.69 30 ALA B O 1
ATOM 2955 N N . ARG B 1 31 ? 0.902 -44.594 -16.391 1 96.88 31 ARG B N 1
ATOM 2956 C CA . ARG B 1 31 ? 1.018 -45.875 -17.047 1 96.88 31 ARG B CA 1
ATOM 2957 C C . ARG B 1 31 ? 2.42 -46.469 -16.875 1 96.88 31 ARG B C 1
ATOM 2959 O O . ARG B 1 31 ? 3.41 -45.719 -16.953 1 96.88 31 ARG B O 1
ATOM 2966 N N . ASN B 1 32 ? 2.455 -47.719 -16.688 1 96.44 32 ASN B N 1
ATOM 2967 C CA . ASN B 1 32 ? 3.713 -48.438 -16.719 1 96.44 32 ASN B CA 1
ATOM 2968 C C . ASN B 1 32 ? 3.699 -49.531 -17.781 1 96.44 32 ASN B C 1
ATOM 2970 O O . ASN B 1 32 ? 2.643 -50.094 -18.109 1 96.44 32 ASN B O 1
ATOM 2974 N N . LEU B 1 33 ? 4.895 -49.781 -18.312 1 95.62 33 LEU B N 1
ATOM 2975 C CA . LEU B 1 33 ? 5.02 -50.781 -19.344 1 95.62 33 LEU B CA 1
ATOM 2976 C C . LEU B 1 33 ? 5.023 -52.188 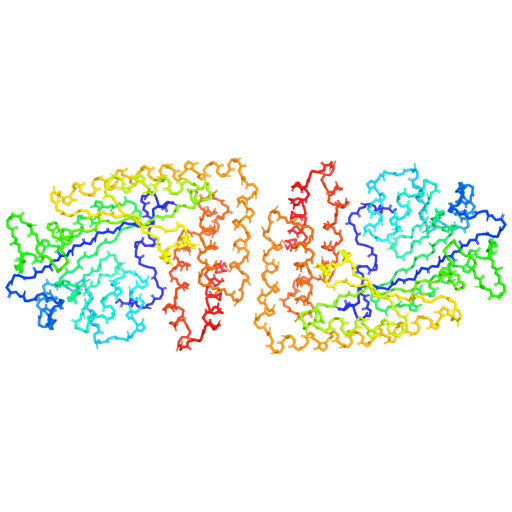-18.719 1 95.62 33 LEU B C 1
ATOM 2978 O O . LEU B 1 33 ? 5.598 -52.406 -17.656 1 95.62 33 LEU B O 1
ATOM 2982 N N . LYS B 1 34 ? 4.496 -53.062 -19.516 1 94.75 34 LYS B N 1
ATOM 2983 C CA . LYS B 1 34 ? 4.461 -54.469 -19.078 1 94.75 34 LYS B CA 1
ATOM 2984 C C . LYS B 1 34 ? 5.863 -55.062 -19.047 1 94.75 34 LYS B C 1
ATOM 2986 O O . LYS B 1 34 ? 6.688 -54.781 -19.906 1 94.75 34 LYS B O 1
ATOM 2991 N N . ASP B 1 35 ? 6.227 -55.844 -18 1 90.62 35 ASP B N 1
ATOM 2992 C CA . ASP B 1 35 ? 7.438 -56.656 -17.859 1 90.62 35 ASP B CA 1
ATOM 2993 C C . ASP B 1 35 ? 8.664 -55.75 -17.688 1 90.62 35 ASP B C 1
ATOM 2995 O O . ASP B 1 35 ? 9.773 -56.125 -18.078 1 90.62 35 ASP B O 1
ATOM 2999 N N . GLU B 1 36 ? 8.5 -54.531 -17.375 1 93.19 36 GLU B N 1
ATOM 3000 C CA . GLU B 1 36 ? 9.586 -53.625 -17.031 1 93.19 36 GLU B CA 1
ATOM 3001 C C . GLU B 1 36 ? 9.531 -53.219 -15.562 1 93.19 36 GLU B C 1
ATOM 3003 O O . GLU B 1 36 ? 8.453 -53.062 -15 1 93.19 36 GLU B O 1
ATOM 3008 N N . GLN B 1 37 ? 10.688 -53.031 -15.008 1 93.19 37 GLN B N 1
ATOM 3009 C CA . GLN B 1 37 ? 10.719 -52.469 -13.656 1 93.19 37 GLN B CA 1
ATOM 3010 C C . GLN B 1 37 ? 10.25 -51.031 -13.648 1 93.19 37 GLN B C 1
ATOM 3012 O O . GLN B 1 37 ? 10.602 -50.25 -14.539 1 93.19 37 GLN B O 1
ATOM 3017 N N . PHE B 1 38 ? 9.508 -50.781 -12.68 1 93.75 38 PHE B N 1
ATOM 3018 C CA . PHE B 1 38 ? 9.016 -49.406 -12.602 1 93.75 38 PHE B CA 1
ATOM 3019 C C . PHE B 1 38 ? 10.164 -48.438 -12.328 1 93.75 38 PHE B C 1
ATOM 3021 O O . PHE B 1 38 ? 11.156 -48.812 -11.695 1 93.75 38 PHE B O 1
ATOM 3028 N N . PRO B 1 39 ? 9.984 -47.25 -12.797 1 92.5 39 PRO B N 1
ATOM 3029 C CA . PRO B 1 39 ? 11.086 -46.281 -12.742 1 92.5 39 PRO B CA 1
ATOM 3030 C C . PRO B 1 39 ? 11.531 -45.969 -11.312 1 92.5 39 PRO B C 1
ATOM 3032 O O . PRO B 1 39 ? 12.688 -45.625 -11.086 1 92.5 39 PRO B O 1
ATOM 3035 N N . ILE B 1 40 ? 10.633 -46 -10.344 1 87.62 40 ILE B N 1
ATOM 3036 C CA . ILE B 1 40 ? 10.977 -45.688 -8.961 1 87.62 40 ILE B CA 1
ATOM 3037 C C . ILE B 1 40 ? 12.094 -46.625 -8.484 1 87.62 40 ILE B C 1
ATOM 3039 O O . ILE B 1 40 ? 12.859 -46.25 -7.582 1 87.62 40 ILE B O 1
ATOM 3043 N N . TYR B 1 41 ? 12.219 -47.75 -9.133 1 87.69 41 TYR B N 1
ATOM 3044 C CA . TYR B 1 41 ? 13.234 -48.719 -8.781 1 87.69 41 TYR B CA 1
ATOM 3045 C C . TYR B 1 41 ? 14.469 -48.562 -9.672 1 87.69 41 TYR B C 1
ATOM 3047 O O . TYR B 1 41 ? 15.602 -48.594 -9.18 1 87.69 41 TYR B O 1
ATOM 3055 N N . GLU B 1 42 ? 14.18 -48.469 -10.898 1 89.38 42 GLU B N 1
ATOM 3056 C CA . GLU B 1 42 ? 15.273 -48.344 -11.859 1 89.38 42 GLU B CA 1
ATOM 3057 C C . GLU B 1 42 ? 14.828 -47.562 -13.109 1 89.38 42 GLU B C 1
ATOM 3059 O O . GLU B 1 42 ? 13.906 -48 -13.805 1 89.38 42 GLU B O 1
ATOM 3064 N N . GLN B 1 43 ? 15.523 -46.531 -13.367 1 90.94 43 GLN B N 1
ATOM 3065 C CA . GLN B 1 43 ? 15.25 -45.781 -14.594 1 90.94 43 GLN B CA 1
ATOM 3066 C C . GLN B 1 43 ? 16.125 -46.281 -15.742 1 90.94 43 GLN B C 1
ATOM 3068 O O . GLN B 1 43 ? 17.344 -46.312 -15.617 1 90.94 43 GLN B O 1
ATOM 3073 N N . LYS B 1 44 ? 15.484 -46.562 -16.766 1 91.19 44 LYS B N 1
ATOM 3074 C CA . LYS B 1 44 ? 16.203 -47 -17.953 1 91.19 44 LYS B CA 1
ATOM 3075 C C . LYS B 1 44 ? 16.031 -46 -19.094 1 91.19 44 LYS B C 1
ATOM 3077 O O . LYS B 1 44 ? 14.914 -45.719 -19.516 1 91.19 44 LYS B O 1
ATOM 3082 N N . GLU B 1 45 ? 17.078 -45.562 -19.594 1 91.69 45 GLU B N 1
ATOM 3083 C CA . GLU B 1 45 ? 17.047 -44.625 -20.719 1 91.69 45 GLU B CA 1
ATOM 3084 C C . GLU B 1 45 ? 16.406 -45.25 -21.953 1 91.69 45 GLU B C 1
ATOM 3086 O O . GLU B 1 45 ? 15.758 -44.562 -22.734 1 91.69 45 GLU B O 1
ATOM 3091 N N . GLU B 1 46 ? 16.562 -46.5 -22.062 1 92.25 46 GLU B N 1
ATOM 3092 C CA . GLU B 1 46 ? 16.031 -47.219 -23.203 1 92.25 46 GLU B CA 1
ATOM 3093 C C . GLU B 1 46 ? 14.508 -47.094 -23.266 1 92.25 46 GLU B C 1
ATOM 3095 O O . GLU B 1 46 ? 13.922 -47.094 -24.344 1 92.25 46 GLU B O 1
ATOM 3100 N N . ILE B 1 47 ? 13.977 -47.094 -22.094 1 92.62 47 ILE B N 1
ATOM 3101 C CA . ILE B 1 47 ? 12.523 -46.969 -22.031 1 92.62 47 ILE B CA 1
ATOM 3102 C C . ILE B 1 47 ? 12.07 -45.625 -22.562 1 92.62 47 ILE B C 1
ATOM 3104 O O . ILE B 1 47 ? 11.047 -45.531 -23.25 1 92.62 47 ILE B O 1
ATOM 3108 N N . VAL B 1 48 ? 12.805 -44.531 -22.266 1 94.75 48 VAL B N 1
ATOM 3109 C CA . VAL B 1 48 ? 12.516 -43.188 -22.75 1 94.75 48 VAL B CA 1
ATOM 3110 C C . VAL B 1 48 ? 12.555 -43.188 -24.281 1 94.75 48 VAL B C 1
ATOM 3112 O O . VAL B 1 48 ? 11.633 -42.688 -24.922 1 94.75 48 VAL B O 1
ATOM 3115 N N . ASP B 1 49 ? 13.562 -43.812 -24.766 1 93 49 ASP B N 1
ATOM 3116 C CA . ASP B 1 49 ? 13.719 -43.844 -26.219 1 93 49 ASP B CA 1
ATOM 3117 C C . ASP B 1 49 ? 12.609 -44.656 -26.875 1 93 49 ASP B C 1
ATOM 3119 O O . ASP B 1 49 ? 12.102 -44.281 -27.938 1 93 49 ASP B O 1
ATOM 3123 N N . LYS B 1 50 ? 12.289 -45.719 -26.281 1 92.5 50 LYS B N 1
ATOM 3124 C CA . LYS B 1 50 ? 11.242 -46.594 -26.781 1 92.5 50 LYS B CA 1
ATOM 3125 C C . LYS B 1 50 ? 9.898 -45.875 -26.859 1 92.5 50 LYS B C 1
ATOM 3127 O O . LYS B 1 50 ? 9.219 -45.906 -27.891 1 92.5 50 LYS B O 1
ATOM 3132 N N . ILE B 1 51 ? 9.547 -45.188 -25.797 1 93.56 51 ILE B N 1
ATOM 3133 C CA . ILE B 1 51 ? 8.266 -44.5 -25.75 1 93.56 51 ILE B CA 1
ATOM 3134 C C . ILE B 1 51 ? 8.289 -43.281 -26.672 1 93.56 51 ILE B C 1
ATOM 3136 O O . ILE B 1 51 ? 7.344 -43.062 -27.438 1 93.56 51 ILE B O 1
ATOM 3140 N N . ALA B 1 52 ? 9.359 -42.5 -26.562 1 93.69 52 ALA B N 1
ATOM 3141 C CA . ALA B 1 52 ? 9.484 -41.312 -27.391 1 93.69 52 ALA B CA 1
ATOM 3142 C C . ALA B 1 52 ? 9.383 -41.656 -28.875 1 93.69 52 ALA B C 1
ATOM 3144 O O . ALA B 1 52 ? 8.859 -40.875 -29.656 1 93.69 52 ALA B O 1
ATOM 3145 N N . GLY B 1 53 ? 9.891 -42.781 -29.172 1 90.06 53 GLY B N 1
ATOM 3146 C CA . GLY B 1 53 ? 9.875 -43.219 -30.547 1 90.06 53 GLY B CA 1
ATOM 3147 C C . GLY B 1 53 ? 8.477 -43.469 -31.078 1 90.06 53 GLY B C 1
ATOM 3148 O O . GLY B 1 53 ? 8.25 -43.5 -32.281 1 90.06 53 GLY B O 1
ATOM 3149 N N . ALA B 1 54 ? 7.57 -43.688 -30.172 1 87.94 54 ALA B N 1
ATOM 3150 C CA . ALA B 1 54 ? 6.184 -43.938 -30.562 1 87.94 54 ALA B CA 1
ATOM 3151 C C . ALA B 1 54 ? 5.492 -42.656 -31 1 87.94 54 ALA B C 1
A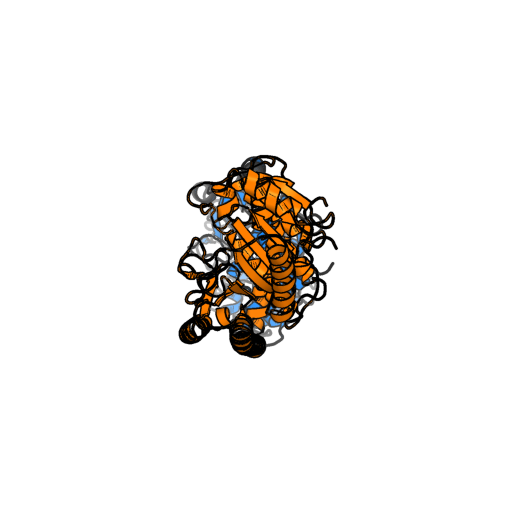TOM 3153 O O . ALA B 1 54 ? 4.445 -42.688 -31.641 1 87.94 54 ALA B O 1
ATOM 3154 N N . PHE B 1 55 ? 6.027 -41.469 -30.625 1 90.56 55 PHE B N 1
ATOM 3155 C CA . PHE B 1 55 ? 5.379 -40.188 -30.891 1 90.56 55 PHE B CA 1
ATOM 3156 C C . PHE B 1 55 ? 5.965 -39.562 -32.125 1 90.56 55 PHE B C 1
ATOM 3158 O O . PHE B 1 55 ? 7.113 -39.812 -32.5 1 90.56 55 PHE B O 1
ATOM 3165 N N . ASP B 1 56 ? 5.133 -38.844 -32.812 1 82.62 56 ASP B N 1
ATOM 3166 C CA . ASP B 1 56 ? 5.539 -38.188 -34.062 1 82.62 56 ASP B CA 1
ATOM 3167 C C . ASP B 1 56 ? 6.277 -36.875 -33.781 1 82.62 56 ASP B C 1
ATOM 3169 O O . ASP B 1 56 ? 6.691 -36.625 -32.656 1 82.62 56 ASP B O 1
ATOM 3173 N N . ASP B 1 57 ? 6.418 -36.094 -34.906 1 83.12 57 ASP B N 1
ATOM 3174 C CA . ASP B 1 57 ? 7.246 -34.906 -34.875 1 83.12 57 ASP B CA 1
ATOM 3175 C C . ASP B 1 57 ? 6.477 -33.719 -34.281 1 83.12 57 ASP B C 1
ATOM 3177 O O . ASP B 1 57 ? 6.988 -32.594 -34.219 1 83.12 57 ASP B O 1
ATOM 3181 N N . ASN B 1 58 ? 5.301 -34.031 -33.781 1 89.44 58 ASN B N 1
ATOM 3182 C CA . ASN B 1 58 ? 4.512 -32.938 -33.188 1 89.44 58 ASN B CA 1
ATOM 3183 C C . ASN B 1 58 ? 4.883 -32.688 -31.75 1 89.44 58 ASN B C 1
ATOM 3185 O O . ASN B 1 58 ? 4.43 -31.703 -31.156 1 89.44 58 ASN B O 1
ATOM 3189 N N . PHE B 1 59 ? 5.688 -33.5 -31.156 1 94.5 59 PHE B N 1
ATOM 3190 C CA . PHE B 1 59 ? 6.125 -33.344 -29.766 1 94.5 59 PHE B CA 1
ATOM 3191 C C . PHE B 1 59 ? 7.625 -33.062 -29.703 1 94.5 59 PHE B C 1
ATOM 3193 O O . PHE B 1 59 ? 8.391 -33.625 -30.5 1 94.5 59 PHE B O 1
ATOM 3200 N N . THR B 1 60 ? 8 -32.188 -28.844 1 95 60 THR B N 1
ATOM 3201 C CA . THR B 1 60 ? 9.406 -31.922 -28.578 1 95 60 THR B CA 1
ATOM 3202 C C . THR B 1 60 ? 9.891 -32.719 -27.359 1 95 60 THR B C 1
ATOM 3204 O O . THR B 1 60 ? 9.312 -32.594 -26.281 1 95 60 THR B O 1
ATOM 3207 N N . LEU B 1 61 ? 10.938 -33.469 -27.578 1 96.25 61 LEU B N 1
ATOM 3208 C CA . LEU B 1 61 ? 11.516 -34.281 -26.516 1 96.25 61 LEU B CA 1
ATOM 3209 C C . LEU B 1 61 ? 12.586 -33.5 -25.75 1 96.25 61 LEU B C 1
ATOM 3211 O O . LEU B 1 61 ? 13.5 -32.938 -26.375 1 96.25 61 LEU B O 1
ATOM 3215 N N . ILE B 1 62 ? 12.43 -33.375 -24.453 1 96.69 62 ILE B N 1
ATOM 3216 C CA . ILE B 1 62 ? 13.422 -32.75 -23.594 1 96.69 62 ILE B CA 1
ATOM 3217 C C . ILE B 1 62 ? 13.883 -33.75 -22.531 1 96.69 62 ILE B C 1
ATOM 3219 O O . ILE B 1 62 ? 13.094 -34.188 -21.688 1 96.69 62 ILE B O 1
ATOM 3223 N N . LYS B 1 63 ? 15.102 -34.062 -22.516 1 96.81 63 LYS B N 1
ATOM 3224 C CA . LYS B 1 63 ? 15.664 -35 -21.531 1 96.81 63 LYS B CA 1
ATOM 3225 C C . LYS B 1 63 ? 16.234 -34.25 -20.328 1 96.81 63 LYS B C 1
ATOM 3227 O O . LYS B 1 63 ? 16.938 -33.25 -20.484 1 96.81 63 LYS B O 1
ATOM 3232 N N . MET B 1 64 ? 15.93 -34.75 -19.141 1 96.81 64 MET B N 1
ATOM 3233 C CA . MET B 1 64 ? 16.266 -34.062 -17.906 1 96.81 64 MET B CA 1
ATOM 3234 C C . MET B 1 64 ? 17.781 -33.969 -17.734 1 96.81 64 MET B C 1
ATOM 3236 O O . MET B 1 64 ? 18.281 -33.031 -17.141 1 96.81 64 MET B O 1
ATOM 3240 N N . ASN B 1 65 ? 18.516 -34.938 -18.219 1 95.94 65 ASN B N 1
ATOM 3241 C CA . ASN B 1 65 ? 19.953 -34.969 -18.047 1 95.94 65 ASN B CA 1
ATOM 3242 C C . ASN B 1 65 ? 20.656 -34.094 -19.078 1 95.94 65 ASN B C 1
ATOM 3244 O O . ASN B 1 65 ? 21.891 -33.969 -19.078 1 95.94 65 ASN B O 1
ATOM 3248 N N . GLN B 1 66 ? 19.875 -33.375 -19.953 1 96.38 66 GLN B N 1
ATOM 3249 C CA . GLN B 1 66 ? 20.453 -32.562 -21 1 96.38 66 GLN B CA 1
ATOM 3250 C C . GLN B 1 66 ? 20.125 -31.078 -20.797 1 96.38 66 GLN B C 1
ATOM 3252 O O . GLN B 1 66 ? 20.438 -30.25 -21.656 1 96.38 66 GLN B O 1
ATOM 3257 N N . ILE B 1 67 ? 19.422 -30.734 -19.719 1 96.12 67 ILE B N 1
ATOM 3258 C CA . ILE B 1 67 ? 19.062 -29.344 -19.469 1 96.12 67 ILE B CA 1
ATOM 3259 C C . ILE B 1 67 ? 19.484 -28.953 -18.062 1 96.12 67 ILE B C 1
ATOM 3261 O O . ILE B 1 67 ? 19.766 -29.812 -17.219 1 96.12 67 ILE B O 1
ATOM 3265 N N . SER B 1 68 ? 19.609 -27.656 -17.797 1 94.62 68 SER B N 1
ATOM 3266 C CA . SER B 1 68 ? 20.078 -27.141 -16.516 1 94.62 68 SER B CA 1
ATOM 3267 C C . SER B 1 68 ? 19 -27.219 -15.453 1 94.62 68 SER B C 1
ATOM 3269 O O . SER B 1 68 ? 17.828 -27.422 -15.766 1 94.62 68 SER B O 1
ATOM 3271 N N . HIS B 1 69 ? 19.375 -27.031 -14.227 1 94.75 69 HIS B N 1
ATOM 3272 C CA . HIS B 1 69 ? 18.422 -27.016 -13.117 1 94.75 69 HIS B CA 1
ATOM 3273 C C . HIS B 1 69 ? 17.422 -25.875 -13.266 1 94.75 69 HIS B C 1
ATOM 3275 O O . HIS B 1 69 ? 16.25 -26.031 -12.953 1 94.75 69 HIS B O 1
ATOM 3281 N N . LEU B 1 70 ? 17.906 -24.781 -13.742 1 94.69 70 LEU B N 1
ATOM 3282 C CA . LEU B 1 70 ? 17.016 -23.641 -13.977 1 94.69 70 LEU B CA 1
ATOM 3283 C C . LEU B 1 70 ? 15.961 -23.984 -15.016 1 94.69 70 LEU B C 1
ATOM 3285 O O . LEU B 1 70 ? 14.781 -23.672 -14.836 1 94.69 70 LEU B O 1
ATOM 3289 N N . GLU B 1 71 ? 16.375 -24.609 -16.047 1 95.88 71 GLU B N 1
ATOM 3290 C CA . GLU B 1 71 ? 15.438 -25 -17.094 1 95.88 71 GLU B CA 1
ATOM 3291 C C . GLU B 1 71 ? 14.391 -25.969 -16.562 1 95.88 71 GLU B C 1
ATOM 3293 O O . GLU B 1 71 ? 13.211 -25.859 -16.891 1 95.88 71 GLU B O 1
ATOM 3298 N N . LYS B 1 72 ? 14.805 -26.938 -15.719 1 97.06 72 LYS B N 1
ATOM 3299 C CA . LYS B 1 72 ? 13.859 -27.844 -15.086 1 97.06 72 LYS B CA 1
ATOM 3300 C C . LYS B 1 72 ? 12.859 -27.078 -14.219 1 97.06 72 LYS B C 1
ATOM 3302 O O . LYS B 1 72 ? 11.656 -27.344 -14.273 1 97.06 72 LYS B O 1
ATOM 3307 N N . ALA B 1 73 ? 13.406 -26.109 -13.516 1 95.44 73 ALA B N 1
ATOM 3308 C CA . ALA B 1 73 ? 12.562 -25.328 -12.625 1 95.44 73 ALA B CA 1
ATOM 3309 C C . ALA B 1 73 ? 11.539 -24.516 -13.414 1 95.44 73 ALA B C 1
ATOM 3311 O O . ALA B 1 73 ? 10.398 -24.344 -12.977 1 95.44 73 ALA B O 1
ATOM 3312 N N . LEU B 1 74 ? 11.93 -24.031 -14.531 1 95.75 74 LEU B N 1
ATOM 3313 C CA . LEU B 1 74 ? 11.016 -23.297 -15.406 1 95.75 74 LEU B CA 1
ATOM 3314 C C . LEU B 1 74 ? 9.875 -24.203 -15.867 1 95.75 74 LEU B C 1
ATOM 3316 O O . LEU B 1 74 ? 8.711 -23.781 -15.875 1 95.75 74 LEU B O 1
ATOM 3320 N N . LEU B 1 75 ? 10.211 -25.391 -16.203 1 96.62 75 LEU B N 1
ATOM 3321 C CA . LEU B 1 75 ? 9.203 -26.344 -16.641 1 96.62 75 LEU B CA 1
ATOM 3322 C C . LEU B 1 75 ? 8.227 -26.672 -15.516 1 96.62 75 LEU B C 1
ATOM 3324 O O . LEU B 1 75 ? 7.035 -26.844 -15.758 1 96.62 75 LEU B O 1
ATOM 3328 N N . VAL B 1 76 ? 8.766 -26.719 -14.297 1 96.25 76 VAL B N 1
ATOM 3329 C CA . VAL B 1 76 ? 7.91 -26.969 -13.133 1 96.25 76 VAL B CA 1
ATOM 3330 C C . VAL B 1 76 ? 6.945 -25.797 -12.953 1 96.25 76 VAL B C 1
ATOM 3332 O O . VAL B 1 76 ? 5.734 -26 -12.805 1 96.25 76 VAL B O 1
ATOM 3335 N N . GLU B 1 77 ? 7.484 -24.547 -13.039 1 93.75 77 GLU B N 1
ATOM 3336 C CA . GLU B 1 77 ? 6.668 -23.359 -12.82 1 93.75 77 GLU B CA 1
ATOM 3337 C C . GLU B 1 77 ? 5.617 -23.203 -13.914 1 93.75 77 GLU B C 1
ATOM 3339 O O . GLU B 1 77 ? 4.539 -22.656 -13.68 1 93.75 77 GLU B O 1
ATOM 3344 N N . LYS B 1 78 ? 5.902 -23.781 -15.062 1 94.69 78 LYS B N 1
ATOM 3345 C CA . LYS B 1 78 ? 4.934 -23.781 -16.156 1 94.69 78 LYS B CA 1
ATOM 3346 C C . LYS B 1 78 ? 3.965 -24.953 -16.031 1 94.69 78 LYS B C 1
ATOM 3348 O O . LYS B 1 78 ? 3.059 -25.109 -16.859 1 94.69 78 LYS B O 1
ATOM 3353 N N . HIS B 1 79 ? 4.18 -25.812 -15.047 1 93.75 79 HIS B N 1
ATOM 3354 C CA . HIS B 1 79 ? 3.377 -27 -14.766 1 93.75 79 HIS B CA 1
ATOM 3355 C C . HIS B 1 79 ? 3.533 -28.047 -15.859 1 93.75 79 HIS B C 1
ATOM 3357 O O . HIS B 1 79 ? 2.588 -28.781 -16.172 1 93.75 79 HIS B O 1
ATOM 3363 N N . LEU B 1 80 ? 4.703 -28.062 -16.469 1 96.44 80 LEU B N 1
ATOM 3364 C CA . LEU B 1 80 ? 4.945 -28.984 -17.578 1 96.44 80 LEU B CA 1
ATOM 3365 C C . LEU B 1 80 ? 5.625 -30.25 -17.078 1 96.44 80 LEU B C 1
ATOM 3367 O O . LEU B 1 80 ? 5.582 -31.281 -17.766 1 96.44 80 LEU B O 1
ATOM 3371 N N . ILE B 1 81 ? 6.273 -30.156 -15.953 1 96.94 81 ILE B N 1
ATOM 3372 C CA . ILE B 1 81 ? 6.809 -31.328 -15.289 1 96.94 81 ILE B CA 1
ATOM 3373 C C . ILE B 1 81 ? 6.562 -31.234 -13.781 1 96.94 81 ILE B C 1
ATOM 3375 O O . ILE B 1 81 ? 6.172 -30.172 -13.281 1 96.94 81 ILE B O 1
ATOM 3379 N N . SER B 1 82 ? 6.723 -32.312 -13.078 1 95.44 82 SER B N 1
ATOM 3380 C CA . SER B 1 82 ? 6.539 -32.344 -11.633 1 95.44 82 SER B CA 1
ATOM 3381 C C . SER B 1 82 ? 7.828 -32 -10.906 1 95.44 82 SER B C 1
ATOM 3383 O O . SER B 1 82 ? 8.922 -32.156 -11.453 1 95.44 82 SER B O 1
ATOM 3385 N N . PRO B 1 83 ? 7.664 -31.516 -9.703 1 94.19 83 PRO B N 1
ATOM 3386 C CA . PRO B 1 83 ? 8.867 -31.344 -8.891 1 94.19 83 PRO B CA 1
ATOM 3387 C C . PRO B 1 83 ? 9.641 -32.656 -8.711 1 94.19 83 PRO B C 1
ATOM 3389 O O . PRO B 1 83 ? 10.875 -32.625 -8.625 1 94.19 83 PRO B O 1
ATOM 3392 N N . TYR B 1 84 ? 8.93 -33.719 -8.641 1 93.06 84 TYR B N 1
ATOM 3393 C CA . TYR B 1 84 ? 9.594 -35.031 -8.523 1 93.06 84 TYR B CA 1
ATOM 3394 C C . TYR B 1 84 ? 10.531 -35.25 -9.695 1 93.06 84 TYR B C 1
ATOM 3396 O O . TYR B 1 84 ? 11.688 -35.656 -9.5 1 93.06 84 TYR B O 1
ATOM 3404 N N . MET B 1 85 ? 10.031 -35.062 -10.875 1 94.75 85 MET B N 1
ATOM 3405 C CA . MET B 1 85 ? 10.844 -35.281 -12.062 1 94.75 85 MET B CA 1
ATOM 3406 C C . MET B 1 85 ? 12.086 -34.406 -12.055 1 94.75 85 MET B C 1
ATOM 3408 O O . MET B 1 85 ? 13.18 -34.844 -12.398 1 94.75 85 MET B O 1
ATOM 3412 N N . MET B 1 86 ? 11.883 -33.156 -11.672 1 94.81 86 MET B N 1
ATOM 3413 C CA . MET B 1 86 ? 12.992 -32.219 -11.609 1 94.81 86 MET B CA 1
ATOM 3414 C C . MET B 1 86 ? 14.086 -32.719 -10.68 1 94.81 86 MET B C 1
ATOM 3416 O O . MET B 1 86 ? 15.273 -32.594 -10.992 1 94.81 86 MET B O 1
ATOM 3420 N N . ASN B 1 87 ? 13.719 -33.375 -9.602 1 94.12 87 ASN B N 1
ATOM 3421 C CA . ASN B 1 87 ? 14.672 -33.625 -8.523 1 94.12 87 ASN B CA 1
ATOM 3422 C C . ASN B 1 87 ? 15.148 -35.094 -8.539 1 94.12 87 ASN B C 1
ATOM 3424 O O . ASN B 1 87 ? 16.266 -35.375 -8.094 1 94.12 87 ASN B O 1
ATOM 3428 N N . LYS B 1 88 ? 14.305 -36 -9.039 1 92.5 88 LYS B N 1
ATOM 3429 C CA . LYS B 1 88 ? 14.578 -37.406 -8.75 1 92.5 88 LYS B CA 1
ATOM 3430 C C . LYS B 1 88 ? 14.75 -38.188 -10.039 1 92.5 88 LYS B C 1
ATOM 3432 O O . LYS B 1 88 ? 15.188 -39.344 -10 1 92.5 88 LYS B O 1
ATOM 3437 N N . SER B 1 89 ? 14.43 -37.625 -11.117 1 92.81 89 SER B N 1
ATOM 3438 C CA . SER B 1 89 ? 14.438 -38.406 -12.352 1 92.81 89 SER B CA 1
ATOM 3439 C C . SER B 1 89 ? 15.602 -38 -13.25 1 92.81 89 SER B C 1
ATOM 3441 O O . SER B 1 89 ? 15.406 -37.312 -14.273 1 92.81 89 SER B O 1
ATOM 3443 N N . GLU B 1 90 ? 16.719 -38.5 -12.961 1 90.56 90 GLU B N 1
ATOM 3444 C CA . GLU B 1 90 ? 17.922 -38.156 -13.719 1 90.56 90 GLU B CA 1
ATOM 3445 C C . GLU B 1 90 ? 17.766 -38.5 -15.195 1 90.56 90 GLU B C 1
ATOM 3447 O O . GLU B 1 90 ? 18.172 -37.75 -16.062 1 90.56 90 GLU B O 1
ATOM 3452 N N . TYR B 1 91 ? 17.156 -39.656 -15.453 1 92.88 91 TYR B N 1
ATOM 3453 C CA . TYR B 1 91 ? 16.969 -40.094 -16.828 1 92.88 91 TYR B CA 1
ATOM 3454 C C . TYR B 1 91 ? 15.523 -39.906 -17.281 1 92.88 91 TYR B C 1
ATOM 3456 O O . TYR B 1 91 ? 15.016 -40.688 -18.094 1 92.88 91 TYR B O 1
ATOM 3464 N N . GLY B 1 92 ? 14.906 -38.969 -16.641 1 96.25 92 GLY B N 1
ATOM 3465 C CA . GLY B 1 92 ? 13.562 -38.594 -17.062 1 96.25 92 GLY B CA 1
ATOM 3466 C C . GLY B 1 92 ? 13.547 -37.75 -18.312 1 96.25 92 GLY B C 1
ATOM 3467 O O . GLY B 1 92 ? 14.578 -37.219 -18.734 1 96.25 92 GLY B O 1
ATOM 3468 N N . ALA B 1 93 ? 12.43 -37.656 -18.938 1 97.75 93 ALA B N 1
ATOM 3469 C CA . ALA B 1 93 ? 12.219 -36.812 -20.094 1 97.75 93 ALA B CA 1
ATOM 3470 C C . ALA B 1 93 ? 10.766 -36.344 -20.188 1 97.75 93 ALA B C 1
ATOM 3472 O O . ALA B 1 93 ? 9.898 -36.875 -19.484 1 97.75 93 ALA B O 1
ATOM 3473 N N . VAL B 1 94 ? 10.555 -35.344 -20.984 1 98 94 VAL B N 1
ATOM 3474 C CA . VAL B 1 94 ? 9.195 -34.875 -21.203 1 98 94 VAL B CA 1
ATOM 3475 C C . VAL B 1 94 ? 8.977 -34.562 -22.688 1 98 94 VAL B C 1
ATOM 3477 O O . VAL B 1 94 ? 9.875 -34.062 -23.359 1 98 94 VAL B O 1
ATOM 3480 N N . LEU B 1 95 ? 7.863 -35.031 -23.203 1 97.62 95 LEU B N 1
ATOM 3481 C CA . LEU B 1 95 ? 7.383 -34.656 -24.531 1 97.62 95 LEU B CA 1
ATOM 3482 C C . LEU B 1 95 ? 6.34 -33.562 -24.453 1 97.62 95 LEU B C 1
ATOM 3484 O O . LEU B 1 95 ? 5.332 -33.688 -23.75 1 97.62 95 LEU B O 1
ATOM 3488 N N . LEU B 1 96 ? 6.59 -32.438 -25.156 1 97.19 96 LEU B N 1
ATOM 3489 C CA . LEU B 1 96 ? 5.707 -31.297 -25.094 1 97.19 96 LEU B CA 1
ATOM 3490 C C . LEU B 1 96 ? 5.176 -30.953 -26.484 1 97.19 96 LEU B C 1
ATOM 3492 O O . LEU B 1 96 ? 5.914 -31.016 -27.469 1 97.19 96 LEU B O 1
ATOM 3496 N N . ASN B 1 97 ? 3.889 -30.656 -26.547 1 95.69 97 ASN B N 1
ATOM 3497 C CA . ASN B 1 97 ? 3.381 -30.109 -27.797 1 95.69 97 ASN B CA 1
ATOM 3498 C C . ASN B 1 97 ? 3.617 -28.609 -27.875 1 95.69 97 ASN B C 1
ATOM 3500 O O . ASN B 1 97 ? 4.027 -27.984 -26.906 1 95.69 97 ASN B O 1
ATOM 3504 N N . GLU B 1 98 ? 3.357 -27.984 -28.984 1 93.31 98 GLU B N 1
ATOM 3505 C CA . GLU B 1 98 ? 3.656 -26.578 -29.25 1 93.31 98 GLU B CA 1
ATOM 3506 C C . GLU B 1 98 ? 2.828 -25.656 -28.344 1 93.31 98 GLU B C 1
ATOM 3508 O O . GLU B 1 98 ? 3.311 -24.625 -27.906 1 93.31 98 GLU B O 1
ATOM 3513 N N . GLU B 1 99 ? 1.606 -26 -28.094 1 94.69 99 GLU B N 1
ATOM 3514 C CA . GLU B 1 99 ? 0.679 -25.188 -27.312 1 94.69 99 GLU B CA 1
ATOM 3515 C C . GLU B 1 99 ? 0.963 -25.312 -25.812 1 94.69 99 GLU B C 1
ATOM 3517 O O . GLU B 1 99 ? 0.419 -24.547 -25.016 1 94.69 99 GLU B O 1
ATOM 3522 N N . GLU B 1 100 ? 1.831 -26.203 -25.406 1 96.25 100 GLU B N 1
ATOM 3523 C CA . GLU B 1 100 ? 2.219 -26.453 -24.016 1 96.25 100 GLU B CA 1
ATOM 3524 C C . GLU B 1 100 ? 1.007 -26.812 -23.172 1 96.25 100 GLU B C 1
ATOM 3526 O O . GLU B 1 100 ? 0.933 -26.438 -22 1 96.25 100 GLU B O 1
ATOM 3531 N N . ASN B 1 101 ? -0.008 -27.453 -23.75 1 97.19 101 ASN B N 1
ATOM 3532 C CA . ASN B 1 101 ? -1.152 -27.922 -22.969 1 97.19 101 ASN B CA 1
ATOM 3533 C C . ASN B 1 101 ? -1.146 -29.438 -22.844 1 97.19 101 ASN B C 1
ATOM 3535 O O . ASN B 1 101 ? -1.998 -30.016 -22.156 1 97.19 101 ASN B O 1
ATOM 3539 N N . VAL B 1 102 ? -0.196 -30.125 -23.5 1 97.69 102 VAL B N 1
ATOM 3540 C CA . VAL B 1 102 ? 0.043 -31.562 -23.344 1 97.69 102 VAL B CA 1
ATOM 3541 C C . VAL B 1 102 ? 1.495 -31.797 -22.938 1 97.69 102 VAL B C 1
ATOM 3543 O O . VAL B 1 102 ? 2.42 -31.328 -23.609 1 97.69 102 VAL B O 1
ATOM 3546 N N . SER B 1 103 ? 1.646 -32.469 -21.844 1 97.88 103 SER B N 1
ATOM 3547 C CA . SER B 1 103 ? 2.959 -32.875 -21.359 1 97.88 103 SER B CA 1
ATOM 3548 C C . SER B 1 103 ? 2.982 -34.344 -21.016 1 97.88 103 SER B C 1
ATOM 3550 O O . SER B 1 103 ? 2.18 -34.812 -20.203 1 97.88 103 SER B O 1
ATOM 3552 N N . ILE B 1 104 ? 3.875 -35.062 -21.641 1 97.94 104 ILE B N 1
ATOM 3553 C CA . ILE B 1 104 ? 4.039 -36.469 -21.375 1 97.94 104 ILE B CA 1
ATOM 3554 C C . ILE B 1 104 ? 5.391 -36.719 -20.688 1 97.94 104 ILE B C 1
ATOM 3556 O O . ILE B 1 104 ? 6.434 -36.656 -21.344 1 97.94 104 ILE B O 1
ATOM 3560 N N . MET B 1 105 ? 5.332 -36.969 -19.469 1 98 105 MET B N 1
ATOM 3561 C CA . MET B 1 105 ? 6.559 -37.188 -18.703 1 98 105 MET B CA 1
ATOM 3562 C C . MET B 1 105 ? 6.949 -38.656 -18.734 1 98 105 MET B C 1
ATOM 3564 O O . MET B 1 105 ? 6.102 -39.531 -18.531 1 98 105 MET B O 1
ATOM 3568 N N . LEU B 1 106 ? 8.203 -38.938 -19.016 1 97.69 106 LEU B N 1
ATOM 3569 C CA . LEU B 1 106 ? 8.766 -40.281 -19.094 1 97.69 106 LEU B CA 1
ATOM 3570 C C . LEU B 1 106 ? 9.734 -40.531 -17.953 1 97.69 106 LEU B C 1
ATOM 3572 O O . LEU B 1 106 ? 10.523 -39.625 -17.594 1 97.69 106 LEU B O 1
ATOM 3576 N N . ASN B 1 107 ? 9.688 -41.688 -17.406 1 96.69 107 ASN B N 1
ATOM 3577 C CA . ASN B 1 107 ? 10.516 -42.062 -16.266 1 96.69 107 ASN B CA 1
ATOM 3578 C C . ASN B 1 107 ? 10.328 -41.125 -15.086 1 96.69 107 ASN B C 1
ATOM 3580 O O . ASN B 1 107 ? 11.305 -40.688 -14.477 1 96.69 107 ASN B O 1
ATOM 3584 N N . GLU B 1 108 ? 9.172 -40.656 -14.961 1 94.81 108 GLU B N 1
ATOM 3585 C CA . GLU B 1 108 ? 8.812 -39.969 -13.719 1 94.81 108 GLU B CA 1
ATOM 3586 C C . GLU B 1 108 ? 8.617 -40.969 -12.578 1 94.81 108 GLU B C 1
ATOM 3588 O O . GLU B 1 108 ? 9.453 -41.844 -12.359 1 94.81 108 GLU B O 1
ATOM 3593 N N . GLU B 1 109 ? 7.602 -40.938 -11.82 1 93.31 109 GLU B N 1
ATOM 3594 C CA . GLU B 1 109 ? 7.316 -42.031 -10.891 1 93.31 109 GLU B CA 1
ATOM 3595 C C . GLU B 1 109 ? 6.879 -43.281 -11.633 1 93.31 109 GLU B C 1
ATOM 3597 O O . GLU B 1 109 ? 7.16 -44.406 -11.188 1 93.31 109 GLU B O 1
ATOM 3602 N N . ASP B 1 110 ? 6.281 -43.125 -12.703 1 96.44 110 ASP B N 1
ATOM 3603 C CA . ASP B 1 110 ? 5.859 -44.156 -13.648 1 96.44 110 ASP B CA 1
ATOM 3604 C C . ASP B 1 110 ? 6.531 -43.969 -15 1 96.44 110 ASP B C 1
ATOM 3606 O O . ASP B 1 110 ? 7.145 -42.938 -15.266 1 96.44 110 ASP B O 1
ATOM 3610 N N . HIS B 1 111 ? 6.453 -45 -15.859 1 96.81 111 HIS B N 1
ATOM 3611 C CA . HIS B 1 111 ? 7.102 -44.938 -17.156 1 96.81 111 HIS B CA 1
ATOM 3612 C C . HIS B 1 111 ? 6.516 -43.812 -18.016 1 96.81 111 HIS B C 1
ATOM 3614 O O . HIS B 1 111 ? 7.23 -43.156 -18.781 1 96.81 111 HIS B O 1
ATOM 3620 N N . LEU B 1 112 ? 5.16 -43.625 -17.875 1 96.06 112 LEU B N 1
ATOM 3621 C CA . LEU B 1 112 ? 4.445 -42.594 -18.625 1 96.06 112 LEU B CA 1
ATOM 3622 C C . LEU B 1 112 ? 3.467 -41.844 -17.719 1 96.06 112 LEU B C 1
ATOM 3624 O O . LEU B 1 112 ? 2.688 -42.469 -17 1 96.06 112 LEU B O 1
ATOM 3628 N N . ARG B 1 113 ? 3.584 -40.594 -17.688 1 97.25 113 ARG B N 1
ATOM 3629 C CA . ARG B 1 113 ? 2.572 -39.719 -17.094 1 97.25 113 ARG B CA 1
ATOM 3630 C C . ARG B 1 113 ? 2.047 -38.719 -18.125 1 97.25 113 ARG B C 1
ATOM 3632 O O . ARG B 1 113 ? 2.717 -37.719 -18.438 1 97.25 113 ARG B O 1
ATOM 3639 N N . ILE B 1 114 ? 0.9 -38.938 -18.625 1 97.88 114 ILE B N 1
ATOM 3640 C CA . ILE B 1 114 ? 0.263 -38.094 -19.609 1 97.88 114 ILE B CA 1
ATOM 3641 C C . ILE B 1 114 ? -0.51 -36.969 -18.906 1 97.88 114 ILE B C 1
ATOM 3643 O O . ILE B 1 114 ? -1.37 -37.25 -18.078 1 97.88 114 ILE B O 1
ATOM 3647 N N . GLN B 1 115 ? -0.184 -35.781 -19.203 1 98.38 115 GLN B N 1
ATOM 3648 C CA . GLN B 1 115 ? -0.858 -34.625 -18.625 1 98.38 115 GLN B CA 1
ATOM 3649 C C . GLN B 1 115 ? -1.484 -33.75 -19.703 1 98.38 115 GLN B C 1
ATOM 3651 O O . GLN B 1 115 ? -0.806 -33.344 -20.641 1 98.38 115 GLN B O 1
ATOM 3656 N N . CYS B 1 116 ? -2.717 -33.469 -19.625 1 98.62 116 CYS B N 1
ATOM 3657 C CA . CYS B 1 116 ? -3.447 -32.594 -20.516 1 98.62 116 CYS B CA 1
ATOM 3658 C C . CYS B 1 116 ? -4.141 -31.484 -19.734 1 98.62 116 CYS B C 1
ATOM 3660 O O . CYS B 1 116 ? -4.824 -31.75 -18.75 1 98.62 116 CYS B O 1
ATOM 3662 N N . MET B 1 117 ? -3.906 -30.266 -20.156 1 97.81 117 MET B N 1
ATOM 3663 C CA . MET B 1 117 ? -4.477 -29.109 -19.469 1 97.81 117 MET B CA 1
ATOM 3664 C C . MET B 1 117 ? -5.359 -28.297 -20.422 1 97.81 117 MET B C 1
ATOM 3666 O O . MET B 1 117 ? -5.059 -28.188 -21.609 1 97.81 117 MET B O 1
ATOM 3670 N N . THR B 1 118 ? -6.445 -27.797 -19.953 1 97.94 118 THR B N 1
ATOM 3671 C CA . THR B 1 118 ? -7.367 -26.938 -20.688 1 97.94 118 THR B CA 1
ATOM 3672 C C . THR B 1 118 ? -7.715 -25.703 -19.875 1 97.94 118 THR B C 1
ATOM 3674 O O . THR B 1 118 ? -7.637 -25.703 -18.656 1 97.94 118 THR B O 1
ATOM 3677 N N . PRO B 1 119 ? -8.039 -24.609 -20.625 1 96.81 119 PRO B N 1
ATOM 3678 C CA . PRO B 1 119 ? -8.516 -23.438 -19.891 1 96.81 119 PRO B CA 1
ATOM 3679 C C . PRO B 1 119 ? -9.898 -23.641 -19.281 1 96.81 119 PRO B C 1
ATOM 3681 O O . PRO B 1 119 ? -10.758 -24.281 -19.891 1 96.81 119 PRO B O 1
ATOM 3684 N N . GLY B 1 120 ? -10.133 -23.062 -18.125 1 97.19 120 GLY B N 1
ATOM 3685 C CA . GLY B 1 120 ? -11.453 -23.109 -17.5 1 97.19 120 GLY B CA 1
ATOM 3686 C C . GLY B 1 120 ? -11.875 -24.516 -17.125 1 97.19 120 GLY B C 1
ATOM 3687 O O . GLY B 1 120 ? -11.039 -25.391 -16.938 1 97.19 120 GLY B O 1
ATOM 3688 N N . LEU B 1 121 ? -13.172 -24.656 -16.922 1 98.12 121 LEU B N 1
ATOM 3689 C CA . LEU B 1 121 ? -13.734 -25.938 -16.484 1 98.12 121 LEU B CA 1
ATOM 3690 C C . LEU B 1 121 ? -14.062 -26.812 -17.688 1 98.12 121 LEU B C 1
ATOM 3692 O O . LEU B 1 121 ? -15.234 -27 -18.016 1 98.12 121 LEU B O 1
ATOM 3696 N N . ARG B 1 122 ? -13.008 -27.359 -18.266 1 97.81 122 ARG B N 1
ATOM 3697 C CA . ARG B 1 122 ? -13.172 -28.234 -19.422 1 97.81 122 ARG B CA 1
ATOM 3698 C C . ARG B 1 122 ? -12.492 -29.578 -19.188 1 97.81 122 ARG B C 1
ATOM 3700 O O . ARG B 1 122 ? -11.688 -30.016 -20.016 1 97.81 122 ARG B O 1
ATOM 3707 N N . LEU B 1 123 ? -12.938 -30.219 -18.172 1 98.31 123 LEU B N 1
ATOM 3708 C CA . LEU B 1 123 ? -12.344 -31.5 -17.766 1 98.31 123 LEU B CA 1
ATOM 3709 C C . LEU B 1 123 ? -12.57 -32.562 -18.828 1 98.31 123 LEU B C 1
ATOM 3711 O O . LEU B 1 123 ? -11.688 -33.406 -19.078 1 98.31 123 LEU B O 1
ATOM 3715 N N . PHE B 1 124 ? -13.703 -32.562 -19.453 1 98.44 124 PHE B N 1
ATOM 3716 C CA . PHE B 1 124 ? -14.016 -33.594 -20.453 1 98.44 124 PHE B CA 1
ATOM 3717 C C . PHE B 1 124 ? -13.109 -33.469 -21.656 1 98.44 124 PHE B C 1
ATOM 3719 O O . PHE B 1 124 ? -12.672 -34.469 -22.219 1 98.44 124 PHE B O 1
ATOM 3726 N N . ASP B 1 125 ? -12.867 -32.219 -22.062 1 98.31 125 ASP B N 1
ATOM 3727 C CA . ASP B 1 125 ? -11.938 -31.984 -23.172 1 98.31 125 ASP B CA 1
ATOM 3728 C C . ASP B 1 125 ? -10.547 -32.5 -22.828 1 98.31 125 ASP B C 1
ATOM 3730 O O . ASP B 1 125 ? -9.898 -33.156 -23.656 1 98.31 125 ASP B O 1
ATOM 3734 N N . ALA B 1 126 ? -10.102 -32.219 -21.641 1 98.56 126 ALA B N 1
ATOM 3735 C CA . ALA B 1 126 ? -8.797 -32.719 -21.203 1 98.56 126 ALA B CA 1
ATOM 3736 C C . ALA B 1 126 ? -8.766 -34.25 -21.156 1 98.56 126 ALA B C 1
ATOM 3738 O O . ALA B 1 126 ? -7.77 -34.844 -21.531 1 98.56 126 ALA B O 1
ATOM 3739 N N . LEU B 1 127 ? -9.836 -34.844 -20.672 1 98.69 127 LEU B N 1
ATOM 3740 C CA . LEU B 1 127 ? -9.938 -36.281 -20.594 1 98.69 127 LEU B CA 1
ATOM 3741 C C . LEU B 1 127 ? -9.852 -36.906 -21.984 1 98.69 127 LEU B C 1
ATOM 3743 O O . LEU B 1 127 ? -9.102 -37.875 -22.188 1 98.69 127 LEU B O 1
ATOM 3747 N N . GLU B 1 128 ? -10.609 -36.375 -22.859 1 98.5 128 GLU B N 1
ATOM 3748 C CA . GLU B 1 128 ? -10.609 -36.906 -24.219 1 98.5 128 GLU B CA 1
ATOM 3749 C C . GLU B 1 128 ? -9.211 -36.844 -24.828 1 98.5 128 GLU B C 1
ATOM 3751 O O . GLU B 1 128 ? -8.758 -37.812 -25.438 1 98.5 128 GLU B O 1
ATOM 3756 N N . ALA B 1 129 ? -8.562 -35.719 -24.672 1 98.12 129 ALA B N 1
ATOM 3757 C CA . ALA B 1 129 ? -7.203 -35.594 -25.188 1 98.12 129 ALA B CA 1
ATOM 3758 C C . ALA B 1 129 ? -6.27 -36.625 -24.547 1 98.12 129 ALA B C 1
ATOM 3760 O O . ALA B 1 129 ? -5.48 -37.25 -25.25 1 98.12 129 ALA B O 1
ATOM 3761 N N . ALA B 1 130 ? -6.359 -36.812 -23.281 1 98.38 130 ALA B N 1
ATOM 3762 C CA . ALA B 1 130 ? -5.504 -37.75 -22.547 1 98.38 130 ALA B CA 1
ATOM 3763 C C . ALA B 1 130 ? -5.746 -39.188 -23 1 98.38 130 ALA B C 1
ATOM 3765 O O . ALA B 1 130 ? -4.797 -39.938 -23.219 1 98.38 130 ALA B O 1
ATOM 3766 N N . LEU B 1 131 ? -7.008 -39.531 -23.172 1 97.81 131 LEU B N 1
ATOM 3767 C CA . LEU B 1 131 ? -7.359 -40.875 -23.562 1 97.81 131 LEU B CA 1
ATOM 3768 C C . LEU B 1 131 ? -6.918 -41.156 -25 1 97.81 131 LEU B C 1
ATOM 3770 O O . LEU B 1 131 ? -6.543 -42.281 -25.328 1 97.81 131 LEU B O 1
ATOM 3774 N N . GLN B 1 132 ? -7.039 -40.156 -25.797 1 97.38 132 GLN B N 1
ATOM 3775 C CA . GLN B 1 132 ? -6.559 -40.312 -27.172 1 97.38 132 GLN B CA 1
ATOM 3776 C C . GLN B 1 132 ? -5.066 -40.625 -27.188 1 97.38 132 GLN B C 1
ATOM 3778 O O . GLN B 1 132 ? -4.633 -41.531 -27.922 1 97.38 132 GLN B O 1
ATOM 3783 N N . ILE B 1 133 ? -4.32 -39.906 -26.453 1 96.75 133 ILE B N 1
ATOM 3784 C CA . ILE B 1 133 ? -2.879 -40.125 -26.375 1 96.75 133 ILE B CA 1
ATOM 3785 C C . ILE B 1 133 ? -2.605 -41.5 -25.766 1 96.75 133 ILE B C 1
ATOM 3787 O O . ILE B 1 133 ? -1.771 -42.25 -26.266 1 96.75 133 ILE B O 1
ATOM 3791 N N . ASP B 1 134 ? -3.271 -41.812 -24.719 1 96.56 134 ASP B N 1
ATOM 3792 C CA . ASP B 1 134 ? -3.148 -43.094 -24.031 1 96.56 134 ASP B CA 1
ATOM 3793 C C . ASP B 1 134 ? -3.398 -44.25 -25 1 96.56 134 ASP B C 1
ATOM 3795 O O . ASP B 1 134 ? -2.629 -45.219 -25.031 1 96.56 134 ASP B O 1
ATOM 3799 N N . GLY B 1 135 ? -4.504 -44.156 -25.734 1 95 135 GLY B N 1
ATOM 3800 C CA . GLY B 1 135 ? -4.844 -45.188 -26.719 1 95 135 GLY B CA 1
ATOM 3801 C C . GLY B 1 135 ? -3.799 -45.344 -27.812 1 95 135 GLY B C 1
ATOM 3802 O O . GLY B 1 135 ? -3.469 -46.438 -28.219 1 95 135 GLY B O 1
ATOM 3803 N N . TYR B 1 136 ? -3.355 -44.219 -28.188 1 94.5 136 TYR B N 1
ATOM 3804 C CA . TYR B 1 136 ? -2.326 -44.219 -29.219 1 94.5 136 TYR B CA 1
ATOM 3805 C C . TYR B 1 136 ? -1.095 -45 -28.766 1 94.5 136 TYR B C 1
ATOM 3807 O O . TYR B 1 136 ? -0.541 -45.812 -29.516 1 94.5 136 TYR B O 1
ATOM 3815 N N . VAL B 1 137 ? -0.629 -44.781 -27.594 1 94.38 137 VAL B N 1
ATOM 3816 C CA . VAL B 1 137 ? 0.549 -45.438 -27.047 1 94.38 137 VAL B CA 1
ATOM 3817 C C . VAL B 1 137 ? 0.254 -46.938 -26.828 1 94.38 137 VAL B C 1
ATOM 3819 O O . VAL B 1 137 ? 1.092 -47.781 -27.125 1 94.38 137 VAL B O 1
ATOM 3822 N N . GLU B 1 138 ? -0.895 -47.156 -26.328 1 92.81 138 GLU B N 1
ATOM 3823 C CA . GLU B 1 138 ? -1.29 -48.531 -26.016 1 92.81 138 GLU B CA 1
ATOM 3824 C C . GLU B 1 138 ? -1.285 -49.406 -27.266 1 92.81 138 GLU B C 1
ATOM 3826 O O . GLU B 1 138 ? -1.106 -50.625 -27.172 1 92.81 138 GLU B O 1
ATOM 3831 N N . GLU B 1 139 ? -1.53 -48.844 -28.375 1 93.5 139 GLU B N 1
ATOM 3832 C CA . GLU B 1 139 ? -1.501 -49.594 -29.625 1 93.5 139 GLU B CA 1
ATOM 3833 C C . GLU B 1 139 ? -0.087 -50.062 -29.953 1 93.5 139 GLU B C 1
ATOM 3835 O O . GLU B 1 139 ? 0.094 -51.062 -30.672 1 93.5 139 GLU B O 1
ATOM 3840 N N . LYS B 1 140 ? 0.862 -49.375 -29.438 1 92.38 140 LYS B N 1
ATOM 3841 C CA . LYS B 1 140 ? 2.25 -49.625 -29.812 1 92.38 140 LYS B CA 1
ATOM 3842 C C . LYS B 1 140 ? 3.004 -50.344 -28.688 1 92.38 140 LYS B C 1
ATOM 3844 O O . LYS B 1 140 ? 3.967 -51.062 -28.922 1 92.38 140 LYS B O 1
ATOM 3849 N N . LEU B 1 141 ? 2.596 -50.062 -27.531 1 93.38 141 LEU B N 1
ATOM 3850 C CA . LEU B 1 141 ? 3.26 -50.594 -26.344 1 93.38 141 LEU B CA 1
ATOM 3851 C C . LEU B 1 141 ? 2.252 -51.25 -25.406 1 93.38 141 LEU B C 1
ATOM 3853 O O . LEU B 1 141 ? 1.085 -50.844 -25.375 1 93.38 141 LEU B O 1
ATOM 3857 N N . SER B 1 142 ? 2.746 -52.25 -24.625 1 94.06 142 SER B N 1
ATOM 3858 C CA . SER B 1 142 ? 1.871 -52.938 -23.688 1 94.06 142 SER B CA 1
ATOM 3859 C C . SER B 1 142 ? 2.023 -52.406 -22.281 1 94.06 142 SER B C 1
ATOM 3861 O O . SER B 1 142 ? 3.135 -52.344 -21.75 1 94.06 142 SER B O 1
ATOM 3863 N N . TYR B 1 143 ? 0.913 -52.062 -21.719 1 95.62 143 TYR B N 1
ATOM 3864 C CA . TYR B 1 143 ? 0.908 -51.531 -20.375 1 95.62 143 TYR B CA 1
ATOM 3865 C C . TYR B 1 143 ? 0.833 -52.625 -19.328 1 95.62 143 TYR B C 1
ATOM 3867 O O . TYR B 1 143 ? 0.298 -53.719 -19.594 1 95.62 143 TYR B O 1
ATOM 3875 N N . ALA B 1 144 ? 1.384 -52.344 -18.219 1 94.88 144 ALA B N 1
ATOM 3876 C CA . ALA B 1 144 ? 1.135 -53.156 -17.031 1 94.88 144 ALA B CA 1
ATOM 3877 C C . ALA B 1 144 ? -0.306 -53.031 -16.562 1 94.88 144 ALA B C 1
ATOM 3879 O O . ALA B 1 144 ? -0.689 -51.969 -16.031 1 94.88 144 ALA B O 1
ATOM 3880 N N . PHE B 1 145 ? -1.1 -54.031 -16.734 1 94.25 145 PHE B N 1
ATOM 3881 C CA . PHE B 1 145 ? -2.531 -54 -16.453 1 94.25 145 PHE B CA 1
ATOM 3882 C C . PHE B 1 145 ? -2.99 -55.312 -15.797 1 94.25 145 PHE B C 1
ATOM 3884 O O . PHE B 1 145 ? -2.543 -56.375 -16.188 1 94.25 145 PHE B O 1
ATOM 3891 N N . ASP B 1 146 ? -3.777 -55.156 -14.781 1 93.56 146 ASP B N 1
ATOM 3892 C CA . ASP B 1 146 ? -4.406 -56.281 -14.109 1 93.56 146 ASP B CA 1
ATOM 3893 C C . ASP B 1 146 ? -5.926 -56.25 -14.266 1 93.56 146 ASP B C 1
ATOM 3895 O O . ASP B 1 146 ? -6.543 -55.188 -14.062 1 93.56 146 ASP B O 1
ATOM 3899 N N . LYS B 1 147 ? -6.539 -57.312 -14.539 1 91.31 147 LYS B N 1
ATOM 3900 C CA . LYS B 1 147 ? -7.973 -57.344 -14.797 1 91.31 147 LYS B CA 1
ATOM 3901 C C . LYS B 1 147 ? -8.773 -56.938 -13.57 1 91.31 147 LYS B C 1
ATOM 3903 O O . LYS B 1 147 ? -9.844 -56.312 -13.695 1 91.31 147 LYS B O 1
ATOM 3908 N N . GLN B 1 148 ? -8.234 -57.156 -12.461 1 91.31 148 GLN B N 1
ATOM 3909 C CA . GLN B 1 148 ? -8.938 -56.875 -11.211 1 91.31 148 GLN B CA 1
ATOM 3910 C C . GLN B 1 148 ? -8.617 -55.469 -10.719 1 91.31 148 GLN B C 1
ATOM 3912 O O . GLN B 1 148 ? -9.492 -54.75 -10.211 1 91.31 148 GLN B O 1
ATOM 3917 N N . PHE B 1 149 ? -7.434 -55.031 -11 1 91.44 149 PHE B N 1
ATOM 3918 C CA . PHE B 1 149 ? -6.988 -53.812 -10.32 1 91.44 149 PHE B CA 1
ATOM 3919 C C . PHE B 1 149 ? -6.828 -52.656 -11.312 1 91.44 149 PHE B C 1
ATOM 3921 O O . PHE B 1 149 ? -6.695 -51.5 -10.906 1 91.44 149 PHE B O 1
ATOM 3928 N N . GLY B 1 150 ? -6.852 -53 -12.594 1 92.94 150 GLY B N 1
ATOM 3929 C CA . GLY B 1 150 ? -6.664 -51.969 -13.594 1 92.94 150 GLY B CA 1
ATOM 3930 C C . GLY B 1 150 ? -5.203 -51.719 -13.914 1 92.94 150 GLY B C 1
ATOM 3931 O O . GLY B 1 150 ? -4.395 -52.625 -13.953 1 92.94 150 GLY B O 1
ATOM 3932 N N . TYR B 1 151 ? -4.918 -50.531 -14.242 1 94.38 151 TYR B N 1
ATOM 3933 C CA . TYR B 1 151 ? -3.541 -50.156 -14.547 1 94.38 151 TYR B CA 1
ATOM 3934 C C . TYR B 1 151 ? -2.68 -50.156 -13.297 1 94.38 151 TYR B C 1
ATOM 3936 O O . TYR B 1 151 ? -3.072 -49.625 -12.258 1 94.38 151 TYR B O 1
ATOM 3944 N N . LEU B 1 152 ? -1.555 -50.781 -13.375 1 94.12 152 LEU B N 1
ATOM 3945 C CA . LEU B 1 152 ? -0.624 -50.844 -12.25 1 94.12 152 LEU B CA 1
ATOM 3946 C C . LEU B 1 152 ? 0.352 -49.688 -12.273 1 94.12 152 LEU B C 1
ATOM 3948 O O . LEU B 1 152 ? 0.952 -49.375 -13.305 1 94.12 152 LEU B O 1
ATOM 3952 N N . THR B 1 153 ? 0.429 -49 -11.172 1 93.12 153 THR B N 1
ATOM 3953 C CA . THR B 1 153 ? 1.265 -47.812 -11.078 1 93.12 153 THR B CA 1
ATOM 3954 C C . THR B 1 153 ? 2.23 -47.906 -9.898 1 93.12 153 THR B C 1
ATOM 3956 O O . THR B 1 153 ? 2.121 -48.812 -9.086 1 93.12 153 THR B O 1
ATOM 3959 N N . SER B 1 154 ? 3.203 -47.062 -9.867 1 91.12 154 SER B N 1
ATOM 3960 C CA . SER B 1 154 ? 4.195 -47.031 -8.797 1 91.12 154 SER B CA 1
ATOM 3961 C C . SER B 1 154 ? 3.557 -46.688 -7.457 1 91.12 154 SER B C 1
ATOM 3963 O O . SER B 1 154 ? 3.934 -47.219 -6.418 1 91.12 154 SER B O 1
ATOM 3965 N N . CYS B 1 155 ? 2.691 -45.75 -7.426 1 87.69 155 CYS B N 1
ATOM 3966 C CA . CYS B 1 155 ? 1.936 -45.375 -6.238 1 87.69 155 CYS B CA 1
ATOM 3967 C C . CYS B 1 155 ? 0.611 -46.125 -6.172 1 87.69 155 CYS B C 1
ATOM 3969 O O . CYS B 1 155 ? -0.227 -46 -7.066 1 87.69 155 CYS B O 1
ATOM 3971 N N . VAL B 1 156 ? 0.318 -46.781 -5.219 1 84.06 156 VAL B N 1
ATOM 3972 C CA . VAL B 1 156 ? -0.824 -47.656 -5.043 1 84.06 156 VAL B CA 1
ATOM 3973 C C . VAL B 1 156 ? -2.123 -46.875 -5.148 1 84.06 156 VAL B C 1
ATOM 3975 O O . VAL B 1 156 ? -3.133 -47.375 -5.637 1 84.06 156 VAL B O 1
ATOM 3978 N N . THR B 1 157 ? -2.023 -45.625 -4.773 1 82.44 157 THR B N 1
ATOM 3979 C CA . THR B 1 157 ? -3.23 -44.812 -4.754 1 82.44 157 THR B CA 1
ATOM 3980 C C . THR B 1 157 ? -3.695 -44.5 -6.176 1 82.44 157 THR B C 1
ATOM 3982 O O . THR B 1 157 ? -4.82 -44.031 -6.379 1 82.44 157 THR B O 1
ATOM 3985 N N . ASN B 1 158 ? -2.846 -44.75 -7.07 1 87.38 158 ASN B N 1
ATOM 3986 C CA . ASN B 1 158 ? -3.18 -44.438 -8.453 1 87.38 158 ASN B CA 1
ATOM 3987 C C . ASN B 1 158 ? -3.629 -45.656 -9.219 1 87.38 158 ASN B C 1
ATOM 3989 O O . ASN B 1 158 ? -3.975 -45.594 -10.398 1 87.38 158 ASN B O 1
ATOM 3993 N N . ILE B 1 159 ? -3.576 -46.812 -8.477 1 90.88 159 ILE B N 1
ATOM 3994 C CA . ILE B 1 159 ? -4 -48.031 -9.148 1 90.88 159 ILE B CA 1
ATOM 3995 C C . ILE B 1 159 ? -5.461 -47.906 -9.578 1 90.88 159 ILE B C 1
ATOM 3997 O O . ILE B 1 159 ? -6.246 -47.219 -8.93 1 90.88 159 ILE B O 1
ATOM 4001 N N . GLY B 1 160 ? -5.84 -48.656 -10.547 1 93.5 160 GLY B N 1
ATOM 4002 C CA . GLY B 1 160 ? -7.164 -48.531 -11.133 1 93.5 160 GLY B CA 1
ATOM 4003 C C . GLY B 1 160 ? -7.148 -47.812 -12.477 1 93.5 160 GLY B C 1
ATOM 4004 O O . GLY B 1 160 ? -6.512 -48.281 -13.422 1 93.5 160 GLY B O 1
ATOM 4005 N N . THR B 1 161 ? -7.707 -46.656 -12.492 1 93.25 161 THR B N 1
ATOM 4006 C CA . THR B 1 161 ? -7.688 -45.906 -13.742 1 93.25 161 THR B CA 1
ATOM 4007 C C . THR B 1 161 ? -6.332 -45.219 -13.938 1 93.25 161 THR B C 1
ATOM 4009 O O . THR B 1 161 ? -5.984 -44.844 -15.062 1 93.25 161 THR B O 1
ATOM 4012 N N . GLY B 1 162 ? -5.59 -44.969 -12.82 1 95 162 GLY B N 1
ATOM 4013 C CA . GLY B 1 162 ? -4.34 -44.25 -12.875 1 95 162 GLY B CA 1
ATOM 4014 C C . GLY B 1 162 ? -4.531 -42.781 -13.234 1 95 162 GLY B C 1
ATOM 4015 O O . GLY B 1 162 ? -3.627 -42.156 -13.781 1 95 162 GLY B O 1
ATOM 4016 N N . MET B 1 163 ? -5.758 -42.281 -13.023 1 96.5 163 MET B N 1
ATOM 4017 C CA . MET B 1 163 ? -6.078 -40.938 -13.477 1 96.5 163 MET B CA 1
ATOM 4018 C C . MET B 1 163 ? -6.254 -39.969 -12.289 1 96.5 163 MET B C 1
ATOM 4020 O O . MET B 1 163 ? -6.898 -40.344 -11.297 1 96.5 163 MET B O 1
ATOM 4024 N N . ARG B 1 164 ? -5.668 -38.875 -12.336 1 95.75 164 ARG B N 1
ATOM 4025 C CA . ARG B 1 164 ? -5.953 -37.75 -11.438 1 95.75 164 ARG B CA 1
ATOM 4026 C C . ARG B 1 164 ? -6.539 -36.594 -12.203 1 95.75 164 ARG B C 1
ATOM 4028 O O . ARG B 1 164 ? -5.945 -36.094 -13.18 1 95.75 164 ARG B O 1
ATOM 4035 N N . ALA B 1 165 ? -7.734 -36.25 -11.891 1 97.38 165 ALA B N 1
ATOM 4036 C CA . ALA B 1 165 ? -8.375 -35.062 -12.414 1 97.38 165 ALA B CA 1
ATOM 4037 C C . ALA B 1 165 ? -8.281 -33.906 -11.414 1 97.38 165 ALA B C 1
ATOM 4039 O O . ALA B 1 165 ? -8.492 -34.094 -10.211 1 97.38 165 ALA B O 1
ATOM 4040 N N . SER B 1 166 ? -7.934 -32.781 -11.883 1 96.69 166 SER B N 1
ATOM 4041 C CA . SER B 1 166 ? -7.824 -31.625 -10.977 1 96.69 166 SER B CA 1
ATOM 4042 C C . SER B 1 166 ? -8.32 -30.344 -11.633 1 96.69 166 SER B C 1
ATOM 4044 O O . SER B 1 166 ? -8.32 -30.234 -12.859 1 96.69 166 SER B O 1
ATOM 4046 N N . VAL B 1 167 ? -8.82 -29.453 -10.859 1 97.25 167 VAL B N 1
ATOM 4047 C CA . VAL B 1 167 ? -9.266 -28.141 -11.281 1 97.25 167 VAL B CA 1
ATOM 4048 C C . VAL B 1 167 ? -8.633 -27.062 -10.391 1 97.25 167 VAL B C 1
ATOM 4050 O O . VAL B 1 167 ? -8.664 -27.172 -9.164 1 97.25 167 VAL B O 1
ATOM 4053 N N . MET B 1 168 ? -7.969 -26.125 -10.977 1 94.88 168 MET B N 1
ATOM 4054 C CA . MET B 1 168 ? -7.398 -24.984 -10.266 1 94.88 168 MET B CA 1
ATOM 4055 C C . MET B 1 168 ? -8.391 -23.828 -10.211 1 94.88 168 MET B C 1
ATOM 4057 O O . MET B 1 168 ? -8.906 -23.406 -11.25 1 94.88 168 MET B O 1
ATOM 4061 N N . VAL B 1 169 ? -8.609 -23.297 -9.023 1 96.25 169 VAL B N 1
ATOM 4062 C CA . VAL B 1 169 ? -9.664 -22.297 -8.875 1 96.25 169 VAL B CA 1
ATOM 4063 C C . VAL B 1 169 ? -9.156 -21.141 -8.008 1 96.25 169 VAL B C 1
ATOM 4065 O O . VAL B 1 169 ? -8.289 -21.328 -7.156 1 96.25 169 VAL B O 1
ATOM 4068 N N . HIS B 1 170 ? -9.641 -19.969 -8.32 1 96.12 170 HIS B N 1
ATOM 4069 C CA . HIS B 1 170 ? -9.445 -18.766 -7.516 1 96.12 170 HIS B CA 1
ATOM 4070 C C . HIS B 1 170 ? -10.688 -18.453 -6.68 1 96.12 170 HIS B C 1
ATOM 4072 O O . HIS B 1 170 ? -11.727 -18.062 -7.223 1 96.12 170 HIS B O 1
ATOM 4078 N N . LEU B 1 171 ? -10.578 -18.547 -5.305 1 96.88 171 LEU B N 1
ATOM 4079 C CA . LEU B 1 171 ? -11.766 -18.5 -4.449 1 96.88 171 LEU B CA 1
ATOM 4080 C C . LEU B 1 171 ? -11.625 -17.391 -3.402 1 96.88 171 LEU B C 1
ATOM 4082 O O . LEU B 1 171 ? -11.828 -17.641 -2.211 1 96.88 171 LEU B O 1
ATOM 4086 N N . PRO B 1 172 ? -11.367 -16.156 -3.797 1 96.31 172 PRO B N 1
ATOM 4087 C CA . PRO B 1 172 ? -11.18 -15.078 -2.818 1 96.31 172 PRO B CA 1
ATOM 4088 C C . PRO B 1 172 ? -12.461 -14.734 -2.061 1 96.31 172 PRO B C 1
ATOM 4090 O O . PRO B 1 172 ? -12.406 -14.328 -0.899 1 96.31 172 PRO B O 1
ATOM 4093 N N . GLY B 1 173 ? -13.625 -14.859 -2.732 1 96.5 173 GLY B N 1
ATOM 4094 C CA . GLY B 1 173 ? -14.891 -14.594 -2.061 1 96.5 173 GLY B CA 1
ATOM 4095 C C . GLY B 1 173 ? -15.125 -15.492 -0.858 1 96.5 173 GLY B C 1
ATOM 4096 O O . GLY B 1 173 ? -15.43 -15.008 0.234 1 96.5 173 GLY B O 1
ATOM 4097 N N . LEU B 1 174 ? -14.969 -16.766 -1.108 1 96.38 174 LEU B N 1
ATOM 4098 C CA . LEU B 1 174 ? -15.164 -17.734 -0.045 1 96.38 174 LEU B CA 1
ATOM 4099 C C . LEU B 1 174 ? -14.156 -17.547 1.077 1 96.38 174 LEU B C 1
ATOM 4101 O O . LEU B 1 174 ? -14.484 -17.703 2.254 1 96.38 174 LEU B O 1
ATOM 4105 N N . VAL B 1 175 ? -12.93 -17.188 0.728 1 94.5 175 VAL B N 1
ATOM 4106 C CA . VAL B 1 175 ? -11.883 -16.969 1.72 1 94.5 175 VAL B CA 1
ATOM 4107 C C . VAL B 1 175 ? -12.219 -15.727 2.553 1 94.5 175 VAL B C 1
ATOM 4109 O O . VAL B 1 175 ? -12.195 -15.773 3.785 1 94.5 175 VAL B O 1
ATOM 4112 N N . THR B 1 176 ? -12.547 -14.641 1.893 1 93.38 176 THR B N 1
ATOM 4113 C CA . THR B 1 176 ? -12.766 -13.352 2.555 1 93.38 176 THR B CA 1
ATOM 4114 C C . THR B 1 176 ? -14.016 -13.406 3.43 1 93.38 176 THR B C 1
ATOM 4116 O O . THR B 1 176 ? -14.062 -12.781 4.492 1 93.38 176 THR B O 1
ATOM 4119 N N . THR B 1 177 ? -15.031 -14.133 3.023 1 94 177 THR B N 1
ATOM 4120 C CA . THR B 1 177 ? -16.266 -14.242 3.793 1 94 177 THR B CA 1
ATOM 4121 C C . THR B 1 177 ? -16.156 -15.344 4.84 1 94 177 THR B C 1
ATOM 4123 O O . THR B 1 177 ? -17.141 -15.703 5.477 1 94 177 THR B O 1
ATOM 4126 N N . LYS B 1 178 ? -14.969 -16.047 4.949 1 92.56 178 LYS B N 1
ATOM 4127 C CA . LYS B 1 178 ? -14.641 -17.062 5.949 1 92.56 178 LYS B CA 1
ATOM 4128 C C . LYS B 1 178 ? -15.516 -18.297 5.777 1 92.56 178 LYS B C 1
ATOM 4130 O O . LYS B 1 178 ? -15.875 -18.953 6.762 1 92.56 178 LYS B O 1
ATOM 4135 N N . ARG B 1 179 ? -15.852 -18.578 4.602 1 94.12 179 ARG B N 1
ATOM 4136 C CA . ARG B 1 179 ? -16.672 -19.75 4.309 1 94.12 179 ARG B CA 1
ATOM 4137 C C . ARG B 1 179 ? -15.844 -20.875 3.713 1 94.12 179 ARG B C 1
ATOM 4139 O O . ARG B 1 179 ? -16.328 -21.984 3.525 1 94.12 179 ARG B O 1
ATOM 4146 N N . ILE B 1 180 ? -14.625 -20.672 3.434 1 93.88 180 ILE B N 1
ATOM 4147 C CA . ILE B 1 180 ? -13.773 -21.578 2.684 1 93.88 180 ILE B CA 1
ATOM 4148 C C . ILE B 1 180 ? -13.609 -22.891 3.459 1 93.88 180 ILE B C 1
ATOM 4150 O O . ILE B 1 180 ? -13.586 -23.969 2.867 1 93.88 180 ILE B O 1
ATOM 4154 N N . LYS B 1 181 ? -13.508 -22.797 4.762 1 92.31 181 LYS B N 1
ATOM 4155 C CA . LYS B 1 181 ? -13.281 -23.984 5.57 1 92.31 181 LYS B CA 1
ATOM 4156 C C . LYS B 1 181 ? -14.453 -24.969 5.441 1 92.31 181 LYS B C 1
ATOM 4158 O O . LYS B 1 181 ? -14.242 -26.156 5.246 1 92.31 181 LYS B O 1
ATOM 4163 N N . SER B 1 182 ? -15.656 -24.438 5.578 1 94.56 182 SER B N 1
ATOM 4164 C CA . SER B 1 182 ? -16.844 -25.281 5.461 1 94.56 182 SER B CA 1
ATOM 4165 C C . SER B 1 182 ? -16.953 -25.906 4.074 1 94.56 182 SER B C 1
ATOM 4167 O O . SER B 1 182 ? -17.328 -27.078 3.938 1 94.56 182 SER B O 1
ATOM 4169 N N . VAL B 1 183 ? -16.562 -25.141 3.061 1 94.25 183 VAL B N 1
ATOM 4170 C CA . VAL B 1 183 ? -16.625 -25.641 1.687 1 94.25 183 VAL B CA 1
ATOM 4171 C C . VAL B 1 183 ? -15.594 -26.75 1.488 1 94.25 183 VAL B C 1
ATOM 4173 O O . VAL B 1 183 ? -15.891 -27.766 0.86 1 94.25 183 VAL B O 1
ATOM 4176 N N . ILE B 1 184 ? -14.414 -26.578 2.039 1 92.31 184 ILE B N 1
ATOM 4177 C CA . ILE B 1 184 ? -13.359 -27.578 1.932 1 92.31 184 ILE B CA 1
ATOM 4178 C C . ILE B 1 184 ? -13.805 -28.875 2.607 1 92.31 184 ILE B C 1
ATOM 4180 O O . ILE B 1 184 ? -13.594 -29.969 2.068 1 92.31 184 ILE B O 1
ATOM 4184 N N . GLU B 1 185 ? -14.43 -28.781 3.73 1 94.12 185 GLU B N 1
ATOM 4185 C CA . GLU B 1 185 ? -14.914 -29.953 4.449 1 94.12 185 GLU B CA 1
ATOM 4186 C C . GLU B 1 185 ? -15.984 -30.688 3.643 1 94.12 185 GLU B C 1
ATOM 4188 O O . GLU B 1 185 ? -15.992 -31.922 3.584 1 94.12 185 GLU B O 1
ATOM 4193 N N . ALA B 1 186 ? -16.844 -29.922 3.084 1 93.88 186 ALA B N 1
ATOM 4194 C CA . ALA B 1 186 ? -17.891 -30.516 2.256 1 93.88 186 ALA B CA 1
ATOM 4195 C C . ALA B 1 186 ? -17.297 -31.266 1.063 1 93.88 186 ALA B C 1
ATOM 4197 O O . ALA B 1 186 ? -17.734 -32.375 0.722 1 93.88 186 ALA B O 1
ATOM 4198 N N . ILE B 1 187 ? -16.281 -30.672 0.39 1 94.19 187 ILE B N 1
ATOM 4199 C CA . ILE B 1 187 ? -15.609 -31.25 -0.76 1 94.19 187 ILE B CA 1
ATOM 4200 C C . ILE B 1 187 ? -14.945 -32.562 -0.35 1 94.19 187 ILE B C 1
ATOM 4202 O O . ILE B 1 187 ? -15.055 -33.562 -1.059 1 94.19 187 ILE B O 1
ATOM 4206 N N . ARG B 1 188 ? -14.352 -32.531 0.788 1 91.75 188 ARG B N 1
ATOM 4207 C CA . ARG B 1 188 ? -13.672 -33.719 1.3 1 91.75 188 ARG B CA 1
ATOM 4208 C C . ARG B 1 188 ? -14.664 -34.844 1.553 1 91.75 188 ARG B C 1
ATOM 4210 O O . ARG B 1 188 ? -14.375 -36 1.25 1 91.75 188 ARG B O 1
ATOM 4217 N N . SER B 1 189 ? -15.773 -34.531 2.09 1 93.12 189 SER B N 1
ATOM 4218 C CA . SER B 1 189 ? -16.797 -35.531 2.381 1 93.12 189 SER B CA 1
ATOM 4219 C C . SER B 1 189 ? -17.312 -36.188 1.103 1 93.12 189 SER B C 1
ATOM 4221 O O . SER B 1 189 ? -17.828 -37.281 1.138 1 93.12 189 SER B O 1
ATOM 4223 N N . LEU B 1 190 ? -17.156 -35.5 0.034 1 91.38 190 LEU B N 1
ATOM 4224 C CA . LEU B 1 190 ? -17.625 -36 -1.246 1 91.38 190 LEU B CA 1
ATOM 4225 C C . LEU B 1 190 ? -16.531 -36.812 -1.933 1 91.38 190 LEU B C 1
ATOM 4227 O O . LEU B 1 190 ? -16.719 -37.312 -3.053 1 91.38 190 LEU B O 1
ATOM 4231 N N . GLY B 1 191 ? -15.375 -36.938 -1.302 1 88.62 191 GLY B N 1
ATOM 4232 C CA . GLY B 1 191 ? -14.328 -37.812 -1.82 1 88.62 191 GLY B CA 1
ATOM 4233 C C . GLY B 1 191 ? -13.305 -37.094 -2.66 1 88.62 191 GLY B C 1
ATOM 4234 O O . GLY B 1 191 ? -12.594 -37.688 -3.467 1 88.62 191 GLY B O 1
ATOM 4235 N N . PHE B 1 192 ? -13.25 -35.781 -2.51 1 94 192 PHE B N 1
ATOM 4236 C CA . PHE B 1 192 ? -12.281 -34.969 -3.238 1 94 192 PHE B CA 1
ATOM 4237 C C . PHE B 1 192 ? -11.312 -34.281 -2.275 1 94 192 PHE B C 1
ATOM 4239 O O . PHE B 1 192 ? -11.555 -34.25 -1.068 1 94 192 PHE B O 1
ATOM 4246 N N . VAL B 1 193 ? -10.195 -33.906 -2.816 1 92.56 193 VAL B N 1
ATOM 4247 C CA . VAL B 1 193 ? -9.156 -33.25 -2.021 1 92.56 193 VAL B CA 1
ATOM 4248 C C . VAL B 1 193 ? -8.969 -31.812 -2.492 1 92.56 193 VAL B C 1
ATOM 4250 O O . VAL B 1 193 ? -9.047 -31.531 -3.689 1 92.56 193 VAL B O 1
ATOM 4253 N N . VAL B 1 194 ? -8.797 -30.938 -1.552 1 92.31 194 VAL B N 1
ATOM 4254 C CA . VAL B 1 194 ? -8.5 -29.547 -1.847 1 92.31 194 VAL B CA 1
ATOM 4255 C C . VAL B 1 194 ? -7.086 -29.203 -1.37 1 92.31 194 VAL B C 1
ATOM 4257 O O . VAL B 1 194 ? -6.75 -29.422 -0.204 1 92.31 194 VAL B O 1
ATOM 4260 N N . ARG B 1 195 ? -6.301 -28.75 -2.252 1 87.81 195 ARG B N 1
ATOM 4261 C CA . ARG B 1 195 ? -4.949 -28.297 -1.921 1 87.81 195 ARG B CA 1
ATOM 4262 C C . ARG B 1 195 ? -4.754 -26.828 -2.275 1 87.81 195 ARG B C 1
ATOM 4264 O O . ARG B 1 195 ? -5.324 -26.344 -3.252 1 87.81 195 ARG B O 1
ATOM 4271 N N . GLY B 1 196 ? -4.062 -26.031 -1.509 1 77.06 196 GLY B N 1
ATOM 4272 C CA . GLY B 1 196 ? -3.707 -24.656 -1.814 1 77.06 196 GLY B CA 1
ATOM 4273 C C . GLY B 1 196 ? -2.408 -24.531 -2.586 1 77.06 196 GLY B C 1
ATOM 4274 O O . GLY B 1 196 ? -1.529 -25.391 -2.475 1 77.06 196 GLY B O 1
ATOM 4275 N N . ILE B 1 197 ? -2.482 -23.766 -3.635 1 59.19 197 ILE B N 1
ATOM 4276 C CA . ILE B 1 197 ? -1.242 -23.453 -4.34 1 59.19 197 ILE B CA 1
ATOM 4277 C C . ILE B 1 197 ? -0.4 -22.5 -3.506 1 59.19 197 ILE B C 1
ATOM 4279 O O . ILE B 1 197 ? -0.885 -21.438 -3.084 1 59.19 197 ILE B O 1
ATOM 4283 N N . TYR B 1 198 ? 0.814 -22.844 -3.104 1 53.56 198 TYR B N 1
ATOM 4284 C CA . TYR B 1 198 ? 1.828 -22.203 -2.264 1 53.56 198 TYR B CA 1
ATOM 4285 C C . TYR B 1 198 ? 1.442 -22.281 -0.792 1 53.56 198 TYR B C 1
ATOM 4287 O O . TYR B 1 198 ? 2.08 -21.656 0.056 1 53.56 198 TYR B O 1
ATOM 4295 N N . GLY B 1 199 ? 0.409 -23.172 -0.301 1 40.66 199 GLY B N 1
ATOM 4296 C CA . GLY B 1 199 ? -0.293 -23.297 0.966 1 40.66 199 GLY B CA 1
ATOM 4297 C C . GLY B 1 199 ? 0.407 -24.219 1.944 1 40.66 199 GLY B C 1
ATOM 4298 O O . GLY B 1 199 ? -0.212 -24.719 2.887 1 40.66 199 GLY B O 1
ATOM 4299 N N . GLU B 1 200 ? 1.407 -25.094 2.162 1 34.47 200 GLU B N 1
ATOM 4300 C CA . GLU B 1 200 ? 1.323 -26.109 3.209 1 34.47 200 GLU B CA 1
ATOM 4301 C C . GLU B 1 200 ? 1.181 -25.469 4.586 1 34.47 200 GLU B C 1
ATOM 4303 O O . GLU B 1 200 ? 1.999 -24.641 4.977 1 34.47 200 GLU B O 1
ATOM 4308 N N . GLY B 1 201 ? -0.004 -25.5 5.504 1 38.91 201 GLY B N 1
ATOM 4309 C CA . GLY B 1 201 ? -0.527 -25.125 6.805 1 38.91 201 GLY B CA 1
ATOM 4310 C C . GLY B 1 201 ? -1.124 -23.734 6.828 1 38.91 201 GLY B C 1
ATOM 4311 O O . GLY B 1 201 ? -1.998 -23.438 7.648 1 38.91 201 GLY B O 1
ATOM 4312 N N . SER B 1 202 ? -0.6 -22.734 6.57 1 41.28 202 SER B N 1
ATOM 4313 C CA . SER B 1 202 ? -1.102 -21.375 6.711 1 41.28 202 SER B CA 1
ATOM 4314 C C . SER B 1 202 ? -1.939 -20.969 5.504 1 41.28 202 SER B C 1
ATOM 4316 O O . SER B 1 202 ? -1.824 -21.562 4.43 1 41.28 202 SER B O 1
ATOM 4318 N N . LEU B 1 203 ? -3.225 -20.484 5.539 1 47.72 203 LEU B N 1
ATOM 4319 C CA . LEU B 1 203 ? -4.121 -19.891 4.543 1 47.72 203 LEU B CA 1
ATOM 4320 C C . LEU B 1 203 ? -3.344 -19.438 3.312 1 47.72 203 LEU B C 1
ATOM 4322 O O . LEU B 1 203 ? -2.311 -18.781 3.432 1 47.72 203 LEU B O 1
ATOM 4326 N N . PRO B 1 204 ? -3.74 -20.203 2.047 1 53.62 204 PRO B N 1
ATOM 4327 C CA . PRO B 1 204 ? -2.998 -19.891 0.821 1 53.62 204 PRO B CA 1
ATOM 4328 C C . PRO B 1 204 ? -2.873 -18.391 0.563 1 53.62 204 PRO B C 1
ATOM 4330 O O . PRO B 1 204 ? -3.85 -17.656 0.704 1 53.62 204 PRO B O 1
ATOM 4333 N N . ALA B 1 205 ? -1.748 -17.828 0.45 1 63.03 205 ALA B N 1
ATOM 4334 C CA . ALA B 1 205 ? -1.364 -16.453 0.17 1 63.03 205 ALA B CA 1
ATOM 4335 C C . ALA B 1 205 ? -2.061 -15.93 -1.085 1 63.03 205 ALA B C 1
ATOM 4337 O O . ALA B 1 205 ? -2.279 -14.727 -1.228 1 63.03 205 ALA B O 1
ATOM 4338 N N . SER B 1 206 ? -2.789 -16.844 -2.008 1 81.88 206 SER B N 1
ATOM 4339 C CA . SER B 1 206 ? -3.279 -16.359 -3.293 1 81.88 206 SER B CA 1
ATOM 4340 C C . SER B 1 206 ? -4.738 -16.75 -3.512 1 81.88 206 SER B C 1
ATOM 4342 O O . SER B 1 206 ? -5.332 -16.406 -4.535 1 81.88 206 SER B O 1
ATOM 4344 N N . SER B 1 207 ? -5.43 -17.359 -2.461 1 91.5 207 SER B N 1
ATOM 4345 C CA . SER B 1 207 ? -6.793 -17.859 -2.598 1 91.5 207 SER B CA 1
ATOM 4346 C C . SER B 1 207 ? -6.934 -18.766 -3.824 1 91.5 207 SER B C 1
ATOM 4348 O O . SER B 1 207 ? -7.984 -18.781 -4.469 1 91.5 207 SER B O 1
ATOM 4350 N N . ILE B 1 208 ? -5.859 -19.344 -4.309 1 92.88 208 ILE B N 1
ATOM 4351 C CA . ILE B 1 208 ? -5.875 -20.328 -5.387 1 92.88 208 ILE B CA 1
ATOM 4352 C C . ILE B 1 208 ? -5.793 -21.734 -4.805 1 92.88 208 ILE B C 1
ATOM 4354 O O . ILE B 1 208 ? -4.973 -22 -3.924 1 92.88 208 ILE B O 1
ATOM 4358 N N . PHE B 1 209 ? -6.676 -22.562 -5.32 1 93.56 209 PHE B N 1
ATOM 4359 C CA . PHE B 1 209 ? -6.785 -23.922 -4.812 1 93.56 209 PHE B CA 1
ATOM 4360 C C . PHE B 1 209 ? -6.836 -24.922 -5.961 1 93.56 209 PHE B C 1
ATOM 4362 O O . PHE B 1 209 ? -7.152 -24.562 -7.094 1 93.56 209 PHE B O 1
ATOM 4369 N N . GLN B 1 210 ? -6.461 -26.109 -5.609 1 93.44 210 GLN B N 1
ATOM 4370 C CA . GLN B 1 210 ? -6.609 -27.234 -6.531 1 93.44 210 GLN B CA 1
ATOM 4371 C C . GLN B 1 210 ? -7.547 -28.297 -5.957 1 93.44 210 GLN B C 1
ATOM 4373 O O . GLN B 1 210 ? -7.348 -28.766 -4.836 1 93.44 210 GLN B O 1
ATOM 4378 N N . VAL B 1 211 ? -8.539 -28.625 -6.672 1 95.62 211 VAL B N 1
ATOM 4379 C CA . VAL B 1 211 ? -9.477 -29.672 -6.281 1 95.62 211 VAL B CA 1
ATOM 4380 C C . VAL B 1 211 ? -9.266 -30.906 -7.16 1 95.62 211 VAL B C 1
ATOM 4382 O O . VAL B 1 211 ? -9.258 -30.797 -8.391 1 95.62 211 VAL B O 1
ATOM 4385 N N . SER B 1 212 ? -9.062 -32.031 -6.566 1 95.94 212 SER B N 1
ATOM 4386 C CA . SER B 1 212 ? -8.766 -33.219 -7.344 1 95.94 212 SER B CA 1
ATOM 4387 C C . SER B 1 212 ? -9.406 -34.438 -6.719 1 95.94 212 SER B C 1
ATOM 4389 O O . SER B 1 212 ? -9.852 -34.406 -5.57 1 95.94 212 SER B O 1
ATOM 4391 N N . ASN B 1 213 ? -9.562 -35.469 -7.461 1 94.12 213 ASN B N 1
ATOM 4392 C CA . ASN B 1 213 ? -10.102 -36.75 -6.949 1 94.12 213 ASN B CA 1
ATOM 4393 C C . ASN B 1 213 ? -9.07 -37.5 -6.109 1 94.12 213 ASN B C 1
ATOM 4395 O O . ASN B 1 213 ? -7.867 -37.375 -6.359 1 94.12 213 ASN B O 1
ATOM 4399 N N . GLN B 1 214 ? -9.57 -38.219 -5.227 1 87.12 214 GLN B N 1
ATOM 4400 C CA . GLN B 1 214 ? -8.719 -39.031 -4.367 1 87.12 214 GLN B CA 1
ATOM 4401 C C . GLN B 1 214 ? -8.75 -40.5 -4.797 1 87.12 214 GLN B C 1
ATOM 4403 O O . GLN B 1 214 ? -7.742 -41.219 -4.688 1 87.12 214 GLN B O 1
ATOM 4408 N N . VAL B 1 215 ? -9.828 -40.875 -5.312 1 84.19 215 VAL B N 1
ATOM 4409 C CA . VAL B 1 215 ? -10.047 -42.312 -5.574 1 84.19 215 VAL B CA 1
ATOM 4410 C C . VAL B 1 215 ? -9.898 -42.594 -7.07 1 84.19 215 VAL B C 1
ATOM 4412 O O . VAL B 1 215 ? -10.438 -41.844 -7.902 1 84.19 215 VAL B O 1
ATOM 4415 N N . THR B 1 216 ? -9.156 -43.594 -7.391 1 87.25 216 THR B N 1
ATOM 4416 C CA . THR B 1 216 ? -8.922 -43.938 -8.789 1 87.25 216 THR B CA 1
ATOM 4417 C C . THR B 1 216 ? -9.398 -45.375 -9.062 1 87.25 216 THR B C 1
ATOM 4419 O O . THR B 1 216 ? -9.414 -45.812 -10.211 1 87.25 216 THR B O 1
ATOM 4422 N N . LEU B 1 217 ? -9.766 -46.062 -7.953 1 87.62 217 LEU B N 1
ATOM 4423 C CA . LEU B 1 217 ? -10.234 -47.469 -8.078 1 87.62 217 LEU B CA 1
ATOM 4424 C C . LEU B 1 217 ? -11.758 -47.531 -8 1 87.62 217 LEU B C 1
ATOM 4426 O O . LEU B 1 217 ? -12.367 -46.812 -7.188 1 87.62 217 LEU B O 1
ATOM 4430 N N . GLY B 1 218 ? -12.375 -48.344 -8.789 1 85.38 218 GLY B N 1
ATOM 4431 C CA . GLY B 1 218 ? -13.797 -48.625 -8.672 1 85.38 218 GLY B CA 1
ATOM 4432 C C . GLY B 1 218 ? -14.656 -47.625 -9.453 1 85.38 218 GLY B C 1
ATOM 4433 O O . GLY B 1 218 ? -15.883 -47.719 -9.422 1 85.38 218 GLY B O 1
ATOM 4434 N N . LYS B 1 219 ? -14.07 -46.688 -10.031 1 89.56 219 LYS B N 1
ATOM 4435 C CA . LYS B 1 219 ? -14.766 -45.719 -10.891 1 89.56 219 LYS B CA 1
ATOM 4436 C C . LYS B 1 219 ? -14.109 -45.656 -12.266 1 89.56 219 LYS B C 1
ATOM 4438 O O . LYS B 1 219 ? -12.914 -45.906 -12.406 1 89.56 219 LYS B O 1
ATOM 4443 N N . THR B 1 220 ? -14.906 -45.281 -13.227 1 93.69 220 THR B N 1
ATOM 4444 C CA . THR B 1 220 ? -14.352 -45.062 -14.555 1 93.69 220 THR B CA 1
ATOM 4445 C C . THR B 1 220 ? -13.82 -43.625 -14.664 1 93.69 220 THR B C 1
ATOM 4447 O O . THR B 1 220 ? -14.156 -42.75 -13.852 1 93.69 220 THR B O 1
ATOM 4450 N N . GLU B 1 221 ? -12.984 -43.469 -15.617 1 96.19 221 GLU B N 1
ATOM 4451 C CA . GLU B 1 221 ? -12.453 -42.125 -15.875 1 96.19 221 GLU B CA 1
ATOM 4452 C C . GLU B 1 221 ? -13.586 -41.125 -16.078 1 96.19 221 GLU B C 1
ATOM 4454 O O . GLU B 1 221 ? -13.555 -40 -15.523 1 96.19 221 GLU B O 1
ATOM 4459 N N . THR B 1 222 ? -14.594 -41.469 -16.828 1 97.19 222 THR B N 1
ATOM 4460 C CA . THR B 1 222 ? -15.719 -40.594 -17.141 1 97.19 222 THR B CA 1
ATOM 4461 C C . THR B 1 222 ? -16.516 -40.281 -15.875 1 97.19 222 THR B C 1
ATOM 4463 O O . THR B 1 222 ? -16.938 -39.125 -15.68 1 97.19 222 THR B O 1
ATOM 4466 N N . GLU B 1 223 ? -16.703 -41.219 -15.031 1 96.12 223 GLU B N 1
ATOM 4467 C CA . GLU B 1 223 ? -17.422 -41.031 -13.781 1 96.12 223 GLU B CA 1
ATOM 4468 C C . GLU B 1 223 ? -16.688 -40.031 -12.875 1 96.12 223 GLU B C 1
ATOM 4470 O O . GLU B 1 223 ? -17.297 -39.156 -12.258 1 96.12 223 GLU B O 1
ATOM 4475 N N . ILE B 1 224 ? -15.391 -40.219 -12.773 1 95.88 224 ILE B N 1
ATOM 4476 C CA . ILE B 1 224 ? -14.578 -39.312 -11.953 1 95.88 224 ILE B CA 1
ATOM 4477 C C . ILE B 1 224 ? -14.727 -37.875 -12.438 1 95.88 224 ILE B C 1
ATOM 4479 O O . ILE B 1 224 ? -14.961 -36.969 -11.641 1 95.88 224 ILE B O 1
ATOM 4483 N N . VAL B 1 225 ? -14.617 -37.688 -13.742 1 97.69 225 VAL B N 1
ATOM 4484 C CA . VAL B 1 225 ? -14.688 -36.344 -14.352 1 97.69 225 VAL B CA 1
ATOM 4485 C C . VAL B 1 225 ? -16.094 -35.781 -14.164 1 97.69 225 VAL B C 1
ATOM 4487 O O . VAL B 1 225 ? -16.25 -34.594 -13.883 1 97.69 225 VAL B O 1
ATOM 4490 N N . GLU B 1 226 ? -17.109 -36.594 -14.344 1 97.5 226 GLU B N 1
ATOM 4491 C CA . GLU B 1 226 ? -18.484 -36.156 -14.133 1 97.5 226 GLU B CA 1
ATOM 4492 C C . GLU B 1 226 ? -18.703 -35.688 -12.695 1 97.5 226 GLU B C 1
ATOM 4494 O O . GLU B 1 226 ? -19.266 -34.625 -12.469 1 97.5 226 GLU B O 1
ATOM 4499 N N . ASP B 1 227 ? -18.266 -36.469 -11.742 1 96.62 227 ASP B N 1
ATOM 4500 C CA . ASP B 1 227 ? -18.422 -36.156 -10.328 1 96.62 227 ASP B CA 1
ATOM 4501 C C . ASP B 1 227 ? -17.688 -34.844 -9.984 1 96.62 227 ASP B C 1
ATOM 4503 O O . ASP B 1 227 ? -18.25 -33.969 -9.312 1 96.62 227 ASP B O 1
ATOM 4507 N N . LEU B 1 228 ? -16.438 -34.781 -10.406 1 97.88 228 LEU B N 1
ATOM 4508 C CA . LEU B 1 228 ? -15.648 -33.594 -10.109 1 97.88 228 LEU B CA 1
ATOM 4509 C C . LEU B 1 228 ? -16.266 -32.344 -10.75 1 97.88 228 LEU B C 1
ATOM 4511 O O . LEU B 1 228 ? -16.312 -31.281 -10.133 1 97.88 228 LEU B O 1
ATOM 4515 N N . THR B 1 229 ? -16.734 -32.469 -11.977 1 98.19 229 THR B N 1
ATOM 4516 C CA . THR B 1 229 ? -17.375 -31.359 -12.664 1 98.19 229 THR B CA 1
ATOM 4517 C C . THR B 1 229 ? -18.578 -30.859 -11.883 1 98.19 229 THR B C 1
ATOM 4519 O O . THR B 1 229 ? -18.766 -29.656 -11.719 1 98.19 229 THR B O 1
ATOM 4522 N N . GLN B 1 230 ? -19.344 -31.766 -11.375 1 97.25 230 GLN B N 1
ATOM 4523 C CA . GLN B 1 230 ? -20.531 -31.406 -10.609 1 97.25 230 GLN B CA 1
ATOM 4524 C C . GLN B 1 230 ? -20.156 -30.656 -9.328 1 97.25 230 GLN B C 1
ATOM 4526 O O . GLN B 1 230 ? -20.781 -29.656 -8.984 1 97.25 230 GLN B O 1
ATOM 4531 N N . VAL B 1 231 ? -19.219 -31.156 -8.656 1 97.19 231 VAL B N 1
ATOM 4532 C CA . VAL B 1 231 ? -18.734 -30.531 -7.43 1 97.19 231 VAL B CA 1
ATOM 4533 C C . VAL B 1 231 ? -18.234 -29.125 -7.738 1 97.19 231 VAL B C 1
ATOM 4535 O O . VAL B 1 231 ? -18.516 -28.172 -7 1 97.19 231 VAL B O 1
ATOM 4538 N N . MET B 1 232 ? -17.5 -29 -8.812 1 98 232 MET B N 1
ATOM 4539 C CA . MET B 1 232 ? -16.922 -27.719 -9.195 1 98 232 MET B CA 1
ATOM 4540 C C . MET B 1 232 ? -18.016 -26.703 -9.516 1 98 232 MET B C 1
ATOM 4542 O O . MET B 1 232 ? -17.875 -25.516 -9.203 1 98 232 MET B O 1
ATOM 4546 N N . GLU B 1 233 ? -19.062 -27.172 -10.195 1 97.88 233 GLU B N 1
ATOM 4547 C CA . GLU B 1 233 ? -20.172 -26.266 -10.492 1 97.88 233 GLU B CA 1
ATOM 4548 C C . GLU B 1 233 ? -20.766 -25.672 -9.219 1 97.88 233 GLU B C 1
ATOM 4550 O O . GLU B 1 233 ? -21.109 -24.484 -9.188 1 97.88 233 GLU B O 1
ATOM 4555 N N . GLN B 1 234 ? -20.797 -26.453 -8.18 1 97.12 234 GLN B N 1
ATOM 4556 C CA . GLN B 1 234 ? -21.297 -25.969 -6.895 1 97.12 234 GLN B CA 1
ATOM 4557 C C . GLN B 1 234 ? -20.328 -24.969 -6.27 1 97.12 234 GLN B C 1
ATOM 4559 O O . GLN B 1 234 ? -20.766 -23.938 -5.734 1 97.12 234 GLN B O 1
ATOM 4564 N N . ILE B 1 235 ? -19.094 -25.266 -6.328 1 97.5 235 ILE B N 1
ATOM 4565 C CA . ILE B 1 235 ? -18.062 -24.391 -5.766 1 97.5 235 ILE B CA 1
ATOM 4566 C C . ILE B 1 235 ? -18.094 -23.047 -6.484 1 97.5 235 ILE B C 1
ATOM 4568 O O . ILE B 1 235 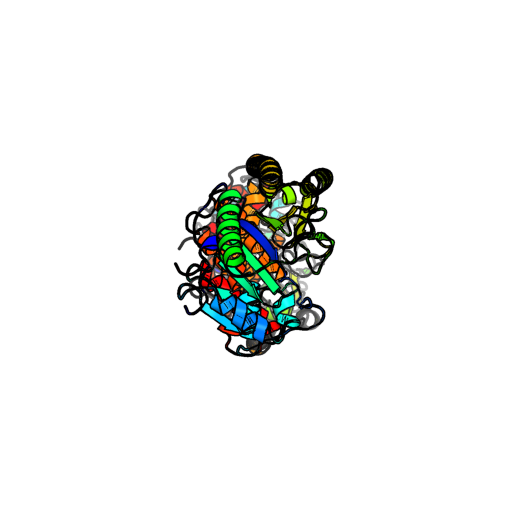? -18.016 -22 -5.844 1 97.5 235 ILE B O 1
ATOM 4572 N N . ILE B 1 236 ? -18.172 -23.141 -7.801 1 98.31 236 ILE B N 1
ATOM 4573 C CA . ILE B 1 236 ? -18.219 -21.953 -8.633 1 98.31 236 ILE B CA 1
ATOM 4574 C C . ILE B 1 236 ? -19.406 -21.078 -8.227 1 98.31 236 ILE B C 1
ATOM 4576 O O . ILE B 1 236 ? -19.266 -19.875 -8.047 1 98.31 236 ILE B O 1
ATOM 4580 N N . MET B 1 237 ? -20.562 -21.719 -8.07 1 97.88 237 MET B N 1
ATOM 4581 C CA . MET B 1 237 ? -21.766 -20.984 -7.672 1 97.88 237 MET B CA 1
ATOM 4582 C C . MET B 1 237 ? -21.594 -20.344 -6.305 1 97.88 237 MET B C 1
ATOM 4584 O O . MET B 1 237 ? -21.922 -19.172 -6.121 1 97.88 237 MET B O 1
ATOM 4588 N N . GLN B 1 238 ? -21.047 -21.062 -5.371 1 97.81 238 GLN B N 1
ATOM 4589 C CA . GLN B 1 238 ? -20.812 -20.547 -4.027 1 97.81 238 GLN B CA 1
ATOM 4590 C C . GLN B 1 238 ? -19.844 -19.375 -4.047 1 97.81 238 GLN B C 1
ATOM 4592 O O . GLN B 1 238 ? -20.016 -18.391 -3.322 1 97.81 238 GLN B O 1
ATOM 4597 N N . GLU B 1 239 ? -18.812 -19.453 -4.84 1 98.31 239 GLU B N 1
ATOM 4598 C CA . GLU B 1 239 ? -17.828 -18.375 -4.969 1 98.31 239 GLU B CA 1
ATOM 4599 C C . GLU B 1 239 ? -18.484 -17.109 -5.531 1 98.31 239 GLU B C 1
ATOM 4601 O O . GLU B 1 239 ? -18.281 -16.016 -5.012 1 98.31 239 GLU B O 1
ATOM 4606 N N . ARG B 1 240 ? -19.266 -17.312 -6.578 1 98.12 240 ARG B N 1
ATOM 4607 C CA . ARG B 1 240 ? -19.938 -16.172 -7.191 1 98.12 240 ARG B CA 1
ATOM 4608 C C . ARG B 1 240 ? -20.906 -15.516 -6.215 1 98.12 240 ARG B C 1
ATOM 4610 O O . ARG B 1 240 ? -21.016 -14.289 -6.164 1 98.12 240 ARG B O 1
ATOM 4617 N N . ILE B 1 241 ? -21.625 -16.312 -5.379 1 97.56 241 ILE B N 1
ATOM 4618 C CA . ILE B 1 241 ? -22.5 -15.781 -4.344 1 97.56 241 ILE B CA 1
ATOM 4619 C C . ILE B 1 241 ? -21.688 -14.984 -3.326 1 97.56 241 ILE B C 1
ATOM 4621 O O . ILE B 1 241 ? -22.078 -13.875 -2.939 1 97.56 241 ILE B O 1
ATOM 4625 N N . ALA B 1 242 ? -20.594 -15.57 -2.898 1 97.44 242 ALA B N 1
ATOM 4626 C CA . ALA B 1 242 ? -19.734 -14.906 -1.928 1 97.44 242 ALA B CA 1
ATOM 4627 C C . ALA B 1 242 ? -19.219 -13.57 -2.469 1 97.44 242 ALA B C 1
ATOM 4629 O O . ALA B 1 242 ? -19.172 -12.578 -1.742 1 97.44 242 ALA B O 1
ATOM 4630 N N . ARG B 1 243 ? -18.812 -13.531 -3.729 1 97.38 243 ARG B N 1
ATOM 4631 C CA . ARG B 1 243 ? -18.344 -12.305 -4.363 1 97.38 243 ARG B CA 1
ATOM 4632 C C . ARG B 1 243 ? -19.453 -11.258 -4.395 1 97.38 243 ARG B C 1
ATOM 4634 O O . ARG B 1 243 ? -19.203 -10.078 -4.152 1 97.38 243 ARG B O 1
ATOM 4641 N N . THR B 1 244 ? -20.641 -11.672 -4.707 1 96.44 244 THR B N 1
ATOM 4642 C CA . THR B 1 244 ? -21.781 -10.766 -4.727 1 96.44 244 THR B CA 1
ATOM 4643 C C . THR B 1 244 ? -22.047 -10.195 -3.336 1 96.44 244 THR B C 1
ATOM 4645 O O . THR B 1 244 ? -22.312 -9 -3.193 1 96.44 244 THR B O 1
ATOM 4648 N N . THR B 1 245 ? -21.953 -11.047 -2.373 1 95.75 245 THR B N 1
ATOM 4649 C CA . THR B 1 245 ? -22.141 -10.609 -0.993 1 95.75 245 THR B CA 1
ATOM 4650 C C . THR B 1 245 ? -21.094 -9.555 -0.625 1 95.75 245 THR B C 1
ATOM 4652 O O . THR B 1 245 ? -21.422 -8.547 -0.005 1 95.75 245 THR B O 1
ATOM 4655 N N . LEU B 1 246 ? -19.875 -9.781 -1.006 1 94.88 246 LEU B N 1
ATOM 4656 C CA . LEU B 1 246 ? -18.797 -8.828 -0.742 1 94.88 246 LEU B CA 1
ATOM 4657 C C . LEU B 1 246 ? -19.078 -7.488 -1.404 1 94.88 246 LEU B C 1
ATOM 4659 O O . LEU B 1 246 ? -18.906 -6.438 -0.78 1 94.88 246 LEU B O 1
ATOM 4663 N N . LYS B 1 247 ? -19.453 -7.539 -2.619 1 93.88 247 LYS B N 1
ATOM 4664 C CA . LYS B 1 247 ? -19.703 -6.328 -3.395 1 93.88 247 LYS B CA 1
ATOM 4665 C C . LYS B 1 247 ? -20.875 -5.539 -2.809 1 93.88 247 LYS B C 1
ATOM 4667 O O . LYS B 1 247 ? -20.859 -4.309 -2.814 1 93.88 247 LYS B O 1
ATOM 4672 N N . GLN B 1 248 ? -21.875 -6.188 -2.256 1 94.12 248 GLN B N 1
ATOM 4673 C CA . GLN B 1 248 ? -23.078 -5.531 -1.771 1 94.12 248 GLN B CA 1
ATOM 4674 C C . GLN B 1 248 ? -22.906 -5.059 -0.33 1 94.12 248 GLN B C 1
ATOM 4676 O O . GLN B 1 248 ? -23.281 -3.932 0.006 1 94.12 248 GLN B O 1
ATOM 4681 N N . LYS B 1 249 ? -22.359 -5.871 0.481 1 93.25 249 LYS B N 1
ATOM 4682 C CA . LYS B 1 249 ? -22.344 -5.598 1.915 1 93.25 249 LYS B CA 1
ATOM 4683 C C . LYS B 1 249 ? -21.031 -4.926 2.328 1 93.25 249 LYS B C 1
ATOM 4685 O O . LYS B 1 249 ? -20.984 -4.207 3.328 1 93.25 249 LYS B O 1
ATOM 4690 N N . PHE B 1 250 ? -19.969 -5.16 1.588 1 92.81 250 PHE B N 1
ATOM 4691 C CA . PHE B 1 250 ? -18.656 -4.664 1.98 1 92.81 250 PHE B CA 1
ATOM 4692 C C . PHE B 1 250 ? -18 -3.924 0.825 1 92.81 250 PHE B C 1
ATOM 4694 O O . PHE B 1 250 ? -16.797 -4.082 0.59 1 92.81 250 PHE B O 1
ATOM 4701 N N . HIS B 1 251 ? -18.719 -3.18 0.146 1 93.25 251 HIS B N 1
ATOM 4702 C CA . HIS B 1 251 ? -18.297 -2.594 -1.123 1 93.25 251 HIS B CA 1
ATOM 4703 C C . HIS B 1 251 ? -17.078 -1.713 -0.944 1 93.25 251 HIS B C 1
ATOM 4705 O O . HIS B 1 251 ? -16.047 -1.926 -1.601 1 93.25 251 HIS B O 1
ATOM 4711 N N . ILE B 1 252 ? -17.094 -0.744 0.038 1 95.69 252 ILE B N 1
ATOM 4712 C CA . ILE B 1 252 ? -16.016 0.231 0.152 1 95.69 252 ILE B CA 1
ATOM 4713 C C . ILE B 1 252 ? -14.766 -0.45 0.692 1 95.69 252 ILE B C 1
ATOM 4715 O O . ILE B 1 252 ? -13.648 -0.154 0.25 1 95.69 252 ILE B O 1
ATOM 4719 N N . ALA B 1 253 ? -14.945 -1.357 1.607 1 96.19 253 ALA B N 1
ATOM 4720 C CA . ALA B 1 253 ? -13.82 -2.104 2.156 1 96.19 253 ALA B CA 1
ATOM 4721 C C . ALA B 1 253 ? -13.18 -2.986 1.092 1 96.19 253 ALA B C 1
ATOM 4723 O O . ALA B 1 253 ? -11.953 -3.102 1.03 1 96.19 253 ALA B O 1
ATOM 4724 N N . LEU B 1 254 ? -13.984 -3.65 0.271 1 96.88 254 LEU B N 1
ATOM 4725 C CA . LEU B 1 254 ? -13.484 -4.48 -0.822 1 96.88 254 LEU B CA 1
ATOM 4726 C C . LEU B 1 254 ? -12.719 -3.637 -1.839 1 96.88 254 LEU B C 1
ATOM 4728 O O . LEU B 1 254 ? -11.625 -4.008 -2.258 1 96.88 254 LEU B O 1
ATOM 4732 N N . GLU B 1 255 ? -13.305 -2.541 -2.197 1 97.62 255 GLU B N 1
ATOM 4733 C CA . GLU B 1 255 ? -12.633 -1.643 -3.135 1 97.62 255 GLU B CA 1
ATOM 4734 C C . GLU B 1 255 ? -11.289 -1.175 -2.584 1 97.62 255 GLU B C 1
ATOM 4736 O O . GLU B 1 255 ? -10.297 -1.115 -3.316 1 97.62 255 GLU B O 1
ATOM 4741 N N . ASP B 1 256 ? -11.305 -0.8 -1.318 1 98.31 256 ASP B N 1
ATOM 4742 C CA . ASP B 1 256 ? -10.062 -0.343 -0.694 1 98.31 256 ASP B CA 1
ATOM 4743 C C . ASP B 1 256 ? -8.984 -1.422 -0.76 1 98.31 256 ASP B C 1
ATOM 4745 O O . ASP B 1 256 ? -7.848 -1.145 -1.14 1 98.31 256 ASP B O 1
ATOM 4749 N N . ARG B 1 257 ? -9.352 -2.623 -0.402 1 97.62 257 ARG B N 1
ATOM 4750 C CA . ARG B 1 257 ? -8.406 -3.732 -0.405 1 97.62 257 ARG B CA 1
ATOM 4751 C C . ARG B 1 257 ? -7.828 -3.957 -1.8 1 97.62 257 ARG B C 1
ATOM 4753 O O . ARG B 1 257 ? -6.609 -4.059 -1.965 1 97.62 257 ARG B O 1
ATOM 4760 N N . VAL B 1 258 ? -8.664 -4.02 -2.797 1 97.94 258 VAL B N 1
ATOM 4761 C CA . VAL B 1 258 ? -8.281 -4.297 -4.176 1 97.94 258 VAL B CA 1
ATOM 4762 C C . VAL B 1 258 ? -7.383 -3.174 -4.695 1 97.94 258 VAL B C 1
ATOM 4764 O O . VAL B 1 258 ? -6.324 -3.434 -5.273 1 97.94 258 VAL B O 1
ATOM 4767 N N . PHE B 1 259 ? -7.723 -1.953 -4.434 1 98.5 259 PHE B N 1
ATOM 4768 C CA . PHE B 1 259 ? -6.98 -0.824 -4.984 1 98.5 259 PHE B CA 1
ATOM 4769 C C . PHE B 1 259 ? -5.672 -0.62 -4.23 1 98.5 259 PHE B C 1
ATOM 4771 O O . PHE B 1 259 ? -4.668 -0.204 -4.816 1 98.5 259 PHE B O 1
ATOM 4778 N N . ARG B 1 260 ? -5.68 -0.859 -2.908 1 98.5 260 ARG B N 1
ATOM 4779 C CA . ARG B 1 260 ? -4.418 -0.842 -2.174 1 98.5 260 ARG B CA 1
ATOM 4780 C C . ARG B 1 260 ? -3.438 -1.864 -2.742 1 98.5 260 ARG B C 1
ATOM 4782 O O . ARG B 1 260 ? -2.25 -1.576 -2.896 1 98.5 260 ARG B O 1
ATOM 4789 N N . SER B 1 261 ? -3.977 -3.049 -3.037 1 98.38 261 SER B N 1
ATOM 4790 C CA . SER B 1 261 ? -3.143 -4.086 -3.633 1 98.38 261 SER B CA 1
ATOM 4791 C C . SER B 1 261 ? -2.619 -3.658 -5 1 98.38 261 SER B C 1
ATOM 4793 O O . SER B 1 261 ? -1.453 -3.893 -5.328 1 98.38 261 SER B O 1
ATOM 4795 N N . TYR B 1 262 ? -3.508 -3.037 -5.773 1 98.56 262 TYR B N 1
ATOM 4796 C CA . TYR B 1 262 ? -3.094 -2.525 -7.074 1 98.56 262 TYR B CA 1
ATOM 4797 C C . TYR B 1 262 ? -1.992 -1.482 -6.926 1 98.56 262 TYR B C 1
ATOM 4799 O O . TYR B 1 262 ? -0.988 -1.523 -7.641 1 98.56 262 TYR B O 1
ATOM 4807 N N . GLY B 1 263 ? -2.156 -0.568 -6.016 1 98.31 263 GLY B N 1
ATOM 4808 C CA . GLY B 1 263 ? -1.136 0.429 -5.738 1 98.31 263 GLY B CA 1
ATOM 4809 C C . GLY B 1 263 ? 0.188 -0.176 -5.309 1 98.31 263 GLY B C 1
ATOM 4810 O O . GLY B 1 263 ? 1.252 0.286 -5.73 1 98.31 263 GLY B O 1
ATOM 4811 N N . LEU B 1 264 ? 0.102 -1.168 -4.449 1 98.5 264 LEU B N 1
ATOM 4812 C CA . LEU B 1 264 ? 1.296 -1.876 -3.998 1 98.5 264 LEU B CA 1
ATOM 4813 C C . LEU B 1 264 ? 2.043 -2.484 -5.18 1 98.5 264 LEU B C 1
ATOM 4815 O O . LEU B 1 264 ? 3.238 -2.234 -5.359 1 98.5 264 LEU B O 1
ATOM 4819 N N . LEU B 1 265 ? 1.337 -3.229 -6.039 1 98.56 265 LEU B N 1
ATOM 4820 C CA . LEU B 1 265 ? 1.958 -3.967 -7.133 1 98.56 265 LEU B CA 1
ATOM 4821 C C . LEU B 1 265 ? 2.543 -3.012 -8.172 1 98.56 265 LEU B C 1
ATOM 4823 O O . LEU B 1 265 ? 3.59 -3.295 -8.758 1 98.56 265 LEU B O 1
ATOM 4827 N N . THR B 1 266 ? 1.962 -1.898 -8.383 1 98.25 266 THR B N 1
ATOM 4828 C CA . THR B 1 266 ? 2.389 -0.995 -9.445 1 98.25 266 THR B CA 1
ATOM 4829 C C . THR B 1 266 ? 3.508 -0.079 -8.961 1 98.25 266 THR B C 1
ATOM 4831 O O . THR B 1 266 ? 4.133 0.623 -9.758 1 98.25 266 THR B O 1
ATOM 4834 N N . ASN B 1 267 ? 3.791 -0.121 -7.617 1 98.31 267 ASN B N 1
ATOM 4835 C CA . ASN B 1 267 ? 4.719 0.9 -7.141 1 98.31 267 ASN B CA 1
ATOM 4836 C C . ASN B 1 267 ? 5.84 0.292 -6.305 1 98.31 267 ASN B C 1
ATOM 4838 O O . ASN B 1 267 ? 6.887 0.918 -6.109 1 98.31 267 ASN B O 1
ATOM 4842 N N . CYS B 1 268 ? 5.695 -0.932 -5.793 1 98.31 268 CYS B N 1
ATOM 4843 C CA . CYS B 1 268 ? 6.684 -1.522 -4.898 1 98.31 268 CYS B CA 1
ATOM 4844 C C . CYS B 1 268 ? 8.023 -1.694 -5.602 1 98.31 268 CYS B C 1
ATOM 4846 O O . CYS B 1 268 ? 8.078 -1.84 -6.824 1 98.31 268 CYS B O 1
ATOM 4848 N N . ARG B 1 269 ? 9.156 -1.665 -4.77 1 98.44 269 ARG B N 1
ATOM 4849 C CA . ARG B 1 269 ? 10.5 -1.938 -5.281 1 98.44 269 ARG B CA 1
ATOM 4850 C C . ARG B 1 269 ? 11.055 -3.236 -4.703 1 98.44 269 ARG B C 1
ATOM 4852 O O . ARG B 1 269 ? 12.016 -3.793 -5.227 1 98.44 269 ARG B O 1
ATOM 4859 N N . ILE B 1 270 ? 10.516 -3.66 -3.637 1 98.38 270 ILE B N 1
ATOM 4860 C CA . ILE B 1 270 ? 10.82 -4.914 -2.959 1 98.38 270 ILE B CA 1
ATOM 4861 C C . ILE B 1 270 ? 9.523 -5.633 -2.59 1 98.38 270 ILE B C 1
ATOM 4863 O O . ILE B 1 270 ? 8.664 -5.062 -1.922 1 98.38 270 ILE B O 1
ATOM 4867 N N . ILE B 1 271 ? 9.398 -6.859 -2.953 1 98.06 271 ILE B N 1
ATOM 4868 C CA . ILE B 1 271 ? 8.18 -7.566 -2.57 1 98.06 271 ILE B CA 1
ATOM 4869 C C . ILE B 1 271 ? 8.469 -9.055 -2.436 1 98.06 271 ILE B C 1
ATOM 4871 O O . ILE B 1 271 ? 9.133 -9.648 -3.295 1 98.06 271 ILE B O 1
ATOM 4875 N N . SER B 1 272 ? 8.023 -9.617 -1.401 1 96.44 272 SER B N 1
ATOM 4876 C CA . SER B 1 272 ? 8.18 -11.047 -1.18 1 96.44 272 SER B CA 1
ATOM 4877 C C . SER B 1 272 ? 7.195 -11.852 -2.025 1 96.44 272 SER B C 1
ATOM 4879 O O . SER B 1 272 ? 6.23 -11.297 -2.557 1 96.44 272 SER B O 1
ATOM 4881 N N . MET B 1 273 ? 7.441 -13.094 -2.178 1 93.31 273 MET B N 1
ATOM 4882 C CA . MET B 1 273 ? 6.559 -13.977 -2.934 1 93.31 273 MET B CA 1
ATOM 4883 C C . MET B 1 273 ? 5.168 -14.023 -2.311 1 93.31 273 MET B C 1
ATOM 4885 O O . MET B 1 273 ? 4.164 -13.953 -3.021 1 93.31 273 MET B O 1
ATOM 4889 N N . ARG B 1 274 ? 5.133 -14.125 -1.035 1 92.75 274 ARG B N 1
ATOM 4890 C CA . ARG B 1 274 ? 3.854 -14.211 -0.334 1 92.75 274 ARG B CA 1
ATOM 4891 C C . ARG B 1 274 ? 3.047 -12.93 -0.519 1 92.75 274 ARG B C 1
ATOM 4893 O O . ARG B 1 274 ? 1.863 -12.977 -0.861 1 92.75 274 ARG B O 1
ATOM 4900 N N . GLU B 1 275 ? 3.678 -11.797 -0.254 1 95.81 275 GLU B N 1
ATOM 4901 C CA . GLU B 1 275 ? 3.01 -10.508 -0.405 1 95.81 275 GLU B CA 1
ATOM 4902 C C . GLU B 1 275 ? 2.512 -10.305 -1.833 1 95.81 275 GLU B C 1
ATOM 4904 O O . GLU B 1 275 ? 1.399 -9.82 -2.047 1 95.81 275 GLU B O 1
ATOM 4909 N N . ALA B 1 276 ? 3.359 -10.719 -2.762 1 96.25 276 ALA B N 1
ATOM 4910 C CA . ALA B 1 276 ? 2.986 -10.609 -4.172 1 96.25 276 ALA B CA 1
ATOM 4911 C C . ALA B 1 276 ? 1.776 -11.484 -4.484 1 96.25 276 ALA B C 1
ATOM 4913 O O . ALA B 1 276 ? 0.833 -11.031 -5.141 1 96.25 276 ALA B O 1
ATOM 4914 N N . SER B 1 277 ? 1.784 -12.664 -4 1 94.19 277 SER B N 1
ATOM 4915 C CA . SER B 1 277 ? 0.707 -13.609 -4.273 1 94.19 277 SER B CA 1
ATOM 4916 C C . SER B 1 277 ? -0.625 -13.102 -3.732 1 94.19 277 SER B C 1
ATOM 4918 O O . SER B 1 277 ? -1.646 -13.156 -4.422 1 94.19 277 SER B O 1
ATOM 4920 N N . ASP B 1 278 ? -0.605 -12.586 -2.576 1 94.75 278 ASP B N 1
ATOM 4921 C CA . ASP B 1 278 ? -1.816 -12.055 -1.958 1 94.75 278 ASP B CA 1
ATOM 4922 C C . ASP B 1 278 ? -2.348 -10.852 -2.734 1 94.75 278 ASP B C 1
ATOM 4924 O O . ASP B 1 278 ? -3.549 -10.75 -2.99 1 94.75 278 ASP B O 1
ATOM 4928 N N . ALA B 1 279 ? -1.438 -9.961 -3.055 1 97.25 279 ALA B N 1
ATOM 4929 C CA . ALA B 1 279 ? -1.841 -8.75 -3.77 1 97.25 279 ALA B CA 1
ATOM 4930 C C . ALA B 1 279 ? -2.359 -9.086 -5.164 1 97.25 279 ALA B C 1
ATOM 4932 O O . ALA B 1 279 ? -3.332 -8.492 -5.633 1 97.25 279 ALA B O 1
ATOM 4933 N N . ILE B 1 280 ? -1.706 -10.008 -5.812 1 97 280 ILE B N 1
ATOM 4934 C CA . ILE B 1 280 ? -2.145 -10.422 -7.141 1 97 280 ILE B CA 1
ATOM 4935 C C . ILE B 1 280 ? -3.545 -11.023 -7.055 1 97 280 ILE B C 1
ATOM 4937 O O . ILE B 1 280 ? -4.395 -10.758 -7.906 1 97 280 ILE B O 1
ATOM 4941 N N . SER B 1 281 ? -3.773 -11.828 -6.043 1 95.94 281 SER B N 1
ATOM 4942 C CA . SER B 1 281 ? -5.094 -12.406 -5.809 1 95.94 281 SER B CA 1
ATOM 4943 C C . SER B 1 281 ? -6.152 -11.32 -5.66 1 95.94 281 SER B C 1
ATOM 4945 O O . SER B 1 281 ? -7.227 -11.398 -6.258 1 95.94 281 SER B O 1
ATOM 4947 N N . ASP B 1 282 ? -5.867 -10.312 -4.91 1 97 282 ASP B N 1
ATOM 4948 C CA . ASP B 1 282 ? -6.797 -9.203 -4.703 1 97 282 ASP B CA 1
ATOM 4949 C C . ASP B 1 282 ? -7.09 -8.484 -6.016 1 97 282 ASP B C 1
ATOM 4951 O O . ASP B 1 282 ? -8.25 -8.203 -6.328 1 97 282 ASP B O 1
ATOM 4955 N N . VAL B 1 283 ? -6.078 -8.195 -6.754 1 98 283 VAL B N 1
ATOM 4956 C CA . VAL B 1 283 ? -6.25 -7.473 -8.008 1 98 283 VAL B CA 1
ATOM 4957 C C . VAL B 1 283 ? -7.051 -8.328 -8.992 1 98 283 VAL B C 1
ATOM 4959 O O . VAL B 1 283 ? -7.891 -7.809 -9.727 1 98 283 VAL B O 1
ATOM 4962 N N . ARG B 1 284 ? -6.75 -9.656 -9 1 97.19 284 ARG B N 1
ATOM 4963 C CA . ARG B 1 284 ? -7.527 -10.547 -9.859 1 97.19 284 ARG B CA 1
ATOM 4964 C C . ARG B 1 284 ? -9.016 -10.477 -9.523 1 97.19 284 ARG B C 1
ATOM 4966 O O . ARG B 1 284 ? -9.859 -10.406 -10.414 1 97.19 284 ARG B O 1
ATOM 4973 N N . LEU B 1 285 ? -9.297 -10.539 -8.219 1 97 285 LEU B N 1
ATOM 4974 C CA . LEU B 1 285 ? -10.688 -10.367 -7.805 1 97 285 LEU B CA 1
ATOM 4975 C C . LEU B 1 285 ? -11.258 -9.055 -8.328 1 97 285 LEU B C 1
ATOM 4977 O O . LEU B 1 285 ? -12.383 -9.023 -8.836 1 97 285 LEU B O 1
ATOM 4981 N N . GLY B 1 286 ? -10.484 -7.965 -8.242 1 97.19 286 GLY B N 1
ATOM 4982 C CA . GLY B 1 286 ? -10.906 -6.676 -8.766 1 97.19 286 GLY B CA 1
ATOM 4983 C C . GLY B 1 286 ? -11.203 -6.707 -10.25 1 97.19 286 GLY B C 1
ATOM 4984 O O . GLY B 1 286 ? -12.172 -6.098 -10.711 1 97.19 286 GLY B O 1
ATOM 4985 N N . VAL B 1 287 ? -10.359 -7.375 -11 1 97.12 287 VAL B N 1
ATOM 4986 C CA . VAL B 1 287 ? -10.562 -7.52 -12.438 1 97.12 287 VAL B CA 1
ATOM 4987 C C . VAL B 1 287 ? -11.906 -8.211 -12.703 1 97.12 287 VAL B C 1
ATOM 4989 O O . VAL B 1 287 ? -12.703 -7.734 -13.516 1 97.12 287 VAL B O 1
ATOM 4992 N N . GLU B 1 288 ? -12.188 -9.273 -11.992 1 95.94 288 GLU B N 1
ATOM 4993 C CA . GLU B 1 288 ? -13.406 -10.047 -12.188 1 95.94 288 GLU B CA 1
ATOM 4994 C C . GLU B 1 288 ? -14.641 -9.242 -11.797 1 95.94 288 GLU B C 1
ATOM 4996 O O . GLU B 1 288 ? -15.719 -9.422 -12.367 1 95.94 288 GLU B O 1
ATOM 5001 N N . LEU B 1 289 ? -14.461 -8.359 -10.852 1 95.69 289 LEU B N 1
ATOM 5002 C CA . LEU B 1 289 ? -15.586 -7.562 -10.383 1 95.69 289 LEU B CA 1
ATOM 5003 C C . LEU B 1 289 ? -15.75 -6.301 -11.219 1 95.69 289 LEU B C 1
ATOM 5005 O O . LEU B 1 289 ? -16.656 -5.504 -10.977 1 95.69 289 LEU B O 1
ATOM 5009 N N . GLY B 1 290 ? -14.812 -6.035 -12.148 1 95 290 GLY B N 1
ATOM 5010 C CA . GLY B 1 290 ? -14.953 -4.938 -13.094 1 95 290 GLY B CA 1
ATOM 5011 C C . GLY B 1 290 ? -14.297 -3.654 -12.609 1 95 290 GLY B C 1
ATOM 5012 O O . GLY B 1 290 ? -14.57 -2.576 -13.141 1 95 290 GLY B O 1
ATOM 5013 N N . PHE B 1 291 ? -13.43 -3.764 -11.594 1 95.81 291 PHE B N 1
ATOM 5014 C CA . PHE B 1 291 ? -12.781 -2.566 -11.07 1 95.81 291 PHE B CA 1
ATOM 5015 C C . PHE B 1 291 ? -11.688 -2.09 -12.016 1 95.81 291 PHE B C 1
ATOM 5017 O O . PHE B 1 291 ? -11.344 -0.905 -12.031 1 95.81 291 PHE B O 1
ATOM 5024 N N . PHE B 1 292 ? -11.07 -3.018 -12.719 1 96.19 292 PHE B N 1
ATOM 5025 C CA . PHE B 1 292 ? -9.961 -2.707 -13.617 1 96.19 292 PHE B CA 1
ATOM 5026 C C . PHE B 1 292 ? -10.289 -3.119 -15.047 1 96.19 292 PHE B C 1
ATOM 5028 O O . PHE B 1 292 ? -10.047 -4.262 -15.438 1 96.19 292 PHE B O 1
ATOM 5035 N N . GLU B 1 293 ? -10.68 -2.295 -15.852 1 93.25 293 GLU B N 1
ATOM 5036 C CA . GLU B 1 293 ? -11.07 -2.607 -17.219 1 93.25 293 GLU B CA 1
ATOM 5037 C C . GLU B 1 293 ? -9.844 -2.771 -18.125 1 93.25 293 GLU B C 1
ATOM 5039 O O . GLU B 1 293 ? -9.906 -3.461 -19.141 1 93.25 293 GLU B O 1
ATOM 5044 N N . HIS B 1 294 ? -8.766 -2.195 -17.672 1 93.56 294 HIS B N 1
ATOM 5045 C CA . HIS B 1 294 ? -7.574 -2.17 -18.516 1 93.56 294 HIS B CA 1
ATOM 5046 C C . HIS B 1 294 ? -6.676 -3.371 -18.25 1 93.56 294 HIS B C 1
ATOM 5048 O O . HIS B 1 294 ? -5.656 -3.557 -18.906 1 93.56 294 HIS B O 1
ATOM 5054 N N . ILE B 1 295 ? -6.957 -4.133 -17.328 1 96.44 295 ILE B N 1
ATOM 5055 C CA . ILE B 1 295 ? -6.148 -5.297 -16.984 1 96.44 295 ILE B CA 1
ATOM 5056 C C . ILE B 1 295 ? -6.875 -6.57 -17.422 1 96.44 295 ILE B C 1
ATOM 5058 O O . ILE B 1 295 ? -7.977 -6.855 -16.938 1 96.44 295 ILE B O 1
ATOM 5062 N N . SER B 1 296 ? -6.258 -7.344 -18.219 1 94.88 296 SER B N 1
ATOM 5063 C CA . SER B 1 296 ? -6.875 -8.57 -18.719 1 94.88 296 SER B CA 1
ATOM 5064 C C . SER B 1 296 ? -6.578 -9.75 -17.812 1 94.88 296 SER B C 1
ATOM 5066 O O . SER B 1 296 ? -5.645 -9.703 -17 1 94.88 296 SER B O 1
ATOM 5068 N N . ARG B 1 297 ? -7.32 -10.789 -17.938 1 94 297 ARG B N 1
ATOM 5069 C CA . ARG B 1 297 ? -7.066 -12.039 -17.234 1 94 297 ARG B CA 1
ATOM 5070 C C . ARG B 1 297 ? -5.707 -12.617 -17.609 1 94 297 ARG B C 1
ATOM 5072 O O . ARG B 1 297 ? -5.027 -13.219 -16.781 1 94 297 ARG B O 1
ATOM 5079 N N . GLN B 1 298 ? -5.371 -12.43 -18.859 1 93.44 298 GLN B N 1
ATOM 5080 C CA . GLN B 1 298 ? -4.078 -12.906 -19.328 1 93.44 298 GLN B CA 1
ATOM 5081 C C . GLN B 1 298 ? -2.934 -12.258 -18.562 1 93.44 298 GLN B C 1
ATOM 5083 O O . GLN B 1 298 ? -1.959 -12.922 -18.203 1 93.44 298 GLN B O 1
ATOM 5088 N N . LYS B 1 299 ? -3.094 -11.008 -18.391 1 94.69 299 LYS B N 1
ATOM 5089 C CA . LYS B 1 299 ? -2.078 -10.289 -17.625 1 94.69 299 LYS B CA 1
ATOM 5090 C C . LYS B 1 299 ? -1.987 -10.82 -16.188 1 94.69 299 LYS B C 1
ATOM 5092 O O . LYS B 1 299 ? -0.895 -10.922 -15.633 1 94.69 299 LYS B O 1
ATOM 5097 N N . MET B 1 300 ? -3.141 -11.102 -15.602 1 95.62 300 MET B N 1
ATOM 5098 C CA . MET B 1 300 ? -3.152 -11.68 -14.266 1 95.62 300 MET B CA 1
ATOM 5099 C C . MET B 1 300 ? -2.424 -13.016 -14.242 1 95.62 300 MET B C 1
ATOM 5101 O O . MET B 1 300 ? -1.677 -13.312 -13.305 1 95.62 300 MET B O 1
ATOM 5105 N N . ASN B 1 301 ? -2.637 -13.812 -15.273 1 94.44 301 ASN B N 1
ATOM 5106 C CA . ASN B 1 301 ? -1.946 -15.086 -15.375 1 94.44 301 ASN B CA 1
ATOM 5107 C C . ASN B 1 301 ? -0.439 -14.906 -15.523 1 94.44 301 ASN B C 1
ATOM 5109 O O . ASN B 1 301 ? 0.342 -15.68 -14.969 1 94.44 301 ASN B O 1
ATOM 5113 N N . GLU B 1 302 ? -0.067 -13.914 -16.312 1 95.12 302 GLU B N 1
ATOM 5114 C CA . GLU B 1 302 ? 1.351 -13.586 -16.453 1 95.12 302 GLU B CA 1
ATOM 5115 C C . GLU B 1 302 ? 1.974 -13.258 -15.094 1 95.12 302 GLU B C 1
ATOM 5117 O O . GLU B 1 302 ? 3.082 -13.703 -14.789 1 95.12 302 GLU B O 1
ATOM 5122 N N . LEU B 1 303 ? 1.26 -12.461 -14.32 1 95.88 303 LEU B N 1
ATOM 5123 C CA . LEU B 1 303 ? 1.771 -12.07 -13.016 1 95.88 303 LEU B CA 1
ATOM 5124 C C . LEU B 1 303 ? 2.023 -13.297 -12.141 1 95.88 303 LEU B C 1
ATOM 5126 O O . LEU B 1 303 ? 3.076 -13.414 -11.508 1 95.88 303 LEU B O 1
ATOM 5130 N N . VAL B 1 304 ? 1.098 -14.203 -12.109 1 92.5 304 VAL B N 1
ATOM 5131 C CA . VAL B 1 304 ? 1.193 -15.391 -11.266 1 92.5 304 VAL B CA 1
ATOM 5132 C C . VAL B 1 304 ? 2.391 -16.234 -11.695 1 92.5 304 VAL B C 1
ATOM 5134 O O . VAL B 1 304 ? 3.16 -16.703 -10.852 1 92.5 304 VAL B O 1
ATOM 5137 N N . LEU B 1 305 ? 2.586 -16.312 -12.961 1 93.06 305 LEU B N 1
ATOM 5138 C CA . LEU B 1 305 ? 3.613 -17.203 -13.484 1 93.06 305 LEU B CA 1
ATOM 5139 C C . LEU B 1 305 ? 4.984 -16.547 -13.438 1 93.06 305 LEU B C 1
ATOM 5141 O O . LEU B 1 305 ? 5.938 -17.109 -12.906 1 93.06 305 LEU B O 1
ATOM 5145 N N . PHE B 1 306 ? 5.074 -15.352 -13.867 1 94.31 306 PHE B N 1
ATOM 5146 C CA . PHE B 1 306 ? 6.379 -14.75 -14.141 1 94.31 306 PHE B CA 1
ATOM 5147 C C . PHE B 1 306 ? 6.949 -14.109 -12.883 1 94.31 306 PHE B C 1
ATOM 5149 O O . PHE B 1 306 ? 8.094 -13.648 -12.883 1 94.31 306 PHE B O 1
ATOM 5156 N N . SER B 1 307 ? 6.176 -14.109 -11.805 1 94.19 307 SER B N 1
ATOM 5157 C CA . SER B 1 307 ? 6.719 -13.617 -10.547 1 94.19 307 SER B CA 1
ATOM 5158 C C . SER B 1 307 ? 7.32 -14.75 -9.727 1 94.19 307 SER B C 1
ATOM 5160 O O . SER B 1 307 ? 7.781 -14.531 -8.602 1 94.19 307 SER B O 1
ATOM 5162 N N . GLN B 1 308 ? 7.379 -15.922 -10.273 1 94.12 308 GLN B N 1
ATOM 5163 C CA . GLN B 1 308 ? 7.926 -17.094 -9.594 1 94.12 308 GLN B CA 1
ATOM 5164 C C . GLN B 1 308 ? 9.445 -17.125 -9.688 1 94.12 308 GLN B C 1
ATOM 5166 O O . GLN B 1 308 ? 10.031 -16.531 -10.586 1 94.12 308 GLN B O 1
ATOM 5171 N N . PRO B 1 309 ? 10.133 -17.844 -8.797 1 93.62 309 PRO B N 1
ATOM 5172 C CA . PRO B 1 309 ? 11.578 -17.781 -8.617 1 93.62 309 PRO B CA 1
ATOM 5173 C C . PRO B 1 309 ? 12.352 -18.141 -9.883 1 93.62 309 PRO B C 1
ATOM 5175 O O . PRO B 1 309 ? 13.305 -17.453 -10.25 1 93.62 309 PRO B O 1
ATOM 5178 N N . ALA B 1 310 ? 11.969 -19.203 -10.586 1 94.12 310 ALA B N 1
ATOM 5179 C CA . ALA B 1 310 ? 12.734 -19.641 -11.75 1 94.12 310 ALA B CA 1
ATOM 5180 C C . ALA B 1 310 ? 12.664 -18.609 -12.875 1 94.12 310 ALA B C 1
ATOM 5182 O O . ALA B 1 310 ? 13.672 -18.312 -13.523 1 94.12 310 ALA B O 1
ATOM 5183 N N . PHE B 1 311 ? 11.523 -18.078 -13.047 1 94.88 311 PHE B N 1
ATOM 5184 C CA . PHE B 1 311 ? 11.375 -17.062 -14.078 1 94.88 311 PHE B CA 1
ATOM 5185 C C . PHE B 1 311 ? 12.133 -15.797 -13.711 1 94.88 311 PHE B C 1
ATOM 5187 O O . PHE B 1 311 ? 12.68 -15.117 -14.586 1 94.88 311 PHE B O 1
ATOM 5194 N N . LEU B 1 312 ? 12.125 -15.469 -12.453 1 95.19 312 LEU B N 1
ATOM 5195 C CA . LEU B 1 312 ? 12.891 -14.305 -12 1 95.19 312 LEU B CA 1
ATOM 5196 C C . LEU B 1 312 ? 14.383 -14.508 -12.25 1 95.19 312 LEU B C 1
ATOM 5198 O O . LEU B 1 312 ? 15.07 -13.578 -12.672 1 95.19 312 LEU B O 1
ATOM 5202 N N . ARG B 1 313 ? 14.883 -15.727 -11.977 1 93.69 313 ARG B N 1
ATOM 5203 C CA . ARG B 1 313 ? 16.281 -16.031 -12.211 1 93.69 313 ARG B CA 1
ATOM 5204 C C . ARG B 1 313 ? 16.625 -15.945 -13.695 1 93.69 313 ARG B C 1
ATOM 5206 O O . ARG B 1 313 ? 17.703 -15.484 -14.062 1 93.69 313 ARG B O 1
ATOM 5213 N N . ARG B 1 314 ? 15.703 -16.453 -14.453 1 91.69 314 ARG B N 1
ATOM 5214 C CA . ARG B 1 314 ? 15.898 -16.328 -15.891 1 91.69 314 ARG B CA 1
ATOM 5215 C C . ARG B 1 314 ? 15.984 -14.859 -16.312 1 91.69 314 ARG B C 1
ATOM 5217 O O . ARG B 1 314 ? 16.828 -14.492 -17.125 1 91.69 314 ARG B O 1
ATOM 5224 N N . GLU B 1 315 ? 15.148 -14.047 -15.805 1 87.94 315 GLU B N 1
ATOM 5225 C CA . GLU B 1 315 ? 15.125 -12.617 -16.094 1 87.94 315 GLU B CA 1
ATOM 5226 C C . GLU B 1 315 ? 16.422 -11.953 -15.664 1 87.94 315 GLU B C 1
ATOM 5228 O O . GLU B 1 315 ? 16.969 -11.117 -16.391 1 87.94 315 GLU B O 1
ATOM 5233 N N . ALA B 1 316 ? 16.906 -12.32 -14.531 1 89.06 316 ALA B N 1
ATOM 5234 C CA . ALA B 1 316 ? 18.125 -11.719 -13.977 1 89.06 316 ALA B CA 1
ATOM 5235 C C . ALA B 1 316 ? 19.359 -12.211 -14.719 1 89.06 316 ALA B C 1
ATOM 5237 O O . ALA B 1 316 ? 20.359 -11.5 -14.797 1 89.06 316 ALA B O 1
ATOM 5238 N N . GLY B 1 317 ? 19.312 -13.445 -15.211 1 86.88 317 GLY B N 1
ATOM 5239 C CA . GLY B 1 317 ? 20.438 -14.047 -15.914 1 86.88 317 GLY B CA 1
ATOM 5240 C C . GLY B 1 317 ? 21.531 -14.523 -14.984 1 86.88 317 GLY B C 1
ATOM 5241 O O . GLY B 1 317 ? 22.656 -14.82 -15.43 1 86.88 317 GLY B O 1
ATOM 5242 N N . ARG B 1 318 ? 21.25 -14.375 -13.656 1 86.12 318 ARG B N 1
ATOM 5243 C CA . ARG B 1 318 ? 22.25 -14.766 -12.664 1 86.12 318 ARG B CA 1
ATOM 5244 C C . ARG B 1 318 ? 21.578 -15.234 -11.375 1 86.12 318 ARG B C 1
ATOM 5246 O O . ARG B 1 318 ? 20.375 -15.086 -11.203 1 86.12 318 ARG B O 1
ATOM 5253 N N . ASP B 1 319 ? 22.438 -15.852 -10.555 1 87.19 319 ASP B N 1
ATOM 5254 C CA . ASP B 1 319 ? 21.953 -16.203 -9.219 1 87.19 319 ASP B CA 1
ATOM 5255 C C . ASP B 1 319 ? 21.703 -14.953 -8.383 1 87.19 319 ASP B C 1
ATOM 5257 O O . ASP B 1 319 ? 22.422 -13.961 -8.516 1 87.19 319 ASP B O 1
ATOM 5261 N N . MET B 1 320 ? 20.656 -15.109 -7.668 1 90.81 320 MET B N 1
ATOM 5262 C CA . MET B 1 320 ? 20.234 -13.953 -6.879 1 90.81 320 MET B CA 1
ATOM 5263 C C . MET B 1 320 ? 20.172 -14.305 -5.398 1 90.81 320 MET B C 1
ATOM 5265 O O . MET B 1 320 ? 19.828 -15.438 -5.039 1 90.81 320 MET B O 1
ATOM 5269 N N . ASP B 1 321 ? 20.516 -13.352 -4.613 1 92.62 321 ASP B N 1
ATOM 5270 C CA . ASP B 1 321 ? 20.219 -13.523 -3.199 1 92.62 321 ASP B CA 1
ATOM 5271 C C . ASP B 1 321 ? 18.75 -13.164 -2.906 1 92.62 321 ASP B C 1
ATOM 5273 O O . ASP B 1 321 ? 18 -12.836 -3.82 1 92.62 321 ASP B O 1
ATOM 5277 N N . GLU B 1 322 ? 18.375 -13.305 -1.72 1 93.62 322 GLU B N 1
ATOM 5278 C CA . GLU B 1 322 ? 16.969 -13.141 -1.338 1 93.62 322 GLU B CA 1
ATOM 5279 C C . GLU B 1 322 ? 16.469 -11.742 -1.66 1 93.62 322 GLU B C 1
ATOM 5281 O O . GLU B 1 322 ? 15.375 -11.578 -2.195 1 93.62 322 GLU B O 1
ATOM 5286 N N . LEU B 1 323 ? 17.219 -10.734 -1.309 1 94.81 323 LEU B N 1
ATOM 5287 C CA . LEU B 1 323 ? 16.812 -9.359 -1.567 1 94.81 323 LEU B CA 1
ATOM 5288 C C . LEU B 1 323 ? 16.734 -9.086 -3.066 1 94.81 323 LEU B C 1
ATOM 5290 O O . LEU B 1 323 ? 15.773 -8.461 -3.539 1 94.81 323 LEU B O 1
ATOM 5294 N N . GLU B 1 324 ? 17.688 -9.539 -3.75 1 95.56 324 GLU B N 1
ATOM 5295 C CA . GLU B 1 324 ? 17.703 -9.352 -5.195 1 95.56 324 GLU B CA 1
ATOM 5296 C C . GLU B 1 324 ? 16.469 -9.969 -5.84 1 95.56 324 GLU B C 1
ATOM 5298 O O . GLU B 1 324 ? 15.891 -9.391 -6.77 1 95.56 324 GLU B O 1
ATOM 5303 N N . GLU B 1 325 ? 16.078 -11.133 -5.398 1 96.56 325 GLU B N 1
ATOM 5304 C CA . GLU B 1 325 ? 14.891 -11.797 -5.926 1 96.56 325 GLU B CA 1
ATOM 5305 C C . GLU B 1 325 ? 13.648 -10.938 -5.707 1 96.56 325 GLU B C 1
ATOM 5307 O O . GLU B 1 325 ? 12.82 -10.797 -6.609 1 96.56 325 GLU B O 1
ATOM 5312 N N . LYS B 1 326 ? 13.57 -10.406 -4.496 1 97.75 326 LYS B N 1
ATOM 5313 C CA . LYS B 1 326 ? 12.43 -9.562 -4.176 1 97.75 326 LYS B CA 1
ATOM 5314 C C . LYS B 1 326 ? 12.406 -8.312 -5.047 1 97.75 326 LYS B C 1
ATOM 5316 O O . LYS B 1 326 ? 11.336 -7.852 -5.457 1 97.75 326 LYS B O 1
ATOM 5321 N N . VAL B 1 327 ? 13.578 -7.742 -5.297 1 97.5 327 VAL B N 1
ATOM 5322 C CA . VAL B 1 327 ? 13.703 -6.539 -6.113 1 97.5 327 VAL B CA 1
ATOM 5323 C C . VAL B 1 327 ? 13.32 -6.852 -7.559 1 97.5 327 VAL B C 1
ATOM 5325 O O . VAL B 1 327 ? 12.578 -6.098 -8.188 1 97.5 327 VAL B O 1
ATOM 5328 N N . ILE B 1 328 ? 13.805 -7.918 -8.086 1 97.12 328 ILE B N 1
ATOM 5329 C CA . ILE B 1 328 ? 13.523 -8.305 -9.461 1 97.12 328 ILE B CA 1
ATOM 5330 C C . ILE B 1 328 ? 12.039 -8.656 -9.602 1 97.12 328 ILE B C 1
ATOM 5332 O O . ILE B 1 328 ? 11.414 -8.336 -10.617 1 97.12 328 ILE B O 1
ATOM 5336 N N . ARG B 1 329 ? 11.469 -9.359 -8.617 1 97.69 329 ARG B N 1
ATOM 5337 C CA . ARG B 1 329 ? 10.039 -9.664 -8.641 1 97.69 329 ARG B CA 1
ATOM 5338 C C . ARG B 1 329 ? 9.211 -8.391 -8.773 1 97.69 329 ARG B C 1
ATOM 5340 O O . ARG B 1 329 ? 8.312 -8.312 -9.617 1 97.69 329 ARG B O 1
ATOM 5347 N N . ALA B 1 330 ? 9.547 -7.434 -7.898 1 98.12 330 ALA B N 1
ATOM 5348 C CA . ALA B 1 330 ? 8.844 -6.156 -7.949 1 98.12 330 ALA B CA 1
ATOM 5349 C C . ALA B 1 330 ? 8.945 -5.527 -9.336 1 98.12 330 ALA B C 1
ATOM 5351 O O . ALA B 1 330 ? 7.953 -5.039 -9.883 1 98.12 330 ALA B O 1
ATOM 5352 N N . LYS B 1 331 ? 10.141 -5.523 -9.898 1 97.19 331 LYS B N 1
ATOM 5353 C CA . LYS B 1 331 ? 10.367 -4.957 -11.219 1 97.19 331 LYS B CA 1
ATOM 5354 C C . LYS B 1 331 ? 9.523 -5.664 -12.273 1 97.19 331 LYS B C 1
ATOM 5356 O O . LYS B 1 331 ? 8.852 -5.012 -13.078 1 97.19 331 LYS B O 1
ATOM 5361 N N . VAL B 1 332 ? 9.516 -6.973 -12.258 1 96.75 332 VAL B N 1
ATOM 5362 C CA . VAL B 1 332 ? 8.797 -7.773 -13.242 1 96.75 332 VAL B CA 1
ATOM 5363 C C . VAL B 1 332 ? 7.297 -7.492 -13.133 1 96.75 332 VAL B C 1
ATOM 5365 O O . VAL B 1 332 ? 6.621 -7.309 -14.148 1 96.75 332 VAL B O 1
ATOM 5368 N N . ILE B 1 333 ? 6.809 -7.418 -11.969 1 97.81 333 ILE B N 1
ATOM 5369 C CA . ILE B 1 333 ? 5.391 -7.176 -11.727 1 97.81 333 ILE B CA 1
ATOM 5370 C C . ILE B 1 333 ? 5.004 -5.801 -12.273 1 97.81 333 ILE B C 1
ATOM 5372 O O . ILE B 1 333 ? 4.004 -5.668 -12.984 1 97.81 333 ILE B O 1
ATOM 5376 N N . ARG B 1 334 ? 5.801 -4.762 -11.945 1 97.81 334 ARG B N 1
ATOM 5377 C CA . ARG B 1 334 ? 5.52 -3.42 -12.445 1 97.81 334 ARG B CA 1
ATOM 5378 C C . ARG B 1 334 ? 5.562 -3.387 -13.969 1 97.81 334 ARG B C 1
ATOM 5380 O O . ARG B 1 334 ? 4.746 -2.711 -14.602 1 97.81 334 ARG B O 1
ATOM 5387 N N . GLU B 1 335 ? 6.457 -4.09 -14.586 1 96.44 335 GLU B N 1
ATOM 5388 C CA . GLU B 1 335 ? 6.582 -4.125 -16.047 1 96.44 335 GLU B CA 1
ATOM 5389 C C . GLU B 1 335 ? 5.367 -4.781 -16.688 1 96.44 335 GLU B C 1
ATOM 5391 O O . GLU B 1 335 ? 4.855 -4.301 -17.703 1 96.44 335 GLU B O 1
ATOM 5396 N N . ILE B 1 336 ? 4.918 -5.844 -16.078 1 96.06 336 ILE B N 1
ATOM 5397 C CA . ILE B 1 336 ? 3.758 -6.547 -16.609 1 96.06 336 ILE B CA 1
ATOM 5398 C C . ILE B 1 336 ? 2.521 -5.656 -16.516 1 96.06 336 ILE B C 1
ATOM 5400 O O . ILE B 1 336 ? 1.745 -5.547 -17.469 1 96.06 336 ILE B O 1
ATOM 5404 N N . LEU B 1 337 ? 2.361 -4.961 -15.375 1 96.12 337 LEU B N 1
ATOM 5405 C CA . LEU B 1 337 ? 1.18 -4.133 -15.148 1 96.12 337 LEU B CA 1
ATOM 5406 C C . LEU B 1 337 ? 1.288 -2.814 -15.906 1 96.12 337 LEU B C 1
ATOM 5408 O O . LEU B 1 337 ? 0.273 -2.191 -16.219 1 96.12 337 LEU B O 1
ATOM 5412 N N . GLY B 1 338 ? 2.531 -2.09 -15.961 1 85.75 338 GLY B N 1
ATOM 5413 C CA . GLY B 1 338 ? 2.773 -0.79 -16.562 1 85.75 338 GLY B CA 1
ATOM 5414 C C . GLY B 1 338 ? 2.729 -0.821 -18.078 1 85.75 338 GLY B C 1
ATOM 5415 O O . GLY B 1 338 ? 2.777 0.225 -18.734 1 85.75 338 GLY B O 1
ATOM 5416 N N . ASP B 1 339 ? 3.012 -1.943 -18.844 1 64.94 339 ASP B N 1
ATOM 5417 C CA . ASP B 1 339 ? 2.945 -2.008 -20.297 1 64.94 339 ASP B CA 1
ATOM 5418 C C . ASP B 1 339 ? 1.674 -1.344 -20.812 1 64.94 339 ASP B C 1
ATOM 5420 O O . ASP B 1 339 ? 1.395 -1.382 -22.016 1 64.94 339 ASP B O 1
ATOM 5424 N N . LYS B 1 340 ? 1.286 -0.124 -20.156 1 44.31 340 LYS B N 1
ATOM 5425 C CA . LYS B 1 340 ? 0.414 0.733 -20.953 1 44.31 340 LYS B CA 1
ATOM 5426 C C . LYS B 1 340 ? 1.224 1.596 -21.906 1 44.31 340 LYS B C 1
ATOM 5428 O O . LYS B 1 340 ? 2.297 2.09 -21.562 1 44.31 340 LYS B O 1
#